Protein AF-0000000076754442 (afdb_homodimer)

Radius of gyration: 23.67 Å; Cα contacts (8 Å, |Δi|>4): 776; chains: 2; bounding box: 54×68×63 Å

Organism: NCBI:txid592010

Sequence (510 aa):
MFFVNLKAHYEELSVYEQEVIDYLMKQDNIEAQTLKSIGSALHLSASTIVRAGKKLGYATFNELKYDLRRSKESNQESHHLEASHFDLMKAQLTDEFQRTMALLDQVDFESVADRVLAARRVFCVGIGSSYMPMSDFNRKLKLIDVWANDFFEQYSIERIPDIATKEDVIVVFSLGGANKTVNETLLKARQKGTHIVAITSLTHHPLAKLSDQLIQIYDAPKARKKIRSRLMLNLAGTLLFETLLKRQAAQQEQAMFFVNLKAHYEELSVYEQEVIDYLMKQDNIEAQTLKSIGSALHLSASTIVRAGKKLGYATFNELKYDLRRSKESNQESHHLEASHFDLMKAQLTDEFQRTMALLDQVDFESVADRVLAARRVFCVGIGSSYMPMSDFNRKLKLIDVWANDFFEQYSIERIPDIATKEDVIVVFSLGGANKTVNETLLKARQKGTHIVAITSLTHHPLAKLSDQLIQIYDAPKARKKIRSRLMLNLAGTLLFETLLKRQAAQQEQA

Foldseek 3Di:
DQVVLCVVQVVVADPLLNVLVVVLLPDPCLVVDDLVNSCVVSVHHSVSPQVSQVSSPDPGPVRSSVVSVVVVVCLVVVVPPPQPPVSVVVVVVVVQVVQQVVQFDPVLLLVVLVLQVQAPEEEQEEEDPQQVLRVVLQVLCVVVVHHYDYDHDLVVLLCCLVPDALRYEYEYEDAQQADPSNLVSLQSNVVRNHAYEYEYEPDDYSNVVSHPGYSYGHFPPDPDPPPGDCVSSNVSSVVSSVSNVVVVVVVVVVD/DQVVLCVVQVVVADPLLNVLVVVLLPDPCNVPDDLVNSCVVSVHHSVSPQVSQVSSPDPGPNRNSVVSVCVVVCLVVCVVPPQPPVSVVVVVVVVQVVQQVVQFDPVLLLVVLVLQVQAPEEEQEEEDPQQVLSVVLQVLCVVVVHHYDYDHDLVVLLCCLVPDALRYEYEYEDAQQADPSNLVSLQSNVVRNHAYEYEYEPDDYSNVVSHPGYSYGHFPPDPDPPPGDCVSSNVSSVVSSVSNVVVVVVVVVVD

InterPro domains:
  IPR000281 Helix-turn-helix protein RpiR [PF01418] (6-71)
  IPR000281 Helix-turn-helix protein RpiR [PS51071] (1-75)
  IPR001347 SIS domain [PF01380] (119-223)
  IPR001347 SIS domain [PS51464] (112-250)
  IPR009057 Homedomain-like superfamily [SSF46689] (5-75)
  IPR035472 RpiR-like, SIS domain [cd05013] (108-245)
  IPR036388 Winged helix-like DNA-binding domain superfamily [G3DSA:1.10.10.10] (2-72)
  IPR046348 SIS domain superfamily [SSF53697] (93-247)
  IPR047640 HTH-type transcriptional regulator RpiR-like [PTHR30514] (6-253)

pLDDT: mean 86.72, std 13.91, range [37.72, 98.88]

Solvent-accessible surface area (backbone atoms only — not comparable to full-atom values): 27097 Å² total; per-residue (Å²): 97,38,57,60,29,44,72,75,24,49,56,76,41,50,73,69,26,44,49,48,53,52,54,54,70,67,44,87,61,44,84,75,61,42,63,63,57,50,19,65,73,67,71,43,54,56,64,52,51,46,46,35,31,41,62,44,71,28,92,40,60,65,56,39,43,51,36,43,47,48,41,55,45,43,67,57,48,52,58,74,52,85,54,48,72,60,55,49,51,51,49,50,52,49,48,34,48,54,51,20,60,62,52,57,50,64,67,54,44,50,54,50,31,52,52,59,73,69,27,72,34,39,43,27,32,12,50,77,80,28,26,49,44,31,43,47,42,33,55,54,37,48,74,71,77,38,58,52,46,68,34,58,46,71,73,63,45,62,45,41,46,78,72,59,38,57,55,22,33,37,41,35,32,31,69,69,37,66,58,61,69,60,48,53,37,49,50,54,22,40,74,60,48,27,43,32,34,33,42,28,32,58,60,81,25,66,41,67,75,70,30,76,40,70,47,53,28,52,66,75,87,64,87,64,90,60,86,71,79,53,61,58,55,38,50,51,40,50,53,40,51,53,45,33,54,51,50,51,52,54,52,62,70,74,104,98,38,54,59,29,43,71,74,24,48,51,77,41,50,74,70,27,44,49,48,53,52,52,54,71,68,44,87,62,44,84,75,60,41,65,62,58,51,18,65,74,69,71,44,54,56,65,52,51,46,47,35,30,41,62,44,71,27,93,40,60,65,56,40,42,51,36,44,46,48,41,55,45,44,68,55,46,51,56,75,51,85,53,48,72,60,54,49,51,51,50,50,52,50,50,36,48,54,50,20,59,63,56,56,49,65,66,54,43,49,52,52,32,52,51,60,74,67,29,72,35,37,44,29,32,12,50,78,80,28,28,49,46,32,43,47,42,32,56,53,38,49,74,68,77,39,58,54,46,70,35,61,47,72,72,64,46,64,45,41,47,79,72,59,38,58,55,23,33,36,41,35,32,31,69,70,37,66,57,61,70,61,48,53,36,50,48,54,23,41,75,61,47,27,42,32,36,32,41,27,34,60,62,82,28,67,41,68,74,70,30,78,40,69,47,53,31,51,65,74,88,62,88,64,90,60,88,72,78,53,61,60,56,38,48,52,42,51,54,42,50,54,46,33,55,52,50,52,52,53,52,62,70,74,105

Secondary structure (DSSP, 8-state):
-HHHHHHHHGGGS-HHHHHHHHHHHH-S-GGG--HHHHHHHHT--HHHHHHHHHHTT-SSHHHHHHHHHHHHHHHHHTTTS---HHHHHHHHHHHHHHHHHHH--HHHHHHHHHHHHH-S-EEEE--GGGHHHHHHHHHHHHHTT--EEEE-SHHHHHTHHHH--TT-EEEEEESS---HHHHHHHHHHHHTT-EEEEEEESS--HHHHH-SEEEEE-----SS------HHHHHHHHHHHHHHHHHHHHHHHH-/-HHHHHHHHGGGS-HHHHHHHHHHHH-S-GGG--HHHHHHHHT--HHHHHHHHHHTT-SSHHHHHHHHHHHHHHHHHTTTS---HHHHHHHHHHHHHHHHHHH--HHHHHHHHHHHHH-S-EEEE--GGGHHHHHHHHHHHHHTT--EEEE-SHHHHHTHHHH--TT-EEEEEESS---HHHHHHHHHHHHTT-EEEEEEESS--HHHHH-SEEEEE-----SS------HHHHHHHHHHHHHHHHHHHHHHHH-

Nearest PDB structures (foldseek):
  8v4v-assembly1_B  TM=5.897E-01  e=1.651E-17  Streptococcus pneumoniae
  4ivn-assembly1_A  TM=6.189E-01  e=6.208E-15  Vibrio vulnificus YJ016
  7en6-assembly1_A  TM=8.641E-01  e=1.892E-11  Escherichia coli
  7en7-assembly1_A  TM=8.858E-01  e=5.389E-11  Escherichia coli K-12
  7en6-assembly1_C  TM=8.585E-01  e=5.084E-11  Escherichia coli

Structure (mmCIF, N/CA/C/O backbone):
data_AF-0000000076754442-model_v1
#
loop_
_entity.id
_entity.type
_entity.pdbx_description
1 polymer 'SIS domain protein'
#
loop_
_atom_site.group_PDB
_atom_site.id
_atom_site.type_symbol
_atom_site.label_atom_id
_atom_site.label_alt_id
_atom_site.label_comp_id
_atom_site.label_asym_id
_atom_site.label_entity_id
_atom_site.label_seq_id
_atom_site.pdbx_PDB_ins_code
_atom_site.Cartn_x
_atom_site.Cartn_y
_atom_site.Cartn_z
_atom_site.occupancy
_atom_site.B_iso_or_equiv
_atom_site.auth_seq_id
_atom_site.auth_comp_id
_atom_site.auth_asym_id
_atom_site.auth_atom_id
_atom_site.pdbx_PDB_model_num
ATOM 1 N N . MET A 1 1 ? -0.238 24.922 -2.654 1 72.25 1 MET A N 1
ATOM 2 C CA . MET A 1 1 ? -1.261 25.156 -1.637 1 72.25 1 MET A CA 1
ATOM 3 C C . MET A 1 1 ? -2.535 24.391 -1.966 1 72.25 1 MET A C 1
ATOM 5 O O . MET A 1 1 ? -3.451 24.312 -1.144 1 72.25 1 MET A O 1
ATOM 9 N N . PHE A 1 2 ? -2.592 23.812 -3.133 1 79.06 2 PHE A N 1
ATOM 10 C CA . PHE A 1 2 ? -3.811 23.141 -3.576 1 79.06 2 PHE A CA 1
ATOM 11 C C . PHE A 1 2 ? -4.176 22 -2.633 1 79.06 2 PHE A C 1
ATOM 13 O O . PHE A 1 2 ? -5.305 21.938 -2.146 1 79.06 2 PHE A O 1
ATOM 20 N N . PHE A 1 3 ? -3.225 21.281 -2.303 1 66.81 3 PHE A N 1
ATOM 21 C CA . PHE A 1 3 ? -3.521 20.094 -1.529 1 66.81 3 PHE A CA 1
ATOM 22 C C . PHE A 1 3 ? -3.857 20.438 -0.086 1 66.81 3 PHE A C 1
ATOM 24 O O . PHE A 1 3 ? -4.633 19.734 0.567 1 66.81 3 PHE A O 1
ATOM 31 N N . VAL A 1 4 ? -3.34 21.5 0.373 1 70.38 4 VAL A N 1
ATOM 32 C CA . VAL A 1 4 ? -3.729 22.031 1.678 1 70.38 4 VAL A CA 1
ATOM 33 C C . VAL A 1 4 ? -5.195 22.453 1.65 1 70.38 4 VAL A C 1
ATOM 35 O O . VAL A 1 4 ? -5.965 22.094 2.547 1 70.38 4 VAL A O 1
ATOM 38 N N . ASN A 1 5 ? -5.531 23.156 0.602 1 76.56 5 ASN A N 1
ATOM 39 C CA . ASN A 1 5 ? -6.918 23.562 0.434 1 76.56 5 ASN A CA 1
ATOM 40 C C . ASN A 1 5 ? -7.848 22.375 0.255 1 76.56 5 ASN A C 1
ATOM 42 O O . ASN A 1 5 ? -8.953 22.359 0.791 1 76.56 5 ASN A O 1
ATOM 46 N N . LEU A 1 6 ? -7.367 21.438 -0.464 1 75.62 6 LEU A N 1
ATOM 47 C CA . LEU A 1 6 ? -8.148 20.234 -0.708 1 75.62 6 LEU A CA 1
ATOM 48 C C . LEU A 1 6 ? -8.43 19.5 0.598 1 75.62 6 LEU A C 1
ATOM 50 O O . LEU A 1 6 ? -9.586 19.172 0.891 1 75.62 6 LEU A O 1
ATOM 54 N N . LYS A 1 7 ? -7.449 19.344 1.414 1 67.06 7 LYS A N 1
ATOM 55 C CA . LYS A 1 7 ? -7.59 18.672 2.707 1 67.06 7 LYS A CA 1
ATOM 56 C C . LYS A 1 7 ? -8.562 19.438 3.611 1 67.06 7 LYS A C 1
ATOM 58 O O . LYS A 1 7 ? -9.367 18.828 4.316 1 67.06 7 LYS A O 1
ATOM 63 N N . ALA A 1 8 ? -8.508 20.719 3.531 1 70.31 8 ALA A N 1
ATOM 64 C CA . ALA A 1 8 ? -9.258 21.594 4.438 1 70.31 8 ALA A CA 1
ATOM 65 C C . ALA A 1 8 ? -10.727 21.672 4.035 1 70.31 8 ALA A C 1
ATOM 67 O O . ALA A 1 8 ? -11.602 21.844 4.883 1 70.31 8 ALA A O 1
ATOM 68 N N . HIS A 1 9 ? -10.969 21.453 2.711 1 77.12 9 HIS A N 1
ATOM 69 C CA . HIS A 1 9 ? -12.289 21.859 2.258 1 77.12 9 HIS A CA 1
ATOM 70 C C . HIS A 1 9 ? -12.984 20.734 1.493 1 77.12 9 HIS A C 1
ATOM 72 O O . HIS A 1 9 ? -14.117 20.891 1.045 1 77.12 9 HIS A O 1
ATOM 78 N N . TYR A 1 10 ? -12.336 19.609 1.353 1 68.31 10 TYR A N 1
ATOM 79 C CA . TYR A 1 10 ? -12.867 18.562 0.485 1 68.31 10 TYR A CA 1
ATOM 80 C C . TYR A 1 10 ? -14.25 18.109 0.951 1 68.31 10 TYR A C 1
ATOM 82 O O . TYR A 1 10 ? -15.148 17.891 0.135 1 68.31 10 TYR A O 1
ATOM 90 N N . GLU A 1 11 ? -14.438 18.109 2.258 1 63.38 11 GLU A N 1
ATOM 91 C CA . GLU A 1 11 ? -15.695 17.625 2.828 1 63.38 11 GLU A CA 1
ATOM 92 C C . GLU A 1 11 ? -16.828 18.609 2.541 1 63.38 11 GLU A C 1
ATOM 94 O O . GLU A 1 11 ? -18.016 18.234 2.607 1 63.38 11 GLU A O 1
ATOM 99 N N . GLU A 1 12 ? -16.484 19.781 2.289 1 77.19 12 GLU A N 1
ATOM 100 C CA . GLU A 1 12 ? -17.484 20.797 2.01 1 77.19 12 GLU A CA 1
ATOM 101 C C . GLU A 1 12 ? -18.016 20.672 0.581 1 77.19 12 GLU A C 1
ATOM 103 O O . GLU A 1 12 ? -19.047 21.266 0.242 1 77.19 12 GLU A O 1
ATOM 108 N N . LEU A 1 13 ? -17.359 19.797 -0.176 1 79.88 13 LEU A N 1
ATOM 109 C CA . LEU A 1 13 ? -17.75 19.672 -1.578 1 79.88 13 LEU A CA 1
ATOM 110 C C . LEU A 1 13 ? -18.875 18.656 -1.741 1 79.88 13 LEU A C 1
ATOM 112 O O . LEU A 1 13 ? -18.891 17.625 -1.061 1 79.88 13 LEU A O 1
ATOM 116 N N . SER A 1 14 ? -19.875 19 -2.566 1 79.94 14 SER A N 1
ATOM 117 C CA . SER A 1 14 ? -20.844 18 -2.986 1 79.94 14 SER A CA 1
ATOM 118 C C . SER A 1 14 ? -20.188 16.891 -3.801 1 79.94 14 SER A C 1
ATOM 120 O O . SER A 1 14 ? -19.047 17.016 -4.215 1 79.94 14 SER A O 1
ATOM 122 N N . VAL A 1 15 ? -20.906 15.844 -3.951 1 74.56 15 VAL A N 1
ATOM 123 C CA . VAL A 1 15 ? -20.375 14.711 -4.703 1 74.56 15 VAL A CA 1
ATOM 124 C C . VAL A 1 15 ? -19.953 15.164 -6.102 1 74.56 15 VAL A C 1
ATOM 126 O O . VAL A 1 15 ? -18.891 14.781 -6.594 1 74.56 15 VAL A O 1
ATOM 129 N N . TYR A 1 16 ? -20.766 15.969 -6.688 1 77.75 16 TYR A N 1
ATOM 130 C CA . TYR A 1 16 ? -20.484 16.438 -8.039 1 77.75 16 TYR A CA 1
ATOM 131 C C . TYR A 1 16 ? -19.281 17.375 -8.039 1 77.75 16 TYR A C 1
ATOM 133 O O . TYR A 1 16 ? -18.453 17.344 -8.969 1 77.75 16 TYR A O 1
ATOM 141 N N . GLU A 1 17 ? -19.203 18.172 -6.977 1 83.44 17 GLU A N 1
ATOM 142 C CA . GLU A 1 17 ? -18.047 19.078 -6.859 1 83.44 17 GLU A CA 1
ATOM 143 C C . GLU A 1 17 ? -16.766 18.297 -6.629 1 83.44 17 GLU A C 1
ATOM 145 O O . GLU A 1 17 ? -15.711 18.656 -7.172 1 83.44 17 GLU A O 1
ATOM 150 N N . GLN A 1 18 ? -16.812 17.219 -5.867 1 77.19 18 GLN A N 1
ATOM 151 C CA . GLN A 1 18 ? -15.664 16.344 -5.68 1 77.19 18 GLN A CA 1
ATOM 152 C C . GLN A 1 18 ? -15.211 15.742 -7.008 1 77.19 18 GLN A C 1
ATOM 154 O O . GLN A 1 18 ? -14.008 15.648 -7.277 1 77.19 18 GLN A O 1
ATOM 159 N N . GLU A 1 19 ? -16.141 15.32 -7.812 1 76.94 19 GLU A N 1
ATOM 160 C CA . GLU A 1 19 ? -15.844 14.742 -9.117 1 76.94 19 GLU A CA 1
ATOM 161 C C . GLU A 1 19 ? -15.07 15.734 -9.992 1 76.94 19 GLU A C 1
ATOM 163 O O . GLU A 1 19 ? -14.18 15.344 -10.75 1 76.94 19 GLU A O 1
ATOM 168 N N . VAL A 1 20 ? -15.516 17 -9.891 1 84.5 20 VAL A N 1
ATOM 169 C CA . VAL A 1 20 ? -14.836 18.047 -10.648 1 84.5 20 VAL A CA 1
ATOM 170 C C . VAL A 1 20 ? -13.367 18.109 -10.25 1 84.5 20 VAL A C 1
ATOM 172 O O . VAL A 1 20 ? -12.484 18.094 -11.109 1 84.5 20 VAL A O 1
ATOM 175 N N . ILE A 1 21 ? -13.172 18.141 -8.93 1 81.81 21 ILE A N 1
ATOM 176 C CA . ILE A 1 21 ? -11.812 18.266 -8.406 1 81.81 21 ILE A CA 1
ATOM 177 C C . ILE A 1 21 ? -11 17.031 -8.766 1 81.81 21 ILE A C 1
ATOM 179 O O . ILE A 1 21 ? -9.852 17.141 -9.188 1 81.81 21 ILE A O 1
ATOM 183 N N . ASP A 1 22 ? -11.609 15.914 -8.672 1 72.44 22 ASP A N 1
ATOM 184 C CA . ASP A 1 22 ? -10.953 14.656 -9.023 1 72.44 22 ASP A CA 1
ATOM 185 C C . ASP A 1 22 ? -10.555 14.641 -10.5 1 72.44 22 ASP A C 1
ATOM 187 O O . ASP A 1 22 ? -9.453 14.211 -10.844 1 72.44 22 ASP A O 1
ATOM 191 N N . TYR A 1 23 ? -11.484 15.016 -11.32 1 79.75 23 TYR A N 1
ATOM 192 C CA . TYR A 1 23 ? -11.227 15.086 -12.758 1 79.75 23 TYR A CA 1
ATOM 193 C C . TYR A 1 23 ? -10.031 15.984 -13.047 1 79.75 23 TYR A C 1
ATOM 195 O O . TYR A 1 23 ? -9.133 15.602 -13.805 1 79.75 23 TYR A O 1
ATOM 203 N N . LEU A 1 24 ? -10.016 17.172 -12.453 1 84.62 24 LEU A N 1
ATOM 204 C CA . LEU A 1 24 ? -8.945 18.141 -12.688 1 84.62 24 LEU A CA 1
ATOM 205 C C . LEU A 1 24 ? -7.598 17.562 -12.273 1 84.62 24 LEU A C 1
ATOM 207 O O . LEU A 1 24 ? -6.598 17.734 -12.977 1 84.62 24 LEU A O 1
ATOM 211 N N . MET A 1 25 ? -7.641 16.922 -11.18 1 74.81 25 MET A N 1
ATOM 212 C CA . MET A 1 25 ? -6.395 16.391 -10.625 1 74.81 25 MET A CA 1
ATOM 213 C C . MET A 1 25 ? -5.82 15.305 -11.531 1 74.81 25 MET A C 1
ATOM 215 O O . MET A 1 25 ? -4.613 15.055 -11.523 1 74.81 25 MET A O 1
ATOM 219 N N . LYS A 1 26 ? -6.637 14.727 -12.375 1 69.44 26 LYS A N 1
ATOM 220 C CA . LYS A 1 26 ? -6.227 13.625 -13.242 1 69.44 26 LYS A CA 1
ATOM 221 C C . LYS A 1 26 ? -5.641 14.141 -14.555 1 69.44 26 LYS A C 1
ATOM 223 O O . LYS A 1 26 ? -5.008 13.391 -15.297 1 69.44 26 LYS A O 1
ATOM 228 N N . GLN A 1 27 ? -5.852 15.438 -14.75 1 76.25 27 GLN A N 1
ATOM 229 C CA . GLN A 1 27 ? -5.453 15.961 -16.047 1 76.25 27 GLN A CA 1
ATOM 230 C C . GLN A 1 27 ? -3.955 16.266 -16.094 1 76.25 27 GLN A C 1
ATOM 232 O O . GLN A 1 27 ? -3.406 16.828 -15.141 1 76.25 27 GLN A O 1
ATOM 237 N N . ASP A 1 28 ? -3.275 15.828 -17.156 1 73.88 28 ASP A N 1
ATOM 238 C CA . ASP A 1 28 ? -1.872 16.172 -17.375 1 73.88 28 ASP A CA 1
ATOM 239 C C . ASP A 1 28 ? -1.715 17.625 -17.781 1 73.88 28 ASP A C 1
ATOM 241 O O . ASP A 1 28 ? -0.803 18.312 -17.328 1 73.88 28 ASP A O 1
ATOM 245 N N . ASN A 1 29 ? -2.555 17.984 -18.688 1 81.56 29 ASN A N 1
ATOM 246 C CA . ASN A 1 29 ? -2.521 19.359 -19.188 1 81.56 29 ASN A CA 1
ATOM 247 C C . ASN A 1 29 ? -3.6 20.219 -18.531 1 81.56 29 ASN A C 1
ATOM 249 O O . ASN A 1 29 ? -4.594 20.562 -19.172 1 81.56 29 ASN A O 1
ATOM 253 N N . ILE A 1 30 ? -3.344 20.625 -17.297 1 85 30 ILE A N 1
ATOM 254 C CA . ILE A 1 30 ? -4.309 21.344 -16.469 1 85 30 ILE A CA 1
ATOM 255 C C . ILE A 1 30 ? -4.605 22.703 -17.094 1 85 30 ILE A C 1
ATOM 257 O O . ILE A 1 30 ? -5.75 23.156 -17.078 1 85 30 ILE A O 1
ATOM 261 N N . GLU A 1 31 ? -3.643 23.297 -17.75 1 85.38 31 GLU A N 1
ATOM 262 C CA . GLU A 1 31 ? -3.779 24.625 -18.328 1 85.38 31 GLU A CA 1
ATOM 263 C C . GLU A 1 31 ? -4.789 24.625 -19.469 1 85.38 31 GLU A C 1
ATOM 265 O O . GLU A 1 31 ? -5.477 25.625 -19.703 1 85.38 31 GLU A O 1
ATOM 270 N N . ALA A 1 32 ? -4.848 23.562 -20.078 1 89.56 32 ALA A N 1
ATOM 271 C CA . ALA A 1 32 ? -5.703 23.484 -21.266 1 89.56 32 ALA A CA 1
ATOM 272 C C . ALA A 1 32 ? -7.16 23.266 -20.875 1 89.56 32 ALA A C 1
ATOM 274 O O . ALA A 1 32 ? -8.062 23.422 -21.703 1 89.56 32 ALA A O 1
ATOM 275 N N . GLN A 1 33 ? -7.395 22.953 -19.625 1 90.94 33 GLN A N 1
ATOM 276 C CA . GLN A 1 33 ? -8.758 22.656 -19.188 1 90.94 33 GLN A CA 1
ATOM 277 C C . GLN A 1 33 ? -9.586 23.938 -19.062 1 90.94 33 GLN A C 1
ATOM 279 O O . GLN A 1 33 ? -9.102 24.938 -18.547 1 90.94 33 GLN A O 1
ATOM 284 N N . THR A 1 34 ? -10.727 23.922 -19.703 1 92.19 34 THR A N 1
ATOM 285 C CA . THR A 1 34 ? -11.68 25.031 -19.625 1 92.19 34 THR A CA 1
ATOM 286 C C . THR A 1 34 ? -12.977 24.594 -18.953 1 92.19 34 THR A C 1
ATOM 288 O O . THR A 1 34 ? -13.211 23.391 -18.781 1 92.19 34 THR A O 1
ATOM 291 N N . LEU A 1 35 ? -13.766 25.609 -18.469 1 93.25 35 LEU A N 1
ATOM 292 C CA . LEU A 1 35 ? -15.078 25.281 -17.922 1 93.25 35 LEU A CA 1
ATOM 293 C C . LEU A 1 35 ? -15.891 24.453 -18.906 1 93.25 35 LEU A C 1
ATOM 295 O O . LEU A 1 35 ? -16.578 23.5 -18.516 1 93.25 35 LEU A O 1
ATOM 299 N N . LYS A 1 36 ? -15.734 24.672 -20.125 1 92.06 36 LYS A N 1
ATOM 300 C CA . LYS A 1 36 ? -16.469 23.969 -21.172 1 92.06 36 LYS A CA 1
ATOM 301 C C . LYS A 1 36 ? -15.984 22.531 -21.312 1 92.06 36 LYS A C 1
ATOM 303 O O . LYS A 1 36 ? -16.781 21.594 -21.344 1 92.06 36 LYS A O 1
ATOM 308 N N . SER A 1 37 ? -14.703 22.406 -21.375 1 92.56 37 SER A N 1
ATOM 309 C CA . SER A 1 37 ? -14.164 21.062 -21.547 1 92.56 37 SER A CA 1
ATOM 310 C C . SER A 1 37 ? -14.492 20.172 -20.359 1 92.56 37 SER A C 1
ATOM 312 O O . SER A 1 37 ? -14.836 19 -20.531 1 92.56 37 SER A O 1
ATOM 314 N N . ILE A 1 38 ? -14.391 20.688 -19.172 1 90.56 38 ILE A N 1
ATOM 315 C CA . ILE A 1 38 ? -14.68 19.938 -17.969 1 90.56 38 ILE A CA 1
ATOM 316 C C . ILE A 1 38 ? -16.172 19.625 -17.891 1 90.56 38 ILE A C 1
ATOM 318 O O . ILE A 1 38 ? -16.562 18.5 -17.578 1 90.56 38 ILE A O 1
ATOM 322 N N . GLY A 1 39 ? -16.953 20.625 -18.172 1 91.69 39 GLY A N 1
ATOM 323 C CA . GLY A 1 39 ? -18.391 20.422 -18.203 1 91.69 39 GLY A CA 1
ATOM 324 C C . GLY A 1 39 ? -18.828 19.344 -19.156 1 91.69 39 GLY A C 1
ATOM 325 O O . GLY A 1 39 ? -19.688 18.531 -18.844 1 91.69 39 GLY A O 1
ATOM 326 N N . SER A 1 40 ? -18.188 19.281 -20.281 1 89.5 40 SER A N 1
ATOM 327 C CA . SER A 1 40 ? -18.5 18.266 -21.281 1 89.5 40 SER A CA 1
ATOM 328 C C . SER A 1 40 ? -18.062 16.891 -20.828 1 89.5 40 SER A C 1
ATOM 330 O O . SER A 1 40 ? -18.781 15.906 -21.016 1 89.5 40 SER A O 1
ATOM 332 N N . ALA A 1 41 ? -16.969 16.891 -20.219 1 84.44 41 ALA A N 1
ATOM 333 C CA . ALA A 1 41 ? -16.391 15.617 -19.797 1 84.44 41 ALA A CA 1
ATOM 334 C C . ALA A 1 41 ? -17.203 15.008 -18.656 1 84.44 41 ALA A C 1
ATOM 336 O O . ALA A 1 41 ? -17.391 13.789 -18.609 1 84.44 41 ALA A O 1
ATOM 337 N N . LEU A 1 42 ? -17.688 15.844 -17.75 1 83.75 42 LEU A N 1
ATOM 338 C CA . LEU A 1 42 ? -18.328 15.352 -16.531 1 83.75 42 LEU A CA 1
ATOM 339 C C . LEU A 1 42 ? -19.844 15.555 -16.609 1 83.75 42 LEU A C 1
ATOM 341 O O . LEU A 1 42 ? -20.562 15.133 -15.711 1 83.75 42 LEU A O 1
ATOM 345 N N . HIS A 1 43 ? -20.25 16.156 -17.672 1 88.94 43 HIS A N 1
ATOM 346 C CA . HIS A 1 43 ? -21.656 16.5 -17.828 1 88.94 43 HIS A CA 1
ATOM 347 C C . HIS A 1 43 ? -22.172 17.344 -16.672 1 88.94 43 HIS A C 1
ATOM 349 O O . HIS A 1 43 ? -23.203 17.031 -16.078 1 88.94 43 HIS A O 1
ATOM 355 N N . LEU A 1 44 ? -21.406 18.281 -16.344 1 88.81 44 LEU A N 1
ATOM 356 C CA . LEU A 1 44 ? -21.75 19.203 -15.258 1 88.81 44 LEU A CA 1
ATOM 357 C C . LEU A 1 44 ? -21.812 20.641 -15.758 1 88.81 44 LEU A C 1
ATOM 359 O O . LEU A 1 44 ? -21.219 20.969 -16.797 1 88.81 44 LEU A O 1
ATOM 363 N N . SER A 1 45 ? -22.562 21.484 -15.102 1 89.25 45 SER A N 1
ATOM 364 C CA . SER A 1 45 ? -22.672 22.891 -15.445 1 89.25 45 SER A CA 1
ATOM 365 C C . SER A 1 45 ? -21.406 23.656 -15.039 1 89.25 45 SER A C 1
ATOM 367 O O . SER A 1 45 ? -20.703 23.25 -14.117 1 89.25 45 SER A O 1
ATOM 369 N N . ALA A 1 46 ? -21.234 24.719 -15.781 1 90.81 46 ALA A N 1
ATOM 370 C CA . ALA A 1 46 ? -20.125 25.609 -15.438 1 90.81 46 ALA A CA 1
ATOM 371 C C . ALA A 1 46 ? -20.266 26.125 -14.008 1 90.81 46 ALA A C 1
ATOM 373 O O . ALA A 1 46 ? -19.266 26.328 -13.312 1 90.81 46 ALA A O 1
ATOM 374 N N . SER A 1 47 ? -21.484 26.281 -13.539 1 92.12 47 SER A N 1
ATOM 375 C CA . SER A 1 47 ? -21.719 26.781 -12.195 1 92.12 47 SER A CA 1
ATOM 376 C C . SER A 1 47 ? -21.25 25.797 -11.141 1 92.12 47 SER A C 1
ATOM 378 O O . SER A 1 47 ? -20.672 26.188 -10.117 1 92.12 47 SER A O 1
ATOM 380 N N . THR A 1 48 ? -21.438 24.531 -11.359 1 92.12 48 THR A N 1
ATOM 381 C CA . THR A 1 48 ? -20.969 23.484 -10.453 1 92.12 48 THR A CA 1
ATOM 382 C C . THR A 1 48 ? -19.438 23.484 -10.367 1 92.12 48 THR A C 1
ATOM 384 O O . THR A 1 48 ? -18.875 23.344 -9.281 1 92.12 48 THR A O 1
ATOM 387 N N . ILE A 1 49 ? -18.812 23.734 -11.5 1 93.25 49 ILE A N 1
ATOM 388 C CA . ILE A 1 49 ? -17.359 23.734 -11.562 1 93.25 49 ILE A CA 1
ATOM 389 C C . ILE A 1 49 ? -16.812 24.938 -10.805 1 93.25 49 ILE A C 1
ATOM 391 O O . ILE A 1 49 ? -15.883 24.812 -10.008 1 93.25 49 ILE A O 1
ATOM 395 N N . VAL A 1 50 ? -17.438 26.062 -11.094 1 92.56 50 VAL A N 1
ATOM 396 C CA . VAL A 1 50 ? -17.016 27.297 -10.445 1 92.56 50 VAL A CA 1
ATOM 397 C C . VAL A 1 50 ? -17.234 27.203 -8.938 1 92.56 50 VAL A C 1
ATOM 399 O O . VAL A 1 50 ? -16.391 27.625 -8.148 1 92.56 50 VAL A O 1
ATOM 402 N N . ARG A 1 51 ? -18.297 26.609 -8.531 1 92.38 51 ARG A N 1
ATOM 403 C CA . ARG A 1 51 ? -18.609 26.438 -7.113 1 92.38 51 ARG A CA 1
ATOM 404 C C . ARG A 1 51 ? -17.609 25.531 -6.43 1 92.38 51 ARG A C 1
ATOM 406 O O . ARG A 1 51 ? -17.234 25.75 -5.273 1 92.38 51 ARG A O 1
ATOM 413 N N . ALA A 1 52 ? -17.281 24.484 -7.133 1 91.12 52 ALA A N 1
ATOM 414 C CA . ALA A 1 52 ? -16.25 23.578 -6.594 1 91.12 52 ALA A CA 1
ATOM 415 C C . ALA A 1 52 ? -14.984 24.344 -6.242 1 91.12 52 ALA A C 1
ATOM 417 O O . ALA A 1 52 ? -14.414 24.156 -5.16 1 91.12 52 ALA A O 1
ATOM 418 N N . GLY A 1 53 ? -14.57 25.203 -7.133 1 92.06 53 GLY A N 1
ATOM 419 C CA . GLY A 1 53 ? -13.383 26 -6.895 1 92.06 53 GLY A CA 1
ATOM 420 C C . GLY A 1 53 ? -13.547 26.984 -5.754 1 92.06 53 GLY A C 1
ATOM 421 O O . GLY A 1 53 ? -12.648 27.141 -4.922 1 92.06 53 GLY A O 1
ATOM 422 N N . LYS A 1 54 ? -14.672 27.609 -5.738 1 92.75 54 LYS A N 1
ATOM 423 C CA . LYS A 1 54 ? -14.938 28.609 -4.699 1 92.75 54 LYS A CA 1
ATOM 424 C C . LYS A 1 54 ? -14.945 27.953 -3.316 1 92.75 54 LYS A C 1
ATOM 426 O O . LYS A 1 54 ? -14.383 28.5 -2.367 1 92.75 54 LYS A O 1
ATOM 431 N N . LYS A 1 55 ? -15.484 26.781 -3.205 1 90.75 55 LYS A N 1
ATOM 432 C CA . LYS A 1 55 ? -15.555 26.078 -1.929 1 90.75 55 LYS A CA 1
ATOM 433 C C . LYS A 1 55 ? -14.164 25.625 -1.473 1 90.75 55 LYS A C 1
ATOM 435 O O . LYS A 1 55 ? -13.922 25.469 -0.274 1 90.75 55 LYS A O 1
ATOM 440 N N . LEU A 1 56 ? -13.359 25.453 -2.445 1 87.69 56 LEU A N 1
ATOM 441 C CA . LEU A 1 56 ? -11.992 25.078 -2.104 1 87.69 56 LEU A CA 1
ATOM 442 C C . LEU A 1 56 ? -11.172 26.312 -1.731 1 87.69 56 LEU A C 1
ATOM 444 O O . LEU A 1 56 ? -10.008 26.188 -1.34 1 87.69 56 LEU A O 1
ATOM 448 N N . GLY A 1 57 ? -11.719 27.516 -1.944 1 88.56 57 GLY A N 1
ATOM 449 C CA . GLY A 1 57 ? -11.047 28.734 -1.501 1 88.56 57 GLY A CA 1
ATOM 450 C C . GLY A 1 57 ? -10.508 29.562 -2.646 1 88.56 57 GLY A C 1
ATOM 451 O O . GLY A 1 57 ? -9.703 30.484 -2.432 1 88.56 57 GLY A O 1
ATOM 452 N N . TYR A 1 58 ? -10.945 29.25 -3.826 1 92 58 TYR A N 1
ATOM 453 C CA . TYR A 1 58 ? -10.414 30 -4.957 1 92 58 TYR A CA 1
ATOM 454 C C . TYR A 1 58 ? -11.43 31.016 -5.469 1 92 58 TYR A C 1
ATOM 456 O O . TYR A 1 58 ? -12.625 30.719 -5.531 1 92 58 TYR A O 1
ATOM 464 N N . ALA A 1 59 ? -10.977 32.188 -5.828 1 91.06 59 ALA A N 1
ATOM 465 C CA . ALA A 1 59 ? -11.836 33.25 -6.34 1 91.06 59 ALA A CA 1
ATOM 466 C C . ALA A 1 59 ? -12.25 32.969 -7.781 1 91.06 59 ALA A C 1
ATOM 468 O O . ALA A 1 59 ? -13.344 33.344 -8.203 1 91.06 59 ALA A O 1
ATOM 469 N N . THR A 1 60 ? -11.367 32.438 -8.57 1 91.56 60 THR A N 1
ATOM 470 C CA . THR A 1 60 ? -11.641 32.125 -9.977 1 91.56 60 THR A CA 1
ATOM 471 C C . THR A 1 60 ? -11.18 30.719 -10.32 1 91.56 60 THR A C 1
ATOM 473 O O . THR A 1 60 ? -10.328 30.156 -9.641 1 91.56 60 THR A O 1
ATOM 476 N N . PHE A 1 61 ? -11.812 30.188 -11.328 1 93.06 61 PHE A N 1
ATOM 477 C CA . PHE A 1 61 ? -11.414 28.891 -11.852 1 93.06 61 PHE A CA 1
ATOM 478 C C . PHE A 1 61 ? -9.961 28.906 -12.297 1 93.06 61 PHE A C 1
ATOM 480 O O . PHE A 1 61 ? -9.227 27.922 -12.094 1 93.06 61 PHE A O 1
ATOM 487 N N . ASN A 1 62 ? -9.531 30 -12.859 1 90.88 62 ASN A N 1
ATOM 488 C CA . ASN A 1 62 ? -8.148 30.109 -13.297 1 90.88 62 ASN A CA 1
ATOM 489 C C . ASN A 1 62 ? -7.176 30.031 -12.125 1 90.88 62 ASN A C 1
ATOM 491 O O . ASN A 1 62 ? -6.098 29.453 -12.242 1 90.88 62 ASN A O 1
ATOM 495 N N . GLU A 1 63 ? -7.5 30.625 -11.055 1 91.19 63 GLU A N 1
ATOM 496 C CA . GLU A 1 63 ? -6.676 30.531 -9.859 1 91.19 63 GLU A CA 1
ATOM 497 C C . GLU A 1 63 ? -6.547 29.094 -9.383 1 91.19 63 GLU A C 1
ATOM 499 O O . GLU A 1 63 ? -5.465 28.656 -8.969 1 91.19 63 GLU A O 1
ATOM 504 N N . LEU A 1 64 ? -7.652 28.344 -9.375 1 92.38 64 LEU A N 1
ATOM 505 C CA . LEU A 1 64 ? -7.648 26.938 -9.023 1 92.38 64 LEU A CA 1
ATOM 506 C C . LEU A 1 64 ? -6.707 26.156 -9.922 1 92.38 64 LEU A C 1
ATOM 508 O O . LEU A 1 64 ? -5.855 25.406 -9.438 1 92.38 64 LEU A O 1
ATOM 512 N N . LYS A 1 65 ? -6.844 26.344 -11.219 1 90.88 65 LYS A N 1
ATOM 513 C CA . LYS A 1 65 ? -6.004 25.641 -12.18 1 90.88 65 LYS A CA 1
ATOM 514 C C . LYS A 1 65 ? -4.527 25.938 -11.945 1 90.88 65 LYS A C 1
ATOM 516 O O . LYS A 1 65 ? -3.691 25.031 -11.961 1 90.88 65 LYS A O 1
ATOM 521 N N . TYR A 1 66 ? -4.297 27.188 -11.766 1 88.62 66 TYR A N 1
ATOM 522 C CA . TYR A 1 66 ? -2.926 27.625 -11.547 1 88.62 66 TYR A CA 1
ATOM 523 C C . TYR A 1 66 ? -2.32 26.969 -10.32 1 88.62 66 TYR A C 1
ATOM 525 O O . TYR A 1 66 ? -1.208 26.438 -10.375 1 88.62 66 TYR A O 1
ATOM 533 N N . ASP A 1 67 ? -2.994 27 -9.266 1 86.44 67 ASP A N 1
ATOM 534 C CA . ASP A 1 67 ? -2.502 26.438 -8.008 1 86.44 67 ASP A CA 1
ATOM 535 C C . ASP A 1 67 ? -2.336 24.922 -8.117 1 86.44 67 ASP A C 1
ATOM 537 O O . ASP A 1 67 ? -1.365 24.359 -7.602 1 86.44 67 ASP A O 1
ATOM 541 N N . LEU A 1 68 ? -3.318 24.297 -8.664 1 86.25 68 LEU A N 1
ATOM 542 C CA . LEU A 1 68 ? -3.23 22.859 -8.867 1 86.25 68 LEU A CA 1
ATOM 543 C C . LEU A 1 68 ? -2.004 22.5 -9.703 1 86.25 68 LEU A C 1
ATOM 545 O O . LEU A 1 68 ? -1.254 21.578 -9.352 1 86.25 68 LEU A O 1
ATOM 549 N N . ARG A 1 69 ? -1.758 23.234 -10.812 1 81.19 69 ARG A N 1
ATOM 550 C CA . ARG A 1 69 ? -0.599 23 -11.672 1 81.19 69 ARG A CA 1
ATOM 551 C C . ARG A 1 69 ? 0.701 23.172 -10.898 1 81.19 69 ARG A C 1
ATOM 553 O O . ARG A 1 69 ? 1.599 22.328 -10.977 1 81.19 69 ARG A O 1
ATOM 560 N N . ARG A 1 70 ? 0.741 24.25 -10.219 1 76.75 70 ARG A N 1
ATOM 561 C CA . ARG A 1 70 ? 1.931 24.547 -9.43 1 76.75 70 ARG A CA 1
ATOM 562 C C . ARG A 1 70 ? 2.186 23.453 -8.398 1 76.75 70 ARG A C 1
ATOM 564 O O . ARG A 1 70 ? 3.33 23.047 -8.18 1 76.75 70 ARG A O 1
ATOM 571 N N . SER A 1 71 ? 1.159 23.031 -7.68 1 72.38 71 SER A N 1
ATOM 572 C CA . SER A 1 71 ? 1.284 22 -6.652 1 72.38 71 SER A CA 1
ATOM 573 C C . SER A 1 71 ? 1.741 20.672 -7.25 1 72.38 71 SER A C 1
ATOM 575 O O . SER A 1 71 ? 2.5 19.938 -6.621 1 72.38 71 SER A O 1
ATOM 577 N N . LYS A 1 72 ? 1.294 20.406 -8.469 1 67.69 72 LYS A N 1
ATOM 578 C CA . LYS A 1 72 ? 1.734 19.188 -9.172 1 67.69 72 LYS A CA 1
ATOM 579 C C . LYS A 1 72 ? 3.213 19.281 -9.531 1 67.69 72 LYS A C 1
ATOM 581 O O . LYS A 1 72 ? 3.941 18.297 -9.438 1 67.69 72 LYS A O 1
ATOM 586 N N . GLU A 1 73 ? 3.576 20.484 -10.102 1 64.12 73 GLU A N 1
ATOM 587 C CA . GLU A 1 73 ? 4.961 20.719 -10.492 1 64.12 73 GLU A CA 1
ATOM 588 C C . GLU A 1 73 ? 5.887 20.719 -9.273 1 64.12 73 GLU A C 1
ATOM 590 O O . GLU A 1 73 ? 7.004 20.203 -9.336 1 64.12 73 GLU A O 1
ATOM 595 N N . SER A 1 74 ? 5.453 21.5 -8.242 1 58.78 74 SER A N 1
ATOM 596 C CA . SER A 1 74 ? 6.246 21.562 -7.02 1 58.78 74 SER A CA 1
ATOM 597 C C . SER A 1 74 ? 6.461 20.156 -6.441 1 58.78 74 SER A C 1
ATOM 599 O O . SER A 1 74 ? 7.535 19.859 -5.922 1 58.78 74 SER A O 1
ATOM 601 N N . ASN A 1 75 ? 5.406 19.438 -6.441 1 54.22 75 ASN A N 1
ATOM 602 C CA . ASN A 1 75 ? 5.555 18.062 -5.965 1 54.22 75 ASN A CA 1
ATOM 603 C C . ASN A 1 75 ? 6.586 17.297 -6.789 1 54.22 75 ASN A C 1
ATOM 605 O O . ASN A 1 75 ? 7.285 16.438 -6.262 1 54.22 75 ASN A O 1
ATOM 609 N N . GLN A 1 76 ? 6.633 17.656 -8.102 1 49.47 76 GLN A N 1
ATOM 610 C CA . GLN A 1 76 ? 7.637 17.078 -8.992 1 49.47 76 GLN A CA 1
ATOM 611 C C . GLN A 1 76 ? 9.008 17.719 -8.758 1 49.47 76 GLN A C 1
ATOM 613 O O . GLN A 1 76 ? 10.031 17.031 -8.812 1 49.47 76 GLN A O 1
ATOM 618 N N . GLU A 1 77 ? 9.031 19.078 -8.742 1 45.31 77 GLU A N 1
ATOM 619 C CA . GLU A 1 77 ? 10.258 19.859 -8.562 1 45.31 77 GLU A CA 1
ATOM 620 C C . GLU A 1 77 ? 10.812 19.703 -7.152 1 45.31 77 GLU A C 1
ATOM 622 O O . GLU A 1 77 ? 12.008 19.875 -6.93 1 45.31 77 GLU A O 1
ATOM 627 N N . SER A 1 78 ? 9.961 19.812 -6.23 1 43.53 78 SER A N 1
ATOM 628 C CA . SER A 1 78 ? 10.57 19.625 -4.918 1 43.53 78 SER A CA 1
ATOM 629 C C . SER A 1 78 ? 11.57 18.469 -4.93 1 43.53 78 SER A C 1
ATOM 631 O O . SER A 1 78 ? 12.25 18.234 -3.932 1 43.53 78 SER A O 1
ATOM 633 N N . HIS A 1 79 ? 11.586 17.656 -6 1 40.06 79 HIS A N 1
ATOM 634 C CA . HIS A 1 79 ? 12.656 16.688 -6.207 1 40.06 79 HIS A CA 1
ATOM 635 C C . HIS A 1 79 ? 14.023 17.375 -6.223 1 40.06 79 HIS A C 1
ATOM 637 O O . HIS A 1 79 ? 15.055 16.719 -6.102 1 40.06 79 HIS A O 1
ATOM 643 N N . HIS A 1 80 ? 14.172 18.5 -6.746 1 37.72 80 HIS A N 1
ATOM 644 C CA . HIS A 1 80 ? 15.492 19.125 -6.836 1 37.72 80 HIS A CA 1
ATOM 645 C C . HIS A 1 80 ? 16.016 19.484 -5.457 1 37.72 80 HIS A C 1
ATOM 647 O O . HIS A 1 80 ? 17.219 19.75 -5.297 1 37.72 80 HIS A O 1
ATOM 653 N N . LEU A 1 81 ? 15.375 20.156 -4.547 1 40.59 81 LEU A N 1
ATOM 654 C CA . LEU A 1 81 ? 15.992 20.297 -3.236 1 40.59 81 LEU A CA 1
ATOM 655 C C . LEU A 1 81 ? 16.047 18.969 -2.512 1 40.59 81 LEU A C 1
ATOM 657 O O . LEU A 1 81 ? 15.328 18.031 -2.871 1 40.59 81 LEU A O 1
ATOM 661 N N . GLU A 1 82 ? 17.094 18.719 -1.592 1 48.34 82 GLU A N 1
ATOM 662 C CA . GLU A 1 82 ? 17.359 17.469 -0.877 1 48.34 82 GLU A CA 1
ATOM 663 C C . GLU A 1 82 ? 16.062 16.75 -0.521 1 48.34 82 GLU A C 1
ATOM 665 O O . GLU A 1 82 ? 15.328 17.188 0.362 1 48.34 82 GLU A O 1
ATOM 670 N N . ALA A 1 83 ? 15.641 16.094 -1.475 1 60.47 83 ALA A N 1
ATOM 671 C CA . ALA A 1 83 ? 14.453 15.266 -1.231 1 60.47 83 ALA A CA 1
ATOM 672 C C . ALA A 1 83 ? 14.461 14.703 0.186 1 60.47 83 ALA A C 1
ATOM 674 O O . ALA A 1 83 ? 15.469 14.164 0.641 1 60.47 83 ALA A O 1
ATOM 675 N N . SER A 1 84 ? 13.523 15.219 1.012 1 80.31 84 SER A N 1
ATOM 676 C CA . SER A 1 84 ? 13.406 14.641 2.348 1 80.31 84 SER A CA 1
ATOM 677 C C . SER A 1 84 ? 13.281 13.117 2.285 1 80.31 84 SER A C 1
ATOM 679 O O . SER A 1 84 ? 13.039 12.555 1.219 1 80.31 84 SER A O 1
ATOM 681 N N . HIS A 1 85 ? 13.734 12.5 3.221 1 82.56 85 HIS A N 1
ATOM 682 C CA . HIS A 1 85 ? 13.578 11.055 3.338 1 82.56 85 HIS A CA 1
ATOM 683 C C . HIS A 1 85 ? 12.141 10.625 3.047 1 82.56 85 HIS A C 1
ATOM 685 O O . HIS A 1 85 ? 11.914 9.594 2.408 1 82.56 85 HIS A O 1
ATOM 691 N N . PHE A 1 86 ? 11.172 11.477 3.422 1 89.88 86 PHE A N 1
ATOM 692 C CA . PHE A 1 86 ? 9.758 11.203 3.205 1 89.88 86 PHE A CA 1
ATOM 693 C C . PHE A 1 86 ? 9.422 11.219 1.718 1 89.88 86 PHE A C 1
ATOM 695 O O . PHE A 1 86 ? 8.75 10.32 1.218 1 89.88 86 PHE A O 1
ATOM 702 N N . ASP A 1 87 ? 9.938 12.148 0.988 1 85.25 87 ASP A N 1
ATOM 703 C CA . ASP A 1 87 ? 9.695 12.258 -0.448 1 85.25 87 ASP A CA 1
ATOM 704 C C . ASP A 1 87 ? 10.32 11.086 -1.201 1 85.25 87 ASP A C 1
ATOM 706 O O . ASP A 1 87 ? 9.75 10.586 -2.176 1 85.25 87 ASP A O 1
ATOM 710 N N . LEU A 1 88 ? 11.484 10.719 -0.704 1 81.81 88 LEU A N 1
ATOM 711 C CA . LEU A 1 88 ? 12.156 9.586 -1.329 1 81.81 88 LEU A CA 1
ATOM 712 C C . LEU A 1 88 ? 11.352 8.305 -1.141 1 81.81 88 LEU A C 1
ATOM 714 O O . LEU A 1 88 ? 11.25 7.492 -2.061 1 81.81 88 LEU A O 1
ATOM 718 N N . MET A 1 89 ? 10.781 8.133 0.041 1 88.44 89 MET A N 1
ATOM 719 C CA . MET A 1 89 ? 9.953 6.965 0.318 1 88.44 89 MET A CA 1
ATOM 720 C C . MET A 1 89 ? 8.695 6.973 -0.551 1 88.44 89 MET A C 1
ATOM 722 O O . MET A 1 89 ? 8.312 5.941 -1.1 1 88.44 89 MET A O 1
ATOM 726 N N . LYS A 1 90 ? 8.07 8.18 -0.685 1 89.56 90 LYS A N 1
ATOM 727 C CA . LYS A 1 90 ? 6.898 8.312 -1.547 1 89.56 90 LYS A CA 1
ATOM 728 C C . LYS A 1 90 ? 7.234 7.941 -2.988 1 89.56 90 LYS A C 1
ATOM 730 O O . LYS A 1 90 ? 6.473 7.23 -3.646 1 89.56 90 LYS A O 1
ATOM 735 N N . ALA A 1 91 ? 8.367 8.422 -3.438 1 83.19 91 ALA A N 1
ATOM 736 C CA . ALA A 1 91 ? 8.797 8.164 -4.809 1 83.19 91 ALA A CA 1
ATOM 737 C C . ALA A 1 91 ? 9.031 6.672 -5.035 1 83.19 91 ALA A C 1
ATOM 739 O O . ALA A 1 91 ? 8.641 6.125 -6.066 1 83.19 91 ALA A O 1
ATOM 740 N N . GLN A 1 92 ? 9.656 6.062 -4.043 1 83.31 92 GLN A N 1
ATOM 741 C CA . GLN A 1 92 ? 9.945 4.633 -4.137 1 83.31 92 GLN A CA 1
ATOM 742 C C . GLN A 1 92 ? 8.656 3.818 -4.199 1 83.31 92 GLN A C 1
ATOM 744 O O . GLN A 1 92 ? 8.523 2.924 -5.035 1 83.31 92 GLN A O 1
ATOM 749 N N . LEU A 1 93 ? 7.734 4.129 -3.299 1 91.19 93 LEU A N 1
ATOM 750 C CA . LEU A 1 93 ? 6.465 3.414 -3.271 1 91.19 93 LEU A CA 1
ATOM 751 C C . LEU A 1 93 ? 5.684 3.646 -4.562 1 91.19 93 LEU A C 1
ATOM 753 O O . LEU A 1 93 ? 5.02 2.736 -5.066 1 91.19 93 LEU A O 1
ATOM 757 N N . THR A 1 94 ? 5.797 4.922 -5.066 1 88.5 94 THR A N 1
ATOM 758 C CA . THR A 1 94 ? 5.125 5.25 -6.316 1 88.5 94 THR A CA 1
ATOM 759 C C . THR A 1 94 ? 5.707 4.441 -7.473 1 88.5 94 THR A C 1
ATOM 761 O O . THR A 1 94 ? 4.961 3.887 -8.289 1 88.5 94 THR A O 1
ATOM 764 N N . ASP A 1 95 ? 6.996 4.316 -7.461 1 79.38 95 ASP A N 1
ATOM 765 C CA . ASP A 1 95 ? 7.672 3.531 -8.492 1 79.38 95 ASP A CA 1
ATOM 766 C C . ASP A 1 95 ? 7.266 2.061 -8.414 1 79.38 95 ASP A C 1
ATOM 768 O O . ASP A 1 95 ? 6.918 1.453 -9.43 1 79.38 95 ASP A O 1
ATOM 772 N N . GLU A 1 96 ? 7.316 1.529 -7.195 1 84.75 96 GLU A N 1
ATOM 773 C CA . GLU A 1 96 ? 6.949 0.132 -6.988 1 84.75 96 GLU A CA 1
ATOM 774 C C . GLU A 1 96 ? 5.504 -0.126 -7.406 1 84.75 96 GLU A C 1
ATOM 776 O O . GLU A 1 96 ? 5.207 -1.147 -8.023 1 84.75 96 GLU A O 1
ATOM 781 N N . PHE A 1 97 ? 4.66 0.848 -7.082 1 92.5 97 PHE A N 1
ATOM 782 C CA . PHE A 1 97 ? 3.246 0.726 -7.418 1 92.5 97 PHE A CA 1
ATOM 783 C C . PHE A 1 97 ? 3.047 0.724 -8.93 1 92.5 97 PHE A C 1
ATOM 785 O O . PHE A 1 97 ? 2.385 -0.163 -9.477 1 92.5 97 PHE A O 1
ATOM 792 N N . GLN A 1 98 ? 3.67 1.67 -9.594 1 83.25 98 GLN A N 1
ATOM 793 C CA . GLN A 1 98 ? 3.5 1.826 -11.039 1 83.25 98 GLN A CA 1
ATOM 794 C C . GLN A 1 98 ? 4.066 0.626 -11.789 1 83.25 98 GLN A C 1
ATOM 796 O O . GLN A 1 98 ? 3.439 0.121 -12.719 1 83.25 98 GLN A O 1
ATOM 801 N N . ARG A 1 99 ? 5.16 0.143 -11.359 1 77.31 99 ARG A N 1
ATOM 802 C CA . AR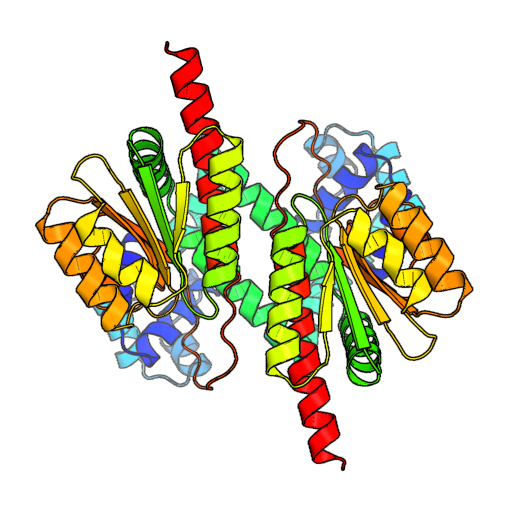G A 1 99 ? 5.781 -1.01 -12 1 77.31 99 ARG A CA 1
ATOM 803 C C . ARG A 1 99 ? 4.965 -2.275 -11.766 1 77.31 99 ARG A C 1
ATOM 805 O O . ARG A 1 99 ? 4.785 -3.082 -12.68 1 77.31 99 ARG A O 1
ATOM 812 N N . THR A 1 100 ? 4.496 -2.445 -10.5 1 89.44 100 THR A N 1
ATOM 813 C CA . THR A 1 100 ? 3.641 -3.592 -10.203 1 89.44 100 THR A CA 1
ATOM 814 C C . THR A 1 100 ? 2.379 -3.561 -11.062 1 89.44 100 THR A C 1
ATOM 816 O O . THR A 1 100 ? 2.02 -4.562 -11.688 1 89.44 100 THR A O 1
ATOM 819 N N . MET A 1 101 ? 1.776 -2.312 -11.172 1 88.69 101 MET A N 1
ATOM 820 C CA . MET A 1 101 ? 0.558 -2.162 -11.969 1 88.69 101 MET A CA 1
ATOM 821 C C . MET A 1 101 ? 0.801 -2.549 -13.422 1 88.69 101 MET A C 1
ATOM 823 O O . MET A 1 101 ? -0.063 -3.152 -14.062 1 88.69 101 MET A O 1
ATOM 827 N N . ALA A 1 102 ? 1.931 -2.24 -13.859 1 79.06 102 ALA A N 1
ATOM 828 C CA . ALA A 1 102 ? 2.283 -2.535 -15.25 1 79.06 102 ALA A CA 1
ATOM 829 C C . ALA A 1 102 ? 2.471 -4.035 -15.461 1 79.06 102 ALA A C 1
ATOM 831 O O . ALA A 1 102 ? 2.219 -4.547 -16.547 1 79.06 102 ALA A O 1
ATOM 832 N N . LEU A 1 103 ? 2.883 -4.773 -14.391 1 78.5 103 LEU A N 1
ATOM 833 C CA . LEU A 1 103 ? 3.184 -6.199 -14.469 1 78.5 103 LEU A CA 1
ATOM 834 C C . LEU A 1 103 ? 1.904 -7.027 -14.422 1 78.5 103 LEU A C 1
ATOM 836 O O . LEU A 1 103 ? 1.851 -8.125 -14.984 1 78.5 103 LEU A O 1
ATOM 840 N N . LEU A 1 104 ? 0.872 -6.527 -13.75 1 88.94 104 LEU A N 1
ATOM 841 C CA . LEU A 1 104 ? -0.317 -7.32 -13.461 1 88.94 104 LEU A CA 1
ATOM 842 C C . LEU A 1 104 ? -1.188 -7.477 -14.703 1 88.94 104 LEU A C 1
ATOM 844 O O . LEU A 1 104 ? -1.487 -6.492 -15.383 1 88.94 104 LEU A O 1
ATOM 848 N N . ASP A 1 105 ? -1.487 -8.711 -14.945 1 84.62 105 ASP A N 1
ATOM 849 C CA . ASP A 1 105 ? -2.232 -9.047 -16.156 1 84.62 105 ASP A CA 1
ATOM 850 C C . ASP A 1 105 ? -3.574 -9.695 -15.805 1 84.62 105 ASP A C 1
ATOM 852 O O . ASP A 1 105 ? -3.65 -10.539 -14.914 1 84.62 105 ASP A O 1
ATOM 856 N N . GLN A 1 106 ? -4.605 -9.289 -16.562 1 90 106 GLN A N 1
ATOM 857 C CA . GLN A 1 106 ? -5.965 -9.766 -16.344 1 90 106 GLN A CA 1
ATOM 858 C C . GLN A 1 106 ? -6.039 -11.289 -16.453 1 90 106 GLN A C 1
ATOM 860 O O . GLN A 1 106 ? -6.711 -11.945 -15.648 1 90 106 GLN A O 1
ATOM 865 N N . VAL A 1 107 ? -5.434 -11.867 -17.391 1 92.62 107 VAL A N 1
ATOM 866 C CA . VAL A 1 107 ? -5.527 -13.297 -17.688 1 92.62 107 VAL A CA 1
ATOM 867 C C . VAL A 1 107 ? -5 -14.102 -16.5 1 92.62 107 VAL A C 1
ATOM 869 O O . VAL A 1 107 ? -5.617 -15.086 -16.094 1 92.62 107 VAL A O 1
ATOM 872 N N . ASP A 1 108 ? -3.85 -13.641 -15.898 1 93.62 108 ASP A N 1
ATOM 873 C CA . ASP A 1 108 ? -3.297 -14.32 -14.734 1 93.62 108 ASP A CA 1
ATOM 874 C C . ASP A 1 108 ? -4.277 -14.281 -13.562 1 93.62 108 ASP A C 1
ATOM 876 O O . ASP A 1 108 ? -4.516 -15.305 -12.914 1 93.62 108 ASP A O 1
ATOM 880 N N . PHE A 1 109 ? -4.875 -13.148 -13.367 1 96.81 109 PHE A N 1
ATOM 881 C CA . PHE A 1 109 ? -5.789 -12.984 -12.242 1 96.81 109 PHE A CA 1
ATOM 882 C C . PHE A 1 109 ? -7.055 -13.812 -12.453 1 96.81 109 PHE A C 1
ATOM 884 O O . PHE A 1 109 ? -7.543 -14.445 -11.516 1 96.81 109 PHE A O 1
ATOM 891 N N . GLU A 1 110 ? -7.602 -13.797 -13.625 1 95.75 110 GLU A N 1
ATOM 892 C CA . GLU A 1 110 ? -8.805 -14.57 -13.898 1 95.75 110 GLU A CA 1
ATOM 893 C C . GLU A 1 110 ? -8.539 -16.062 -13.781 1 95.75 110 GLU A C 1
ATOM 895 O O . GLU A 1 110 ? -9.375 -16.812 -13.25 1 95.75 110 GLU A O 1
ATOM 900 N N . SER A 1 111 ? -7.445 -16.484 -14.281 1 97.38 111 SER A N 1
ATOM 901 C CA . SER A 1 111 ? -7.074 -17.891 -14.18 1 97.38 111 SER A CA 1
ATOM 902 C C . SER A 1 111 ? -6.957 -18.328 -12.719 1 97.38 111 SER A C 1
ATOM 904 O O . SER A 1 111 ? -7.484 -19.375 -12.336 1 97.38 111 SER A O 1
ATOM 906 N N . VAL A 1 112 ? -6.281 -17.531 -11.906 1 98.31 112 VAL A N 1
ATOM 907 C CA . VAL A 1 112 ? -6.141 -17.844 -10.484 1 98.31 112 VAL A CA 1
ATOM 908 C C . VAL A 1 112 ? -7.512 -17.812 -9.812 1 98.31 112 VAL A C 1
ATOM 910 O O . VAL A 1 112 ? -7.836 -18.688 -9.016 1 98.31 112 VAL A O 1
ATOM 913 N N . ALA A 1 113 ? -8.289 -16.812 -10.164 1 98.12 113 ALA A N 1
ATOM 914 C CA . ALA A 1 113 ? -9.625 -16.688 -9.578 1 98.12 113 ALA A CA 1
ATOM 915 C C . ALA A 1 113 ? -10.461 -17.938 -9.875 1 98.12 113 ALA A C 1
ATOM 917 O O . ALA A 1 113 ? -11.125 -18.469 -8.977 1 98.12 113 ALA A O 1
ATOM 918 N N . ASP A 1 114 ? -10.43 -18.406 -11.086 1 97.62 114 ASP A N 1
ATOM 919 C CA . ASP A 1 114 ? -11.188 -19.594 -11.461 1 97.62 114 ASP A CA 1
ATOM 920 C C . ASP A 1 114 ? -10.734 -20.812 -10.648 1 97.62 114 ASP A C 1
ATOM 922 O O . ASP A 1 114 ? -11.57 -21.594 -10.188 1 97.62 114 ASP A O 1
ATOM 926 N N . ARG A 1 115 ? -9.477 -20.938 -10.484 1 98.12 115 ARG A N 1
ATOM 927 C CA . ARG A 1 115 ? -8.938 -22.062 -9.719 1 98.12 115 ARG A CA 1
ATOM 928 C C . ARG A 1 115 ? -9.367 -21.984 -8.258 1 98.12 115 ARG A C 1
ATOM 930 O O . ARG A 1 115 ? -9.766 -22.984 -7.672 1 98.12 115 ARG A O 1
ATOM 937 N N . VAL A 1 116 ? -9.273 -20.844 -7.688 1 98.62 116 VAL A N 1
ATOM 938 C CA . VAL A 1 116 ? -9.648 -20.641 -6.293 1 98.62 116 VAL A CA 1
ATOM 939 C C . VAL A 1 116 ? -11.133 -20.938 -6.102 1 98.62 116 VAL A C 1
ATOM 941 O O . VAL A 1 116 ? -11.516 -21.625 -5.152 1 98.62 116 VAL A O 1
ATOM 944 N N . LEU A 1 117 ? -11.969 -20.453 -7.012 1 98 117 LEU A N 1
ATOM 945 C CA . LEU A 1 117 ? -13.414 -20.625 -6.895 1 98 117 LEU A CA 1
ATOM 946 C C . LEU A 1 117 ? -13.797 -22.094 -7.086 1 98 117 LEU A C 1
ATOM 948 O O . LEU A 1 117 ? -14.805 -22.547 -6.531 1 98 117 LEU A O 1
ATOM 952 N N . ALA A 1 118 ? -13.047 -22.844 -7.824 1 97.19 118 ALA A N 1
ATOM 953 C CA . ALA A 1 118 ? -13.352 -24.234 -8.102 1 97.19 118 ALA A CA 1
ATOM 954 C C . ALA A 1 118 ? -12.781 -25.141 -7.02 1 97.19 118 ALA A C 1
ATOM 956 O O . ALA A 1 118 ? -13.109 -26.328 -6.957 1 97.19 118 ALA A O 1
ATOM 957 N N . ALA A 1 119 ? -11.938 -24.609 -6.16 1 98.44 119 ALA A N 1
ATOM 958 C CA . ALA A 1 119 ? -11.234 -25.438 -5.18 1 98.44 119 ALA A CA 1
ATOM 959 C C . ALA A 1 119 ? -12.172 -25.891 -4.07 1 98.44 119 ALA A C 1
ATOM 961 O O . ALA A 1 119 ? -13.062 -25.141 -3.658 1 98.44 119 ALA A O 1
ATOM 962 N N . ARG A 1 120 ? -11.922 -27.188 -3.576 1 98.12 120 ARG A N 1
ATOM 963 C CA . ARG A 1 120 ? -12.617 -27.672 -2.389 1 98.12 120 ARG A CA 1
ATOM 964 C C . ARG A 1 120 ? -12.258 -26.844 -1.163 1 98.12 120 ARG A C 1
ATOM 966 O O . ARG A 1 120 ? -13.141 -26.469 -0.389 1 98.12 120 ARG A O 1
ATOM 973 N N . ARG A 1 121 ? -10.992 -26.547 -1.039 1 98.06 121 ARG A N 1
ATOM 974 C CA . ARG A 1 121 ? -10.445 -25.734 0.036 1 98.06 121 ARG A CA 1
ATOM 975 C C . ARG A 1 121 ? -9.266 -24.891 -0.454 1 98.06 121 ARG A C 1
ATOM 977 O O . ARG A 1 121 ? -8.555 -25.297 -1.379 1 98.06 121 ARG A O 1
ATOM 984 N N . VAL A 1 122 ? -9.133 -23.703 0.188 1 98.88 122 VAL A N 1
ATOM 985 C CA . VAL A 1 122 ? -8 -22.844 -0.127 1 98.88 122 VAL A CA 1
ATOM 986 C C . VAL A 1 122 ? -7.102 -22.688 1.099 1 98.88 122 VAL A C 1
ATOM 988 O O . VAL A 1 122 ? -7.562 -22.297 2.17 1 98.88 122 VAL A O 1
ATOM 991 N N . PHE A 1 123 ? -5.844 -23.141 0.978 1 98.88 123 PHE A N 1
ATOM 992 C CA . PHE A 1 123 ? -4.816 -22.969 1.997 1 98.88 123 PHE A CA 1
ATOM 993 C C . PHE A 1 123 ? -4.008 -21.703 1.732 1 98.88 123 PHE A C 1
ATOM 995 O O . PHE A 1 123 ? -3.203 -21.656 0.798 1 98.88 123 PHE A O 1
ATOM 1002 N N . CYS A 1 124 ? -4.227 -20.656 2.568 1 98.88 124 CYS A N 1
ATOM 1003 C CA . CYS A 1 124 ? -3.463 -19.422 2.426 1 98.88 124 CYS A CA 1
ATOM 1004 C C . CYS A 1 124 ? -2.213 -19.453 3.297 1 98.88 124 CYS A C 1
ATOM 1006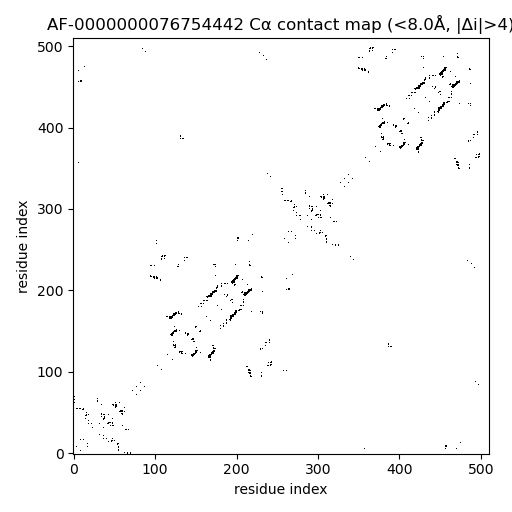 O O . CYS A 1 124 ? -2.305 -19.609 4.516 1 98.88 124 CYS A O 1
ATOM 1008 N N . VAL A 1 125 ? -1.021 -19.297 2.633 1 98.75 125 VAL A N 1
ATOM 1009 C CA . VAL A 1 125 ? 0.247 -19.406 3.344 1 98.75 125 VAL A CA 1
ATOM 1010 C C . VAL A 1 125 ? 1.009 -18.094 3.258 1 98.75 125 VAL A C 1
ATOM 1012 O O . VAL A 1 125 ? 1.156 -17.516 2.174 1 98.75 125 VAL A O 1
ATOM 1015 N N . GLY A 1 126 ? 1.419 -17.5 4.266 1 97.88 126 GLY A N 1
ATOM 1016 C CA . GLY A 1 126 ? 2.254 -16.312 4.375 1 97.88 126 GLY A CA 1
ATOM 1017 C C . GLY A 1 126 ? 2.953 -16.203 5.715 1 97.88 126 GLY A C 1
ATOM 1018 O O . GLY A 1 126 ? 2.303 -16.203 6.766 1 97.88 126 GLY A O 1
ATOM 1019 N N . ILE A 1 127 ? 4.301 -16.125 5.734 1 95.69 127 ILE A N 1
ATOM 1020 C CA . ILE A 1 127 ? 5.051 -16.078 6.984 1 95.69 127 ILE A CA 1
ATOM 1021 C C . ILE A 1 127 ? 5.727 -14.719 7.129 1 95.69 127 ILE A C 1
ATOM 1023 O O . ILE A 1 127 ? 5.922 -14.008 6.145 1 95.69 127 ILE A O 1
ATOM 1027 N N . GLY A 1 128 ? 6.098 -14.383 8.422 1 91.88 128 GLY A N 1
ATOM 1028 C CA . GLY A 1 128 ? 6.766 -13.117 8.664 1 91.88 128 GLY A CA 1
ATOM 1029 C C . GLY A 1 128 ? 5.941 -11.914 8.242 1 91.88 128 GLY A C 1
ATOM 1030 O O . GLY A 1 128 ? 4.777 -11.789 8.633 1 91.88 128 GLY A O 1
ATOM 1031 N N . SER A 1 129 ? 6.59 -11.039 7.402 1 90.5 129 SER A N 1
ATOM 1032 C CA . SER A 1 129 ? 5.93 -9.797 7.012 1 90.5 129 SER A CA 1
ATOM 1033 C C . SER A 1 129 ? 4.848 -10.055 5.969 1 90.5 129 SER A C 1
ATOM 1035 O O . SER A 1 129 ? 4.012 -9.188 5.707 1 90.5 129 SER A O 1
ATOM 1037 N N . SER A 1 130 ? 4.805 -11.219 5.453 1 94.88 130 SER A N 1
ATOM 1038 C CA . SER A 1 130 ? 3.811 -11.547 4.438 1 94.88 130 SER A CA 1
ATOM 1039 C C . SER A 1 130 ? 2.531 -12.086 5.07 1 94.88 130 SER A C 1
ATOM 1041 O O . SER A 1 130 ? 1.522 -12.266 4.383 1 94.88 130 SER A O 1
ATOM 1043 N N . TYR A 1 131 ? 2.592 -12.344 6.395 1 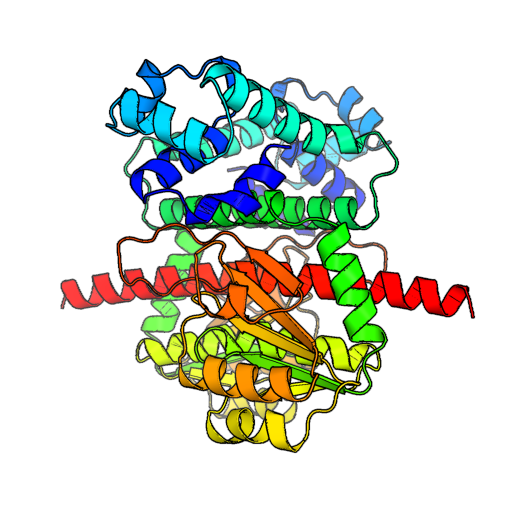95.88 131 TYR A N 1
ATOM 1044 C CA . TYR A 1 131 ? 1.449 -12.898 7.117 1 95.88 131 TYR A CA 1
ATOM 1045 C C . TYR A 1 131 ? 0.229 -11.992 6.977 1 95.88 131 TYR A C 1
ATOM 1047 O O . TYR A 1 131 ? -0.866 -12.461 6.664 1 95.88 131 TYR A O 1
ATOM 1055 N N . MET A 1 132 ? 0.388 -10.734 7.102 1 94.94 132 MET A N 1
ATOM 1056 C CA . MET A 1 132 ? -0.75 -9.828 7.203 1 94.94 132 MET A CA 1
ATOM 1057 C C . MET A 1 132 ? -1.459 -9.695 5.859 1 94.94 132 MET A C 1
ATOM 1059 O O . MET A 1 132 ? -2.678 -9.852 5.777 1 94.94 132 MET A O 1
ATOM 1063 N N . PRO A 1 133 ? -0.728 -9.414 4.707 1 96.56 133 PRO A N 1
ATOM 1064 C CA . PRO A 1 133 ? -1.447 -9.414 3.43 1 96.56 133 PRO A CA 1
ATOM 1065 C C . PRO A 1 133 ? -2.135 -10.742 3.135 1 96.56 133 PRO A C 1
ATOM 1067 O O . PRO A 1 133 ? -3.242 -10.766 2.592 1 96.56 133 PRO A O 1
ATOM 1070 N N . MET A 1 134 ? -1.491 -11.844 3.533 1 98 134 MET A N 1
ATOM 1071 C CA . MET A 1 134 ? -2.07 -13.164 3.316 1 98 134 MET A CA 1
ATOM 1072 C C . MET A 1 134 ? -3.346 -13.344 4.133 1 98 134 MET A C 1
ATOM 1074 O O . MET A 1 134 ? -4.367 -13.789 3.611 1 98 134 MET A O 1
ATOM 1078 N N . SER A 1 135 ? -3.34 -12.977 5.387 1 97.12 135 SER A N 1
ATOM 1079 C CA . SER A 1 135 ? -4.484 -13.164 6.273 1 97.12 135 SER A CA 1
ATOM 1080 C C . SER A 1 135 ? -5.652 -12.273 5.863 1 97.12 135 SER A C 1
ATOM 1082 O O . SER A 1 135 ? -6.812 -12.656 5.996 1 97.12 135 SER A O 1
ATOM 1084 N N . ASP A 1 136 ? -5.316 -11.078 5.363 1 96.31 136 ASP A N 1
ATOM 1085 C CA . ASP A 1 136 ? -6.371 -10.211 4.844 1 96.31 136 ASP A CA 1
ATOM 1086 C C . ASP A 1 136 ? -7.09 -10.867 3.666 1 96.31 136 ASP A C 1
ATOM 1088 O O . ASP A 1 136 ? -8.32 -10.812 3.574 1 96.31 136 ASP A O 1
ATOM 1092 N N . PHE A 1 137 ? -6.371 -11.453 2.787 1 97.69 137 PHE A N 1
ATOM 1093 C CA . PHE A 1 137 ? -6.941 -12.172 1.651 1 97.69 137 PHE A CA 1
ATOM 1094 C C . PHE A 1 137 ? -7.793 -13.344 2.121 1 97.69 137 PHE A C 1
ATOM 1096 O O . PHE A 1 137 ? -8.914 -13.531 1.64 1 97.69 137 PHE A O 1
ATOM 1103 N N . ASN A 1 138 ? -7.234 -14.125 3.105 1 98.06 138 ASN A N 1
ATOM 1104 C CA . ASN A 1 138 ? -7.965 -15.242 3.688 1 98.06 138 ASN A CA 1
ATOM 1105 C C . ASN A 1 138 ? -9.312 -14.805 4.258 1 98.06 138 ASN A C 1
ATOM 1107 O O . ASN A 1 138 ? -10.336 -15.438 4.012 1 98.06 138 ASN A O 1
ATOM 1111 N N . ARG A 1 139 ? -9.312 -13.742 4.98 1 95.25 139 ARG A N 1
ATOM 1112 C CA . ARG A 1 139 ? -10.539 -13.195 5.555 1 95.25 139 ARG A CA 1
ATOM 1113 C C . ARG A 1 139 ? -11.539 -12.836 4.465 1 95.25 139 ARG A C 1
ATOM 1115 O O . ARG A 1 139 ? -12.734 -13.117 4.594 1 95.25 139 ARG A O 1
ATOM 1122 N N . LYS A 1 140 ? -11.07 -12.219 3.396 1 94.88 140 LYS A N 1
ATOM 1123 C CA . LYS A 1 140 ? -11.93 -11.789 2.299 1 94.88 140 LYS A CA 1
ATOM 1124 C C . LYS A 1 140 ? -12.539 -12.984 1.574 1 94.88 140 LYS A C 1
ATOM 1126 O O . LYS A 1 140 ? -13.695 -12.938 1.15 1 94.88 140 LYS A O 1
ATOM 1131 N N . LEU A 1 141 ? -11.781 -14.023 1.439 1 97 141 LEU A N 1
ATOM 1132 C CA . LEU A 1 141 ? -12.312 -15.234 0.816 1 97 141 LEU A CA 1
ATOM 1133 C C . LEU A 1 141 ? -13.523 -15.75 1.578 1 97 141 LEU A C 1
ATOM 1135 O O . LEU A 1 141 ? -14.516 -16.172 0.97 1 97 141 LEU A O 1
ATOM 1139 N N . LYS A 1 142 ? -13.414 -15.68 2.875 1 95.44 142 LYS A N 1
ATOM 1140 C CA . LYS A 1 142 ? -14.5 -16.188 3.707 1 95.44 142 LYS A CA 1
ATOM 1141 C C . LYS A 1 142 ? -15.758 -15.352 3.537 1 95.44 142 LYS A C 1
ATOM 1143 O O . LYS A 1 142 ? -16.875 -15.859 3.682 1 95.44 142 LYS A O 1
ATOM 1148 N N . LEU A 1 143 ? -15.648 -14.141 3.152 1 91.12 143 LEU A N 1
ATOM 1149 C CA . LEU A 1 143 ? -16.781 -13.25 2.941 1 91.12 143 LEU A CA 1
ATOM 1150 C C . LEU A 1 143 ? -17.562 -13.641 1.687 1 91.12 143 LEU A C 1
ATOM 1152 O O . LEU A 1 143 ? -18.703 -13.219 1.502 1 91.12 143 LEU A O 1
ATOM 1156 N N . ILE A 1 144 ? -16.938 -14.383 0.824 1 92.62 144 ILE A N 1
ATOM 1157 C CA . ILE A 1 144 ? -17.609 -14.742 -0.419 1 92.62 144 ILE A CA 1
ATOM 1158 C C . ILE A 1 144 ? -17.781 -16.266 -0.491 1 92.62 144 ILE A C 1
ATOM 1160 O O . ILE A 1 144 ? -17.688 -16.844 -1.569 1 92.62 144 ILE A O 1
ATOM 1164 N N . ASP A 1 145 ? -17.875 -16.938 0.595 1 94.44 145 ASP A N 1
ATOM 1165 C CA . ASP A 1 145 ? -18.266 -18.328 0.785 1 94.44 145 ASP A CA 1
ATOM 1166 C C . ASP A 1 145 ? -17.188 -19.281 0.277 1 94.44 145 ASP A C 1
ATOM 1168 O O . ASP A 1 145 ? -17.484 -20.375 -0.206 1 94.44 145 ASP A O 1
ATOM 1172 N N . VAL A 1 146 ? -15.969 -18.844 0.23 1 96.94 146 VAL A N 1
ATOM 1173 C CA . VAL A 1 146 ? -14.844 -19.734 -0.068 1 96.94 146 VAL A CA 1
ATOM 1174 C C . VAL A 1 146 ? -14.266 -20.281 1.231 1 96.94 146 VAL A C 1
ATOM 1176 O O . VAL A 1 146 ? -13.992 -19.531 2.168 1 96.94 146 VAL A O 1
ATOM 1179 N N . TRP A 1 147 ? -14.203 -21.609 1.318 1 97.56 147 TRP A N 1
ATOM 1180 C CA . TRP A 1 147 ? -13.609 -22.25 2.49 1 97.56 147 TRP A CA 1
ATOM 1181 C C . TRP A 1 147 ? -12.094 -22.094 2.486 1 97.56 147 TRP A C 1
ATOM 1183 O O . TRP A 1 147 ? -11.391 -22.781 1.742 1 97.56 147 TRP A O 1
ATOM 1193 N N . ALA A 1 148 ? -11.586 -21.156 3.363 1 98.44 148 ALA A N 1
ATOM 1194 C CA . ALA A 1 148 ? -10.164 -20.828 3.369 1 98.44 148 ALA A CA 1
ATOM 1195 C C . ALA A 1 148 ? -9.617 -20.781 4.793 1 98.44 148 ALA A C 1
ATOM 1197 O O . ALA A 1 148 ? -10.336 -20.406 5.727 1 98.44 148 ALA A O 1
ATOM 1198 N N . ASN A 1 149 ? -8.414 -21.203 4.961 1 97.94 149 ASN A N 1
ATOM 1199 C CA . ASN A 1 149 ? -7.691 -21.078 6.223 1 97.94 149 ASN A CA 1
ATOM 1200 C C . ASN A 1 149 ? -6.309 -20.469 6.02 1 97.94 149 ASN A C 1
ATOM 1202 O O . ASN A 1 149 ? -5.66 -20.719 5 1 97.94 149 ASN A O 1
ATOM 1206 N N . ASP A 1 150 ? -5.891 -19.625 6.957 1 97.75 150 ASP A N 1
ATOM 1207 C CA . ASP A 1 150 ? -4.562 -19.031 6.852 1 97.75 150 ASP A CA 1
ATOM 1208 C C . ASP A 1 150 ? -3.539 -19.812 7.66 1 97.75 150 ASP A C 1
ATOM 1210 O O . ASP A 1 150 ? -3.859 -20.344 8.727 1 97.75 150 ASP A O 1
ATOM 1214 N N . PHE A 1 151 ? -2.389 -20.078 7.148 1 98.06 151 PHE A N 1
ATOM 1215 C CA . PHE A 1 151 ? -1.235 -20.75 7.734 1 98.06 151 PHE A CA 1
ATOM 1216 C C . PHE A 1 151 ? -0.03 -19.828 7.777 1 98.06 151 PHE A C 1
ATOM 1218 O O . PHE A 1 151 ? 0.488 -19.422 6.734 1 98.06 151 PHE A O 1
ATOM 1225 N N . PHE A 1 152 ? 0.413 -19.453 9.008 1 96.56 152 PHE A N 1
ATOM 1226 C CA . PHE A 1 152 ? 1.512 -18.516 9.148 1 96.56 152 PHE A CA 1
ATOM 1227 C C . PHE A 1 152 ? 2.549 -19.031 10.141 1 96.56 152 PHE A C 1
ATOM 1229 O O . PHE A 1 152 ? 3.611 -18.422 10.305 1 96.56 152 PHE A O 1
ATOM 1236 N N . GLU A 1 153 ? 2.301 -20.156 10.859 1 95.5 153 GLU A N 1
ATOM 1237 C CA . GLU A 1 153 ? 3.23 -20.812 11.773 1 95.5 153 GLU A CA 1
ATOM 1238 C C . GLU A 1 153 ? 3.811 -22.078 11.164 1 95.5 153 GLU A C 1
ATOM 1240 O O . GLU A 1 153 ? 3.1 -22.828 10.492 1 95.5 153 GLU A O 1
ATOM 1245 N N . GLN A 1 154 ? 5.082 -22.281 11.422 1 94.81 154 GLN A N 1
ATOM 1246 C CA . GLN A 1 154 ? 5.84 -23.344 10.773 1 94.81 154 GLN A CA 1
ATOM 1247 C C . GLN A 1 154 ? 5.16 -24.688 10.969 1 94.81 154 GLN A C 1
ATOM 1249 O O . GLN A 1 154 ? 5.023 -25.469 10.016 1 94.81 154 GLN A O 1
ATOM 1254 N N . TYR A 1 155 ? 4.73 -25 12.141 1 95.25 155 TYR A N 1
ATOM 1255 C CA . TYR A 1 155 ? 4.156 -26.312 12.43 1 95.25 155 TYR A CA 1
ATOM 1256 C C . TYR A 1 155 ? 2.889 -26.547 11.625 1 95.25 155 TYR A C 1
ATOM 1258 O O . TYR A 1 155 ? 2.703 -27.609 11.039 1 95.25 155 TYR A O 1
ATOM 1266 N N . SER A 1 156 ? 2.012 -25.562 11.57 1 97.06 156 SER A N 1
ATOM 1267 C CA . SER A 1 156 ? 0.769 -25.688 10.812 1 97.06 156 SER A CA 1
ATOM 1268 C C . SER A 1 156 ? 1.04 -25.812 9.32 1 97.06 156 SER A C 1
ATOM 1270 O O . SER A 1 156 ? 0.366 -26.562 8.617 1 97.06 156 SER A O 1
ATOM 1272 N N . ILE A 1 157 ? 2.039 -25.094 8.82 1 98.12 157 ILE A N 1
ATOM 1273 C CA . ILE A 1 157 ? 2.387 -25.125 7.406 1 98.12 157 ILE A CA 1
ATOM 1274 C C . ILE A 1 157 ? 2.887 -26.516 7.031 1 98.12 157 ILE A C 1
ATOM 1276 O O . ILE A 1 157 ? 2.496 -27.062 5.996 1 98.12 157 ILE A O 1
ATOM 1280 N N . GLU A 1 158 ? 3.641 -27.109 7.844 1 97.88 158 GLU A N 1
ATOM 1281 C CA . GLU A 1 158 ? 4.238 -28.406 7.574 1 97.88 158 GLU A CA 1
ATOM 1282 C C . GLU A 1 158 ? 3.172 -29.5 7.508 1 97.88 158 GLU A C 1
ATOM 1284 O O . GLU A 1 158 ? 3.422 -30.594 6.984 1 97.88 158 GLU A O 1
ATOM 1289 N N . ARG A 1 159 ? 1.98 -29.25 8.031 1 97.81 159 ARG A N 1
ATOM 1290 C CA . ARG A 1 159 ? 0.894 -30.234 8.023 1 97.81 159 ARG A CA 1
ATOM 1291 C C . ARG A 1 159 ? 0.11 -30.172 6.719 1 97.81 159 ARG A C 1
ATOM 1293 O O . ARG A 1 159 ? -0.681 -31.078 6.422 1 97.81 159 ARG A O 1
ATOM 1300 N N . ILE A 1 160 ? 0.305 -29.156 5.887 1 98.31 160 ILE A N 1
ATOM 1301 C CA . ILE A 1 160 ? -0.524 -28.906 4.711 1 98.31 160 ILE A CA 1
ATOM 1302 C C . ILE A 1 160 ? -0.468 -30.094 3.773 1 98.31 160 ILE A C 1
ATOM 1304 O O . ILE A 1 160 ? -1.504 -30.594 3.314 1 98.31 160 ILE A O 1
ATOM 1308 N N . PRO A 1 161 ? 0.684 -30.703 3.516 1 98.31 161 PRO A N 1
ATOM 1309 C CA . PRO A 1 161 ? 0.708 -31.844 2.609 1 98.31 161 PRO A CA 1
ATOM 1310 C C . PRO A 1 161 ? -0.132 -33.031 3.117 1 98.31 161 PRO A C 1
ATOM 1312 O O . PRO A 1 161 ? -0.622 -33.812 2.32 1 98.31 161 PRO A O 1
ATOM 1315 N N . ASP A 1 162 ? -0.312 -33.125 4.359 1 97.88 162 ASP A N 1
ATOM 1316 C CA . ASP A 1 162 ? -1.052 -34.219 4.945 1 97.88 162 ASP A CA 1
ATOM 1317 C C . ASP A 1 162 ? -2.559 -34.031 4.789 1 97.88 162 ASP A C 1
ATOM 1319 O O . ASP A 1 162 ? -3.328 -35 4.875 1 97.88 162 ASP A O 1
ATOM 1323 N N . ILE A 1 163 ? -3.002 -32.844 4.594 1 97.38 163 ILE A N 1
ATOM 1324 C CA . ILE A 1 163 ? -4.441 -32.625 4.629 1 97.38 163 ILE A CA 1
ATOM 1325 C C . ILE A 1 163 ? -4.91 -32.062 3.277 1 97.38 163 ILE A C 1
ATOM 1327 O O . ILE A 1 163 ? -6.09 -32.188 2.936 1 97.38 163 ILE A O 1
ATOM 1331 N N . ALA A 1 164 ? -4.059 -31.5 2.467 1 98.06 164 ALA A N 1
ATOM 1332 C CA . ALA A 1 164 ? -4.414 -30.984 1.148 1 98.06 164 ALA A CA 1
ATOM 1333 C C . ALA A 1 164 ? -4.551 -32.125 0.135 1 98.06 164 ALA A C 1
ATOM 1335 O O . ALA A 1 164 ? -3.896 -33.156 0.264 1 98.06 164 ALA A O 1
ATOM 1336 N N . THR A 1 165 ? -5.461 -31.984 -0.851 1 98 165 THR A N 1
ATOM 1337 C CA . THR A 1 165 ? -5.672 -32.906 -1.95 1 98 165 THR A CA 1
ATOM 1338 C C . THR A 1 165 ? -5.527 -32.219 -3.295 1 98 165 THR A C 1
ATOM 1340 O O . THR A 1 165 ? -5.289 -31.016 -3.346 1 98 165 THR A O 1
ATOM 1343 N N . LYS A 1 166 ? -5.754 -32.969 -4.297 1 98 166 LYS A N 1
ATOM 1344 C CA . LYS A 1 166 ? -5.66 -32.438 -5.652 1 98 166 LYS A CA 1
ATOM 1345 C C . LYS A 1 166 ? -6.816 -31.469 -5.945 1 98 166 LYS A C 1
ATOM 1347 O O . LYS A 1 166 ? -6.793 -30.734 -6.941 1 98 166 LYS A O 1
ATOM 1352 N N . GLU A 1 167 ? -7.801 -31.516 -5.082 1 98.44 167 GLU A N 1
ATOM 1353 C CA . GLU A 1 167 ? -8.969 -30.656 -5.281 1 98.44 167 GLU A CA 1
ATOM 1354 C C . GLU A 1 167 ? -8.789 -29.312 -4.594 1 98.44 167 GLU A C 1
ATOM 1356 O O . GLU A 1 167 ? -9.656 -28.438 -4.699 1 98.44 167 GLU A O 1
ATOM 1361 N N . ASP A 1 168 ? -7.684 -29.141 -3.877 1 98.75 168 ASP A N 1
ATOM 1362 C CA . ASP A 1 168 ? -7.426 -27.938 -3.092 1 98.75 168 ASP A CA 1
ATOM 1363 C C . ASP A 1 168 ? -6.418 -27.031 -3.795 1 98.75 168 ASP A C 1
ATOM 1365 O O . ASP A 1 168 ? -5.777 -27.438 -4.766 1 98.75 168 ASP A O 1
ATOM 1369 N N . VAL A 1 169 ? -6.324 -25.828 -3.361 1 98.81 169 VAL A N 1
ATOM 1370 C CA . VAL A 1 169 ? -5.359 -24.859 -3.871 1 98.81 169 VAL A CA 1
ATOM 1371 C C . VAL A 1 169 ? -4.605 -24.203 -2.709 1 98.81 169 VAL A C 1
ATOM 1373 O O . VAL A 1 169 ? -5.199 -23.906 -1.673 1 98.81 169 VAL A O 1
ATOM 1376 N N . ILE A 1 170 ? -3.305 -24.156 -2.85 1 98.88 170 ILE A N 1
ATOM 1377 C CA . ILE A 1 170 ? -2.473 -23.391 -1.931 1 98.88 170 ILE A CA 1
ATOM 1378 C C . ILE A 1 170 ? -2.143 -22.031 -2.545 1 98.88 170 ILE A C 1
ATOM 1380 O O . ILE A 1 170 ? -1.669 -21.953 -3.682 1 98.88 170 ILE A O 1
ATOM 1384 N N . VAL A 1 171 ? -2.455 -20.922 -1.861 1 98.88 171 VAL A N 1
ATOM 1385 C CA . VAL A 1 171 ? -2.086 -19.578 -2.271 1 98.88 171 VAL A CA 1
ATOM 1386 C C . VAL A 1 171 ? -1.019 -19.016 -1.328 1 98.88 171 VAL A C 1
ATOM 1388 O O . VAL A 1 171 ? -1.288 -18.781 -0.149 1 98.88 171 VAL A O 1
ATOM 1391 N N . VAL A 1 172 ? 0.175 -18.812 -1.861 1 98.56 172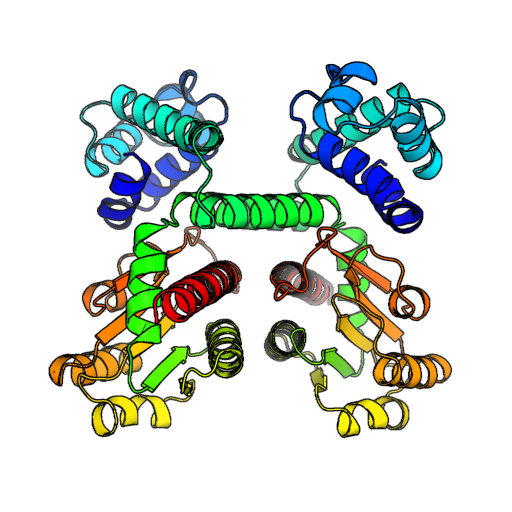 VAL A N 1
ATOM 1392 C CA . VAL A 1 172 ? 1.316 -18.406 -1.049 1 98.56 172 VAL A CA 1
ATOM 1393 C C . VAL A 1 172 ? 1.634 -16.938 -1.303 1 98.56 172 VAL A C 1
ATOM 1395 O O . VAL A 1 172 ? 1.792 -16.516 -2.453 1 98.56 172 VAL A O 1
ATOM 1398 N N . PHE A 1 173 ? 1.663 -16.109 -0.233 1 98.19 173 PHE A N 1
ATOM 1399 C CA . PHE A 1 173 ? 2.168 -14.734 -0.259 1 98.19 173 PHE A CA 1
ATOM 1400 C C . PHE A 1 173 ? 3.605 -14.68 0.241 1 98.19 173 PHE A C 1
ATOM 1402 O O . PHE A 1 173 ? 3.879 -15 1.4 1 98.19 173 PHE A O 1
ATOM 1409 N N . SER A 1 174 ? 4.508 -14.375 -0.624 1 94.88 174 SER A N 1
ATOM 1410 C CA . SER A 1 174 ? 5.914 -14.289 -0.247 1 94.88 174 SER A CA 1
ATOM 1411 C C . SER A 1 174 ? 6.668 -13.312 -1.145 1 94.88 174 SER A C 1
ATOM 1413 O O . SER A 1 174 ? 6.703 -13.484 -2.365 1 94.88 174 SER A O 1
ATOM 1415 N N . LEU A 1 175 ? 7.289 -12.266 -0.495 1 88.94 175 LEU A N 1
ATOM 1416 C CA . LEU A 1 175 ? 8.047 -11.305 -1.293 1 88.94 175 LEU A CA 1
ATOM 1417 C C . LEU A 1 175 ? 9.328 -11.938 -1.826 1 88.94 175 LEU A C 1
ATOM 1419 O O . LEU A 1 175 ? 9.594 -11.891 -3.029 1 88.94 175 LEU A O 1
ATOM 1423 N N . GLY A 1 176 ? 10.094 -12.625 -1.055 1 83.94 176 GLY A N 1
ATOM 1424 C CA . GLY A 1 176 ? 11.375 -13.195 -1.422 1 83.94 176 GLY A CA 1
ATOM 1425 C C . GLY A 1 176 ? 11.266 -14.602 -1.984 1 83.94 176 GLY A C 1
ATOM 1426 O O . GLY A 1 176 ? 12.148 -15.055 -2.727 1 83.94 176 GLY A O 1
ATOM 1427 N N . GLY A 1 177 ? 10.359 -15.406 -1.606 1 89.12 177 GLY A N 1
ATOM 1428 C CA . GLY A 1 177 ? 10.094 -16.75 -2.111 1 89.12 177 GLY A CA 1
ATOM 1429 C C . GLY A 1 177 ? 11.211 -17.734 -1.811 1 89.12 177 GLY A C 1
ATOM 1430 O O . GLY A 1 177 ? 11.375 -18.719 -2.525 1 89.12 177 GLY A O 1
ATOM 1431 N N . ALA A 1 178 ? 12 -17.484 -0.776 1 87.69 178 ALA A N 1
ATOM 1432 C CA . ALA A 1 178 ? 13.227 -18.266 -0.612 1 87.69 178 ALA A CA 1
ATOM 1433 C C . ALA A 1 178 ? 13.188 -19.094 0.67 1 87.69 178 ALA A C 1
ATOM 1435 O O . ALA A 1 178 ? 14.125 -19.828 0.97 1 87.69 178 ALA A O 1
ATOM 1436 N N . ASN A 1 179 ? 12.094 -19.047 1.459 1 93.44 179 ASN A N 1
ATOM 1437 C CA . ASN A 1 179 ? 12.039 -19.812 2.705 1 93.44 179 ASN A CA 1
ATOM 1438 C C . ASN A 1 179 ? 12.094 -21.312 2.449 1 93.44 179 ASN A C 1
ATOM 1440 O O . ASN A 1 179 ? 11.18 -21.875 1.845 1 93.44 179 ASN A O 1
ATOM 1444 N N . LYS A 1 180 ? 13.109 -21.969 2.924 1 93.75 180 LYS A N 1
ATOM 1445 C CA . LYS A 1 180 ? 13.375 -23.375 2.627 1 93.75 180 LYS A CA 1
ATOM 1446 C C . LYS A 1 180 ? 12.273 -24.266 3.178 1 93.75 180 LYS A C 1
ATOM 1448 O O . LYS A 1 180 ? 11.797 -25.172 2.484 1 93.75 180 LYS A O 1
ATOM 1453 N N . THR A 1 181 ? 11.891 -24.047 4.402 1 95.12 181 THR A N 1
ATOM 1454 C CA . THR A 1 181 ? 10.875 -24.891 5.035 1 95.12 181 THR A CA 1
ATOM 1455 C C . THR A 1 181 ? 9.555 -24.797 4.281 1 95.12 181 THR A C 1
ATOM 1457 O O . THR A 1 181 ? 8.93 -25.812 3.992 1 95.12 181 THR A O 1
ATOM 1460 N N . VAL A 1 182 ? 9.148 -23.594 3.967 1 97 182 VAL A N 1
ATOM 1461 C CA . VAL A 1 182 ? 7.91 -23.391 3.221 1 97 182 VAL A CA 1
ATOM 1462 C C . VAL A 1 182 ? 8.016 -24.062 1.855 1 97 182 VAL A C 1
ATOM 1464 O O . VAL A 1 182 ? 7.125 -24.812 1.463 1 97 182 VAL A O 1
ATOM 1467 N N . ASN A 1 183 ? 9.109 -23.844 1.167 1 97.38 183 ASN A N 1
ATOM 1468 C CA . ASN A 1 183 ? 9.281 -24.391 -0.176 1 97.38 183 ASN A CA 1
ATOM 1469 C C . ASN A 1 183 ? 9.305 -25.922 -0.165 1 97.38 183 ASN A C 1
ATOM 1471 O O . ASN A 1 183 ? 8.742 -26.562 -1.053 1 97.38 183 ASN A O 1
ATOM 1475 N N . GLU A 1 184 ? 9.961 -26.484 0.808 1 97.69 184 GLU A N 1
ATOM 1476 C CA . GLU A 1 184 ? 9.969 -27.938 0.933 1 97.69 184 GLU A CA 1
ATOM 1477 C C . GLU A 1 184 ? 8.555 -28.484 1.168 1 97.69 184 GLU A C 1
ATOM 1479 O O . GLU A 1 184 ? 8.18 -29.516 0.606 1 97.69 184 GLU A O 1
ATOM 1484 N N . THR A 1 185 ? 7.828 -27.812 2.057 1 98.12 185 THR A N 1
ATOM 1485 C CA . THR A 1 185 ? 6.449 -28.203 2.334 1 98.12 185 THR A CA 1
ATOM 1486 C C . THR A 1 185 ? 5.598 -28.125 1.07 1 98.12 185 THR A C 1
ATOM 1488 O O . THR A 1 185 ? 4.824 -29.031 0.773 1 98.12 185 THR A O 1
ATOM 1491 N N . LEU A 1 186 ? 5.738 -27.031 0.323 1 97.75 186 LEU A N 1
ATOM 1492 C CA . LEU A 1 186 ? 4.984 -26.844 -0.91 1 97.75 186 LEU A CA 1
ATOM 1493 C C . LEU A 1 186 ? 5.344 -27.906 -1.94 1 97.75 186 LEU A C 1
ATOM 1495 O O . LEU A 1 186 ? 4.473 -28.375 -2.678 1 97.75 186 LEU A O 1
ATOM 1499 N N . LEU A 1 187 ? 6.613 -28.25 -2.01 1 97.75 187 LEU A N 1
ATOM 1500 C CA . LEU A 1 187 ? 7.047 -29.297 -2.922 1 97.75 187 LEU A CA 1
ATOM 1501 C C . LEU A 1 187 ? 6.336 -30.609 -2.607 1 97.75 187 LEU A C 1
ATOM 1503 O O . LEU A 1 187 ? 5.859 -31.297 -3.514 1 97.75 187 LEU A O 1
ATOM 1507 N N . LYS A 1 188 ? 6.273 -30.969 -1.373 1 98.19 188 LYS A N 1
ATOM 1508 C CA . LYS A 1 188 ? 5.57 -32.188 -0.954 1 98.19 188 LYS A CA 1
ATOM 1509 C C . LYS A 1 188 ? 4.098 -32.125 -1.348 1 98.19 188 LYS A C 1
ATOM 1511 O O . LYS A 1 188 ? 3.539 -33.125 -1.823 1 98.19 188 LYS A O 1
ATOM 1516 N N . ALA A 1 189 ? 3.432 -31 -1.108 1 98.31 189 ALA A N 1
ATOM 1517 C CA . ALA A 1 189 ? 2.027 -30.844 -1.475 1 98.31 189 ALA A CA 1
ATOM 1518 C C . ALA A 1 189 ? 1.836 -30.969 -2.984 1 98.31 189 ALA A C 1
ATOM 1520 O O . ALA A 1 189 ? 0.893 -31.609 -3.447 1 98.31 189 ALA A O 1
ATOM 1521 N N . ARG A 1 190 ? 2.721 -30.328 -3.688 1 97.62 190 ARG A N 1
ATOM 1522 C CA . ARG A 1 190 ? 2.658 -30.375 -5.145 1 97.62 190 ARG A CA 1
ATOM 1523 C C . ARG A 1 190 ? 2.797 -31.812 -5.652 1 97.62 190 ARG A C 1
ATOM 1525 O O . ARG A 1 190 ? 2.111 -32.219 -6.598 1 97.62 190 ARG A O 1
ATOM 1532 N N . GLN A 1 191 ? 3.633 -32.562 -5.074 1 96.94 191 GLN A N 1
ATOM 1533 C CA . GLN A 1 191 ? 3.844 -33.969 -5.445 1 96.94 191 GLN A CA 1
ATOM 1534 C C . GLN A 1 191 ? 2.572 -34.781 -5.242 1 96.94 191 GLN A C 1
ATOM 1536 O O . GLN A 1 191 ? 2.357 -35.781 -5.93 1 96.94 191 GLN A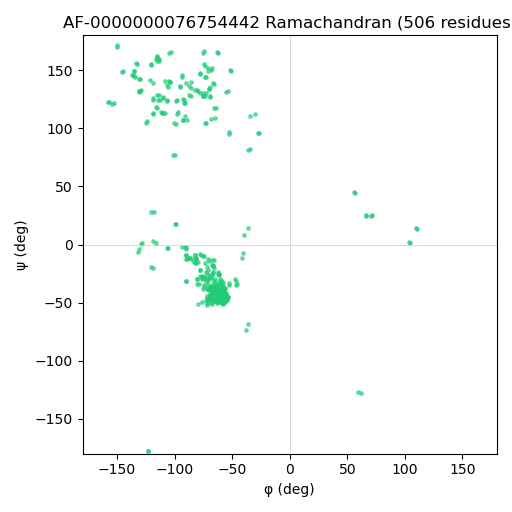 O 1
ATOM 1541 N N . LYS A 1 192 ? 1.776 -34.344 -4.398 1 96.94 192 LYS A N 1
ATOM 1542 C CA . LYS A 1 192 ? 0.507 -35 -4.148 1 96.94 192 LYS A CA 1
ATOM 1543 C C . LYS A 1 192 ? -0.604 -34.438 -5.023 1 96.94 192 LYS A C 1
ATOM 1545 O O . LYS A 1 192 ? -1.769 -34.812 -4.887 1 96.94 192 LYS A O 1
ATOM 1550 N N . GLY A 1 193 ? -0.305 -33.469 -5.801 1 97.69 193 GLY A N 1
ATOM 1551 C CA . GLY A 1 193 ? -1.226 -32.969 -6.816 1 97.69 193 GLY A CA 1
ATOM 1552 C C . GLY A 1 193 ? -1.896 -31.672 -6.438 1 97.69 193 GLY A C 1
ATOM 1553 O O . GLY A 1 193 ? -2.719 -31.156 -7.191 1 97.69 193 GLY A O 1
ATOM 1554 N N . THR A 1 194 ? -1.554 -31.141 -5.309 1 98.62 194 THR A N 1
ATOM 1555 C CA . THR A 1 194 ? -2.168 -29.875 -4.895 1 98.62 194 THR A CA 1
ATOM 1556 C C . THR A 1 194 ? -1.676 -28.719 -5.762 1 98.62 194 THR A C 1
ATOM 1558 O O . THR A 1 194 ? -0.485 -28.625 -6.066 1 98.62 194 THR A O 1
ATOM 1561 N N . HIS A 1 195 ? -2.6 -27.859 -6.227 1 98.69 195 HIS A N 1
ATOM 1562 C CA . HIS A 1 195 ? -2.287 -26.719 -7.074 1 98.69 195 HIS A CA 1
ATOM 1563 C C . HIS A 1 195 ? -1.706 -25.562 -6.258 1 98.69 195 HIS A C 1
ATOM 1565 O O . HIS A 1 195 ? -2.244 -25.219 -5.203 1 98.69 195 HIS A O 1
ATOM 1571 N N . ILE A 1 196 ? -0.597 -25.047 -6.719 1 98.69 196 ILE A N 1
ATOM 1572 C CA . ILE A 1 196 ? 0.081 -23.984 -5.977 1 98.69 196 ILE A CA 1
ATOM 1573 C C . ILE A 1 196 ? 0.027 -22.672 -6.77 1 98.69 196 ILE A C 1
ATOM 1575 O O . ILE A 1 196 ? 0.454 -22.625 -7.926 1 98.69 196 ILE A O 1
ATOM 1579 N N . VAL A 1 197 ? -0.5 -21.609 -6.176 1 98.5 197 VAL A N 1
ATOM 1580 C CA . VAL A 1 197 ? -0.486 -20.234 -6.672 1 98.5 197 VAL A CA 1
ATOM 1581 C C . VAL A 1 197 ? 0.442 -19.391 -5.809 1 98.5 197 VAL A C 1
ATOM 1583 O O . VAL A 1 197 ? 0.329 -19.391 -4.582 1 98.5 197 VAL A O 1
ATOM 1586 N N . ALA A 1 198 ? 1.36 -18.719 -6.461 1 97.44 198 ALA A N 1
ATOM 1587 C CA . ALA A 1 198 ? 2.254 -17.844 -5.703 1 97.44 198 ALA A CA 1
ATOM 1588 C C . ALA A 1 198 ? 2.043 -16.391 -6.086 1 97.44 198 ALA A C 1
ATOM 1590 O O . ALA A 1 198 ? 1.96 -16.047 -7.273 1 97.44 198 ALA A O 1
ATOM 1591 N N . ILE A 1 199 ? 1.849 -15.531 -5.094 1 97.25 199 ILE A N 1
ATOM 1592 C CA . ILE A 1 199 ? 1.985 -14.078 -5.203 1 97.25 199 ILE A CA 1
ATOM 1593 C C . ILE A 1 199 ? 3.338 -13.648 -4.641 1 97.25 199 ILE A C 1
ATOM 1595 O O . ILE A 1 199 ? 3.559 -13.688 -3.43 1 97.25 199 ILE A O 1
ATOM 1599 N N . THR A 1 200 ? 4.254 -13.32 -5.586 1 92.62 200 THR A N 1
ATOM 1600 C CA . THR A 1 200 ? 5.652 -13.133 -5.211 1 92.62 200 THR A CA 1
ATOM 1601 C C . THR A 1 200 ? 6.328 -12.117 -6.117 1 92.62 200 THR A C 1
ATOM 1603 O O . THR A 1 200 ? 5.703 -11.586 -7.039 1 92.62 200 THR A O 1
ATOM 1606 N N . SER A 1 201 ? 7.598 -11.734 -5.723 1 84.44 201 SER A N 1
ATOM 1607 C CA . SER A 1 201 ? 8.328 -10.734 -6.5 1 84.44 201 SER A CA 1
ATOM 1608 C C . SER A 1 201 ? 8.867 -11.328 -7.797 1 84.44 201 SER A C 1
ATOM 1610 O O . SER A 1 201 ? 8.875 -12.547 -7.973 1 84.44 201 SER A O 1
ATOM 1612 N N . LEU A 1 202 ? 9.281 -10.453 -8.727 1 71.12 202 LEU A N 1
ATOM 1613 C CA . LEU A 1 202 ? 9.805 -10.797 -10.039 1 71.12 202 LEU A CA 1
ATOM 1614 C C . LEU A 1 202 ? 11.141 -11.531 -9.914 1 71.12 202 LEU A C 1
ATOM 1616 O O . LEU A 1 202 ? 11.555 -12.234 -10.844 1 71.12 202 LEU A O 1
ATOM 1620 N N . THR A 1 203 ? 11.695 -11.477 -8.742 1 64.44 203 THR A N 1
ATOM 1621 C CA . THR A 1 203 ? 13.039 -12.039 -8.609 1 64.44 203 THR A CA 1
ATOM 1622 C C . THR A 1 203 ? 12.992 -13.562 -8.703 1 64.44 203 THR A C 1
ATOM 1624 O O . THR A 1 203 ? 11.93 -14.172 -8.523 1 64.44 203 THR A O 1
ATOM 1627 N N . HIS A 1 204 ? 14.094 -14.156 -9.242 1 61.41 204 HIS A N 1
ATOM 1628 C CA . HIS A 1 204 ? 14.211 -15.609 -9.32 1 61.41 204 HIS A CA 1
ATOM 1629 C C . HIS A 1 204 ? 14.281 -16.234 -7.926 1 61.41 204 HIS A C 1
ATOM 1631 O O . HIS A 1 204 ? 15.211 -15.961 -7.168 1 61.41 204 HIS A O 1
ATOM 1637 N N . HIS A 1 205 ? 13.25 -16.828 -7.668 1 77.31 205 HIS A N 1
ATOM 1638 C CA . HIS A 1 205 ? 13.211 -17.547 -6.398 1 77.31 205 HIS A CA 1
ATOM 1639 C C . HIS A 1 205 ? 12.578 -18.922 -6.566 1 77.31 205 HIS A C 1
ATOM 1641 O O . HIS A 1 205 ? 11.836 -19.172 -7.52 1 77.31 205 HIS A O 1
ATOM 1647 N N . PRO A 1 206 ? 13.078 -19.938 -5.766 1 88.12 206 PRO A N 1
ATOM 1648 C CA . PRO A 1 206 ? 12.578 -21.312 -5.832 1 88.12 206 PRO A CA 1
ATOM 1649 C C . PRO A 1 206 ? 11.047 -21.391 -5.82 1 88.12 206 PRO A C 1
ATOM 1651 O O . PRO A 1 206 ? 10.469 -22.266 -6.469 1 88.12 206 PRO A O 1
ATOM 1654 N N . LEU A 1 207 ? 10.406 -20.453 -5.191 1 93.5 207 LEU A N 1
ATOM 1655 C CA . LEU A 1 207 ? 8.945 -20.469 -5.105 1 93.5 207 LEU A CA 1
ATOM 1656 C C . LEU A 1 207 ? 8.32 -20.344 -6.492 1 93.5 207 LEU A C 1
ATOM 1658 O O . LEU A 1 207 ? 7.309 -20.984 -6.781 1 93.5 207 LEU A O 1
ATOM 1662 N N . ALA A 1 208 ? 8.93 -19.5 -7.32 1 87 208 ALA A N 1
ATOM 1663 C CA . ALA A 1 208 ? 8.406 -19.312 -8.672 1 87 208 ALA A CA 1
ATOM 1664 C C . ALA A 1 208 ? 8.438 -20.625 -9.461 1 87 208 ALA A C 1
ATOM 1666 O O . ALA A 1 208 ? 7.5 -20.938 -10.195 1 87 208 ALA A O 1
ATOM 1667 N N . LYS A 1 209 ? 9.422 -21.422 -9.25 1 87.12 209 LYS A N 1
ATOM 1668 C CA . LYS A 1 209 ? 9.578 -22.688 -9.961 1 87.12 209 LYS A CA 1
ATOM 1669 C C . LYS A 1 209 ? 8.625 -23.75 -9.43 1 87.12 209 LYS A C 1
ATOM 1671 O O . LYS A 1 209 ? 8.172 -24.625 -10.18 1 87.12 209 LYS A O 1
ATOM 1676 N N . LEU A 1 210 ? 8.281 -23.641 -8.203 1 93.12 210 LEU A N 1
ATOM 1677 C CA . LEU A 1 210 ? 7.43 -24.609 -7.535 1 93.12 210 LEU A CA 1
ATOM 1678 C C . LEU A 1 210 ? 5.961 -24.344 -7.832 1 93.12 210 LEU A C 1
ATOM 1680 O O . LEU A 1 210 ? 5.113 -25.219 -7.637 1 93.12 210 LEU A O 1
ATOM 1684 N N . SER A 1 211 ? 5.637 -23.203 -8.32 1 96.12 211 SER A N 1
ATOM 1685 C CA . SER A 1 211 ? 4.246 -22.766 -8.398 1 96.12 211 SER A CA 1
ATOM 1686 C C . SER A 1 211 ? 3.631 -23.109 -9.75 1 96.12 211 SER A C 1
ATOM 1688 O O . SER A 1 211 ? 4.309 -23.062 -10.773 1 96.12 211 SER A O 1
ATOM 1690 N N . ASP A 1 212 ? 2.348 -23.469 -9.758 1 97.62 212 ASP A N 1
ATOM 1691 C CA . ASP A 1 212 ? 1.588 -23.719 -10.977 1 97.62 212 ASP A CA 1
ATOM 1692 C C . ASP A 1 212 ? 1.142 -22.406 -11.625 1 97.62 212 ASP A C 1
ATOM 1694 O O . ASP A 1 212 ? 1.015 -22.328 -12.852 1 97.62 212 ASP A O 1
ATOM 1698 N N . GLN A 1 213 ? 0.86 -21.438 -10.867 1 97 213 GLN A N 1
ATOM 1699 C CA . GLN A 1 213 ? 0.485 -20.094 -11.32 1 97 213 GLN A CA 1
ATOM 1700 C C . GLN A 1 213 ? 1.207 -19.016 -10.516 1 97 213 GLN A C 1
ATOM 1702 O O . GLN A 1 213 ? 1.5 -19.203 -9.336 1 97 213 GLN A O 1
ATOM 1707 N N . LEU A 1 214 ? 1.432 -17.922 -11.25 1 92.81 214 LEU A N 1
ATOM 1708 C CA . LEU A 1 214 ? 2.186 -16.844 -10.633 1 92.81 214 LEU A CA 1
ATOM 1709 C C . LEU A 1 214 ? 1.476 -15.5 -10.828 1 92.81 214 LEU A C 1
ATOM 1711 O O . LEU A 1 214 ? 0.943 -15.234 -11.914 1 92.81 214 LEU A O 1
ATOM 1715 N N . ILE A 1 215 ? 1.336 -14.773 -9.734 1 95.12 215 ILE A N 1
ATOM 1716 C CA . ILE A 1 215 ? 1.114 -13.328 -9.781 1 95.12 215 ILE A CA 1
ATOM 1717 C C . ILE A 1 215 ? 2.348 -12.602 -9.25 1 95.12 215 ILE A C 1
ATOM 1719 O O . ILE A 1 215 ? 2.693 -12.734 -8.07 1 95.12 215 ILE A O 1
ATOM 1723 N N . GLN A 1 216 ? 2.969 -11.906 -10.188 1 88.44 216 GLN A N 1
ATOM 1724 C CA . GLN A 1 216 ? 4.266 -11.344 -9.828 1 88.44 216 GLN A CA 1
ATOM 1725 C C . GLN A 1 216 ? 4.164 -9.836 -9.609 1 88.44 216 GLN A C 1
ATOM 1727 O O . GLN A 1 216 ? 3.467 -9.141 -10.359 1 88.44 216 GLN A O 1
ATOM 1732 N N . ILE A 1 217 ? 4.805 -9.406 -8.539 1 89.31 217 ILE A N 1
ATOM 1733 C CA . ILE A 1 217 ? 4.844 -7.984 -8.211 1 89.31 217 ILE A CA 1
ATOM 1734 C C . ILE A 1 217 ? 6.281 -7.473 -8.305 1 89.31 217 ILE A C 1
ATOM 1736 O O . ILE A 1 217 ? 7.227 -8.266 -8.312 1 89.31 217 ILE A O 1
ATOM 1740 N N . TYR A 1 218 ? 6.395 -6.148 -8.484 1 79.25 218 TYR A N 1
ATOM 1741 C CA . TYR A 1 218 ? 7.711 -5.516 -8.531 1 79.25 218 TYR A CA 1
ATOM 1742 C C . TYR A 1 218 ? 8.203 -5.191 -7.129 1 79.25 218 TYR A C 1
ATOM 1744 O O . TYR A 1 218 ? 7.445 -4.699 -6.293 1 79.25 218 TYR A O 1
ATOM 1752 N N . ASP A 1 219 ? 9.422 -5.633 -6.828 1 75.25 219 ASP A N 1
ATOM 1753 C CA . ASP A 1 219 ? 10.141 -5.312 -5.598 1 75.25 219 ASP A CA 1
ATOM 1754 C C . ASP A 1 219 ? 11.5 -4.676 -5.902 1 75.25 219 ASP A C 1
ATOM 1756 O O . ASP A 1 219 ? 12.383 -5.324 -6.465 1 75.25 219 ASP A O 1
ATOM 1760 N N . ALA A 1 220 ? 11.617 -3.355 -5.691 1 60.5 220 ALA A N 1
ATOM 1761 C CA . ALA A 1 220 ? 12.844 -2.641 -6.035 1 60.5 220 ALA A CA 1
ATOM 1762 C C . ALA A 1 220 ? 14.055 -3.277 -5.363 1 60.5 220 ALA A C 1
ATOM 1764 O O . ALA A 1 220 ? 13.969 -3.75 -4.227 1 60.5 220 ALA A O 1
ATOM 1765 N N . PRO A 1 221 ? 15.188 -3.51 -6.301 1 50.91 221 PRO A N 1
ATOM 1766 C CA . PRO A 1 221 ? 16.422 -4.02 -5.707 1 50.91 221 PRO A CA 1
ATOM 1767 C C . PRO A 1 221 ? 16.906 -3.172 -4.531 1 50.91 221 PRO A C 1
ATOM 1769 O O . PRO A 1 221 ? 16.812 -1.942 -4.574 1 50.91 221 PRO A O 1
ATOM 1772 N N . LYS A 1 222 ? 16.609 -3.557 -3.365 1 49.72 222 LYS A N 1
ATOM 1773 C CA . LYS A 1 222 ? 16.984 -2.643 -2.291 1 49.72 222 LYS A CA 1
ATOM 1774 C C . LYS A 1 222 ? 18.391 -2.961 -1.77 1 49.72 222 LYS A C 1
ATOM 1776 O O . LYS A 1 222 ? 18.734 -4.129 -1.599 1 49.72 222 LYS A O 1
ATOM 1781 N N . ALA A 1 223 ? 19.328 -2.133 -2.01 1 37.81 223 ALA A N 1
ATOM 1782 C CA . ALA A 1 223 ? 20.594 -2.242 -1.284 1 37.81 223 ALA A CA 1
ATOM 1783 C C . ALA A 1 223 ? 20.359 -2.631 0.172 1 37.81 223 ALA A C 1
ATOM 1785 O O . ALA A 1 223 ? 21.156 -3.363 0.762 1 37.81 223 ALA A O 1
ATOM 1786 N N . ARG A 1 224 ? 19.875 -1.729 0.986 1 37.88 224 ARG A N 1
ATOM 1787 C CA . ARG A 1 224 ? 19.938 -1.854 2.439 1 37.88 224 ARG A CA 1
ATOM 1788 C C . ARG A 1 224 ? 18.75 -2.656 2.969 1 37.88 224 ARG A C 1
ATOM 1790 O O . ARG A 1 224 ? 17.703 -2.729 2.32 1 37.88 224 ARG A O 1
ATOM 1797 N N . LYS A 1 225 ? 19.047 -3.5 3.941 1 42.53 225 LYS A N 1
ATOM 1798 C CA . LYS A 1 225 ? 18.266 -4.391 4.805 1 42.53 225 LYS A CA 1
ATOM 1799 C C . LYS A 1 225 ? 16.938 -3.768 5.18 1 42.53 225 LYS A C 1
ATOM 1801 O O . LYS A 1 225 ? 16.422 -3.99 6.281 1 42.53 225 LYS A O 1
ATOM 1806 N N . LYS A 1 226 ? 16.484 -2.689 4.504 1 46.38 226 LYS A N 1
ATOM 1807 C CA . LYS A 1 226 ? 15.359 -1.942 5.059 1 46.38 226 LYS A CA 1
ATOM 1808 C C . LYS A 1 226 ? 14.055 -2.723 4.906 1 46.38 226 LYS A C 1
ATOM 1810 O O . LYS A 1 226 ? 13.938 -3.582 4.031 1 46.38 226 LYS A O 1
ATOM 1815 N N . ILE A 1 227 ? 13.32 -2.818 6.07 1 57.41 227 ILE A N 1
ATOM 1816 C CA . ILE A 1 227 ? 11.961 -3.354 6.164 1 57.41 227 ILE A CA 1
ATOM 1817 C C . ILE A 1 227 ? 11.242 -3.16 4.836 1 57.41 227 ILE A C 1
ATOM 1819 O O . ILE A 1 227 ? 10.93 -2.031 4.445 1 57.41 227 ILE A O 1
ATOM 1823 N N . ARG A 1 228 ? 11.289 -4.215 4.047 1 69.94 228 ARG A N 1
ATOM 1824 C CA . ARG A 1 228 ? 10.648 -4.195 2.736 1 69.94 228 ARG A CA 1
ATOM 1825 C C . ARG A 1 228 ? 9.133 -4.18 2.867 1 69.94 228 ARG A C 1
ATOM 1827 O O . ARG A 1 228 ? 8.562 -4.965 3.623 1 69.94 228 ARG A O 1
ATOM 1834 N N . SER A 1 229 ? 8.633 -3.234 2.193 1 85.31 229 SER A N 1
ATOM 1835 C CA . SER A 1 229 ? 7.188 -3.057 2.227 1 85.31 229 SER A CA 1
ATOM 1836 C C . SER A 1 229 ? 6.473 -4.227 1.556 1 85.31 229 SER A C 1
ATOM 1838 O O . SER A 1 229 ? 6.961 -4.773 0.566 1 85.31 229 SER A O 1
ATOM 1840 N N . ARG A 1 230 ? 5.355 -4.676 2.162 1 92.5 230 ARG A N 1
ATOM 1841 C CA . ARG A 1 230 ? 4.496 -5.691 1.565 1 92.5 230 ARG A CA 1
ATOM 1842 C C . ARG A 1 230 ? 3.283 -5.062 0.893 1 92.5 230 ARG A C 1
ATOM 1844 O O . ARG A 1 230 ? 2.307 -5.75 0.587 1 92.5 230 ARG A O 1
ATOM 1851 N N . LEU A 1 231 ? 3.393 -3.75 0.643 1 95.5 231 LEU A N 1
ATOM 1852 C CA . LEU A 1 231 ? 2.26 -3.02 0.085 1 95.5 231 LEU A CA 1
ATOM 1853 C C . LEU A 1 231 ? 1.846 -3.605 -1.261 1 95.5 231 LEU A C 1
ATOM 1855 O O . LEU A 1 231 ? 0.655 -3.664 -1.577 1 95.5 231 LEU A O 1
ATOM 1859 N N . MET A 1 232 ? 2.807 -4.086 -2.057 1 94.88 232 MET A N 1
ATOM 1860 C CA . MET A 1 232 ? 2.479 -4.609 -3.379 1 94.88 232 MET A CA 1
ATOM 1861 C C . MET A 1 232 ? 1.817 -5.98 -3.27 1 94.88 232 MET A C 1
ATOM 1863 O O . MET A 1 232 ? 1.048 -6.375 -4.148 1 94.88 232 MET A O 1
ATOM 1867 N N . LEU A 1 233 ? 2.133 -6.758 -2.178 1 97 233 LEU A N 1
ATOM 1868 C CA . LEU A 1 233 ? 1.373 -7.977 -1.923 1 97 233 LEU A CA 1
ATOM 1869 C C . LEU A 1 233 ? -0.079 -7.652 -1.584 1 97 233 LEU A C 1
ATOM 1871 O O . LEU A 1 233 ? -0.995 -8.344 -2.039 1 97 233 LEU A O 1
ATOM 1875 N N . ASN A 1 234 ? -0.286 -6.582 -0.77 1 97.31 234 ASN A N 1
ATOM 1876 C CA . ASN A 1 234 ? -1.639 -6.109 -0.49 1 97.31 234 ASN A CA 1
ATOM 1877 C C . ASN A 1 234 ? -2.375 -5.727 -1.771 1 97.31 234 ASN A C 1
ATOM 1879 O O . ASN A 1 234 ? -3.557 -6.039 -1.93 1 97.31 234 ASN A O 1
ATOM 1883 N N . LEU A 1 235 ? -1.674 -5.039 -2.631 1 96.94 235 LEU A N 1
ATOM 1884 C CA . LEU A 1 235 ? -2.234 -4.609 -3.908 1 96.94 235 LEU A CA 1
ATOM 1885 C C . LEU A 1 235 ? -2.689 -5.809 -4.73 1 96.94 235 LEU A C 1
ATOM 1887 O O . LEU A 1 235 ? -3.826 -5.84 -5.211 1 96.94 235 LEU A O 1
ATOM 1891 N N . ALA A 1 236 ? -1.837 -6.785 -4.883 1 97.19 236 ALA A N 1
ATOM 1892 C CA . ALA A 1 236 ? -2.158 -7.98 -5.656 1 97.19 236 ALA A CA 1
ATOM 1893 C C . ALA A 1 236 ? -3.34 -8.727 -5.047 1 97.19 236 ALA A C 1
ATOM 1895 O O . ALA A 1 236 ? -4.242 -9.172 -5.766 1 97.19 236 ALA A O 1
ATOM 1896 N N . GLY A 1 237 ? -3.305 -8.883 -3.641 1 97.44 237 GLY A N 1
ATOM 1897 C CA . GLY A 1 237 ? -4.418 -9.523 -2.959 1 97.44 237 GLY A CA 1
ATOM 1898 C C . GLY A 1 237 ? -5.738 -8.805 -3.164 1 97.44 237 GLY A C 1
ATOM 1899 O O . GLY A 1 237 ? -6.777 -9.438 -3.332 1 97.44 237 GLY A O 1
ATOM 1900 N N . THR A 1 238 ? -5.68 -7.473 -3.197 1 95.25 238 THR A N 1
ATOM 1901 C CA . THR A 1 238 ? -6.871 -6.652 -3.398 1 95.25 238 THR A CA 1
ATOM 1902 C C . THR A 1 238 ? -7.441 -6.863 -4.797 1 95.25 238 THR A C 1
ATOM 1904 O O . THR A 1 238 ? -8.641 -7.078 -4.957 1 95.25 238 THR A O 1
ATOM 1907 N N . LEU A 1 239 ? -6.621 -6.801 -5.766 1 95.81 239 LEU A N 1
ATOM 1908 C CA . LEU A 1 239 ? -7.059 -6.988 -7.148 1 95.81 239 LEU A CA 1
ATOM 1909 C C . LEU A 1 239 ? -7.582 -8.406 -7.363 1 95.81 239 LEU A C 1
ATOM 1911 O O . LEU A 1 239 ? -8.547 -8.609 -8.102 1 95.81 239 LEU A O 1
ATOM 1915 N N . LEU A 1 240 ? -6.891 -9.414 -6.727 1 97.56 240 LEU A N 1
ATOM 1916 C CA . LEU A 1 240 ? -7.34 -10.789 -6.867 1 97.56 240 LEU A CA 1
ATOM 1917 C C . LEU A 1 240 ? -8.727 -10.977 -6.254 1 97.56 240 LEU A C 1
ATOM 1919 O O . LEU A 1 240 ? -9.578 -11.648 -6.836 1 97.56 240 LEU A O 1
ATOM 1923 N N . PHE A 1 241 ? -8.93 -10.375 -5.117 1 96.38 241 PHE A N 1
ATOM 1924 C CA . PHE A 1 241 ? -10.234 -10.469 -4.48 1 96.38 241 PHE A CA 1
ATOM 1925 C C . PHE A 1 241 ? -11.312 -9.844 -5.359 1 96.38 241 PHE A C 1
ATOM 1927 O O . PHE A 1 241 ? -12.391 -10.414 -5.523 1 96.38 241 PHE A O 1
ATOM 1934 N N . GLU A 1 242 ? -11.047 -8.68 -5.91 1 92.25 242 GLU A N 1
ATOM 1935 C CA . GLU A 1 242 ? -12.008 -8.039 -6.801 1 92.25 242 GLU A CA 1
ATOM 1936 C C . GLU A 1 242 ? -12.297 -8.906 -8.016 1 92.25 242 GLU A C 1
ATOM 1938 O O . GLU A 1 242 ? -13.438 -8.953 -8.492 1 92.25 242 GLU A O 1
ATOM 1943 N N . THR A 1 243 ? -11.266 -9.492 -8.578 1 95.31 243 THR A N 1
ATOM 1944 C CA . THR A 1 243 ? -11.438 -10.398 -9.711 1 95.31 243 THR A CA 1
ATOM 1945 C C . THR A 1 243 ? -12.32 -11.586 -9.32 1 95.31 243 THR A C 1
ATOM 1947 O O . THR A 1 243 ? -13.18 -12 -10.094 1 95.31 243 THR A O 1
ATOM 1950 N N . LEU A 1 244 ? -12.125 -12.164 -8.094 1 96.44 244 LEU A N 1
ATOM 1951 C CA . LEU A 1 244 ? -12.93 -13.266 -7.582 1 96.44 244 LEU A CA 1
ATOM 1952 C C . LEU A 1 244 ? -14.398 -12.875 -7.496 1 96.44 244 LEU A C 1
ATOM 1954 O O . LEU A 1 244 ? -15.273 -13.648 -7.887 1 96.44 244 LEU A O 1
ATOM 1958 N N . LEU A 1 245 ? -14.68 -11.664 -6.984 1 92.12 245 LEU A N 1
ATOM 1959 C CA . LEU A 1 245 ? -16.047 -11.164 -6.875 1 92.12 245 LEU A CA 1
ATOM 1960 C C . LEU A 1 245 ? -16.719 -11.125 -8.242 1 92.12 245 LEU A C 1
ATOM 1962 O O . LEU A 1 245 ? -17.875 -11.562 -8.383 1 92.12 245 LEU A O 1
ATOM 1966 N N . LYS A 1 246 ? -15.992 -10.641 -9.164 1 89.69 246 LYS A N 1
ATOM 1967 C CA . LYS A 1 246 ? -16.531 -10.523 -10.508 1 89.69 246 LYS A CA 1
ATOM 1968 C C . LYS A 1 246 ? -16.781 -11.898 -11.125 1 89.69 246 LYS A C 1
ATOM 1970 O O . LYS A 1 246 ? -17.828 -12.141 -11.734 1 89.69 246 LYS A O 1
ATOM 1975 N N . ARG A 1 247 ? -15.797 -12.789 -10.969 1 92.38 247 ARG A N 1
ATOM 1976 C CA . ARG A 1 247 ? -15.922 -14.133 -11.523 1 92.38 247 ARG A CA 1
ATOM 1977 C C . ARG A 1 247 ? -17.062 -14.898 -10.859 1 92.38 247 ARG A C 1
ATOM 1979 O O . ARG A 1 247 ? -17.797 -15.633 -11.531 1 92.38 247 ARG A O 1
ATOM 1986 N N . GLN A 1 248 ? -17.141 -14.742 -9.578 1 91.44 248 GLN A N 1
ATOM 1987 C CA . GLN A 1 248 ? -18.219 -15.406 -8.852 1 91.44 248 GLN A CA 1
ATOM 1988 C C . GLN A 1 248 ? -19.578 -14.914 -9.312 1 91.44 248 GLN A C 1
ATOM 1990 O O . GLN A 1 248 ? -20.5 -15.711 -9.477 1 91.44 248 GLN A O 1
ATOM 1995 N N . ALA A 1 249 ? -19.719 -13.609 -9.516 1 87.06 249 ALA A N 1
ATOM 1996 C CA . ALA A 1 249 ? -20.969 -13.039 -10.008 1 87.06 249 ALA A CA 1
ATOM 1997 C C . ALA A 1 249 ? -21.312 -13.57 -11.398 1 87.06 249 ALA A C 1
ATOM 1999 O O . ALA A 1 249 ? -22.469 -13.852 -11.703 1 87.06 249 ALA A O 1
ATOM 2000 N N . ALA A 1 250 ? -20.312 -13.703 -12.227 1 86.94 250 ALA A N 1
ATOM 2001 C CA . ALA A 1 250 ? -20.516 -14.219 -13.578 1 86.94 250 ALA A CA 1
ATOM 2002 C C . ALA A 1 250 ? -20.953 -15.68 -13.555 1 86.94 250 ALA A C 1
ATOM 2004 O O . ALA A 1 250 ? -21.781 -16.094 -14.367 1 86.94 250 ALA A O 1
ATOM 2005 N N . GLN A 1 251 ? -20.406 -16.406 -12.656 1 87.06 251 GLN A N 1
ATOM 2006 C CA . GLN A 1 251 ? -20.766 -17.812 -12.539 1 87.06 251 GLN A CA 1
ATOM 2007 C C . GLN A 1 251 ? -22.172 -17.984 -11.992 1 87.06 251 GLN A C 1
ATOM 2009 O O . GLN A 1 251 ? -22.875 -18.922 -12.375 1 87.06 251 GLN A O 1
ATOM 2014 N N . GLN A 1 252 ? -22.594 -17.125 -11.109 1 83.81 252 GLN A N 1
ATOM 2015 C CA . GLN A 1 252 ? -23.938 -17.188 -10.531 1 83.81 252 GLN A CA 1
ATOM 2016 C C . GLN A 1 252 ? -25 -16.781 -11.547 1 83.81 252 GLN A C 1
ATOM 2018 O O . GLN A 1 252 ? -26.141 -17.25 -11.492 1 83.81 252 GLN A O 1
ATOM 2023 N N . GLU A 1 253 ? -24.656 -15.938 -12.438 1 76.94 253 GLU A N 1
ATOM 2024 C CA . GLU A 1 253 ? -25.578 -15.523 -13.484 1 76.94 253 GLU A CA 1
ATOM 2025 C C . GLU A 1 253 ? -25.75 -16.625 -14.531 1 76.94 253 GLU A C 1
ATOM 2027 O O . GLU A 1 253 ? -26.828 -16.75 -15.133 1 76.94 253 GLU A O 1
ATOM 2032 N N . GLN A 1 254 ? -24.719 -17.359 -14.805 1 73.5 254 GLN A N 1
ATOM 2033 C CA . GLN A 1 254 ? -24.781 -18.438 -15.797 1 73.5 254 GLN A CA 1
ATOM 2034 C C . GLN A 1 254 ? -25.422 -19.688 -15.219 1 73.5 254 GLN A C 1
ATOM 2036 O O . GLN A 1 254 ? -25.812 -20.594 -15.961 1 73.5 254 GLN A O 1
ATOM 2041 N N . ALA A 1 255 ? -25.609 -19.891 -13.977 1 67.06 255 ALA A N 1
ATOM 2042 C CA . ALA A 1 255 ? -26.281 -21.047 -13.398 1 67.06 255 ALA A CA 1
ATOM 2043 C C . ALA A 1 255 ? -27.781 -20.812 -13.242 1 67.06 255 ALA A C 1
ATOM 2045 O O . ALA A 1 255 ? -28.578 -21.672 -13.602 1 67.06 255 ALA A O 1
ATOM 2046 N N . MET B 1 1 ? 3.832 -6.352 -25.625 1 71.94 1 MET B N 1
ATOM 2047 C CA . MET B 1 1 ? 4.59 -7.566 -25.344 1 71.94 1 MET B CA 1
ATOM 2048 C C . MET B 1 1 ? 5.707 -7.289 -24.344 1 71.94 1 MET B C 1
ATOM 2050 O O . MET B 1 1 ? 6.336 -8.219 -23.828 1 71.94 1 MET B O 1
ATOM 2054 N N . PHE B 1 2 ? 5.961 -6.008 -24.031 1 78.62 2 PHE B N 1
ATOM 2055 C CA . PHE B 1 2 ? 7.074 -5.641 -23.172 1 78.62 2 PHE B CA 1
ATOM 2056 C C . PHE B 1 2 ? 6.918 -6.27 -21.781 1 78.62 2 PHE B C 1
ATOM 2058 O O . PHE B 1 2 ? 7.832 -6.926 -21.297 1 78.62 2 PHE B O 1
ATOM 2065 N N . PHE B 1 3 ? 5.789 -6.184 -21.312 1 67.25 3 PHE B N 1
ATOM 2066 C CA . PHE B 1 3 ? 5.594 -6.621 -19.938 1 67.25 3 PHE B CA 1
ATOM 2067 C C . PHE B 1 3 ? 5.598 -8.141 -19.844 1 67.25 3 PHE B C 1
ATOM 2069 O O . PHE B 1 3 ? 5.988 -8.711 -18.828 1 67.25 3 PHE B O 1
ATOM 2076 N N . VAL B 1 4 ? 5.207 -8.773 -20.906 1 70.31 4 VAL B N 1
ATOM 2077 C CA . VAL B 1 4 ? 5.336 -10.219 -20.984 1 70.31 4 VAL B CA 1
ATOM 2078 C C . VAL B 1 4 ? 6.809 -10.609 -20.969 1 70.31 4 VAL B C 1
ATOM 2080 O O . VAL B 1 4 ? 7.215 -11.508 -20.219 1 70.31 4 VAL B O 1
ATOM 2083 N N . ASN B 1 5 ? 7.582 -9.891 -21.781 1 76.12 5 ASN B N 1
ATOM 2084 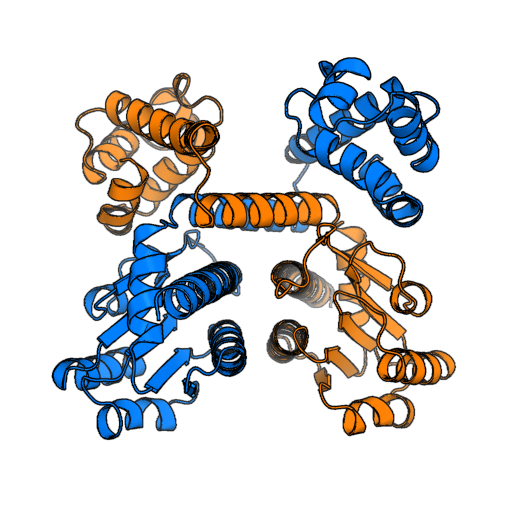C CA . ASN B 1 5 ? 9.023 -10.133 -21.812 1 76.12 5 ASN B CA 1
ATOM 2085 C C . ASN B 1 5 ? 9.68 -9.812 -20.469 1 76.12 5 ASN B C 1
ATOM 2087 O O . ASN B 1 5 ? 10.57 -10.539 -20.031 1 76.12 5 ASN B O 1
ATOM 2091 N N . LEU B 1 6 ? 9.211 -8.773 -19.891 1 75.25 6 LEU B N 1
ATOM 2092 C CA . LEU B 1 6 ? 9.742 -8.352 -18.594 1 75.25 6 LEU B CA 1
ATOM 2093 C C . LEU B 1 6 ? 9.508 -9.422 -17.531 1 75.25 6 LEU B C 1
ATOM 2095 O O . LEU B 1 6 ? 10.445 -9.836 -16.844 1 75.25 6 LEU B O 1
ATOM 2099 N N . LYS B 1 7 ? 8.336 -9.938 -17.484 1 67.44 7 LYS B N 1
ATOM 2100 C CA . LYS B 1 7 ? 7.977 -10.984 -16.547 1 67.44 7 LYS B CA 1
ATOM 2101 C C . LYS B 1 7 ? 8.805 -12.25 -16.781 1 67.44 7 LYS B C 1
ATOM 2103 O O . LYS B 1 7 ? 9.242 -12.898 -15.82 1 67.44 7 LYS B O 1
ATOM 2108 N N . ALA B 1 8 ? 9.031 -12.539 -18 1 69.5 8 ALA B N 1
ATOM 2109 C CA . ALA B 1 8 ? 9.68 -13.781 -18.391 1 69.5 8 ALA B CA 1
ATOM 2110 C C . ALA B 1 8 ? 11.18 -13.727 -18.141 1 69.5 8 ALA B C 1
ATOM 2112 O O . ALA B 1 8 ? 11.812 -14.75 -17.875 1 69.5 8 ALA B O 1
ATOM 2113 N N . HIS B 1 9 ? 11.734 -12.469 -18.172 1 76.62 9 HIS B N 1
ATOM 2114 C CA . HIS B 1 9 ? 13.188 -12.43 -18.281 1 76.62 9 HIS B CA 1
ATOM 2115 C C . HIS B 1 9 ? 13.797 -11.539 -17.203 1 76.62 9 HIS B C 1
ATOM 2117 O O . HIS B 1 9 ? 15.023 -11.391 -17.125 1 76.62 9 HIS B O 1
ATOM 2123 N N . TYR B 1 10 ? 12.977 -10.953 -16.312 1 68.06 10 TYR B N 1
ATOM 2124 C CA . TYR B 1 10 ? 13.469 -9.938 -15.383 1 68.06 10 TYR B CA 1
ATOM 2125 C C . TYR B 1 10 ? 14.547 -10.523 -14.469 1 68.06 10 TYR B C 1
ATOM 2127 O O . TYR B 1 10 ? 15.562 -9.867 -14.203 1 68.06 10 TYR B O 1
ATOM 2135 N N . GLU B 1 11 ? 14.398 -11.781 -14.148 1 64.31 11 GLU B N 1
ATOM 2136 C CA . GLU B 1 11 ? 15.32 -12.43 -13.219 1 64.31 11 GLU B CA 1
ATOM 2137 C C . GLU B 1 11 ? 16.688 -12.672 -13.875 1 64.31 11 GLU B C 1
ATOM 2139 O O . GLU B 1 11 ? 17.688 -12.867 -13.188 1 64.31 11 GLU B O 1
ATOM 2144 N N . GLU B 1 12 ? 16.641 -12.719 -15.125 1 76.5 12 GLU B N 1
ATOM 2145 C CA . GLU B 1 12 ? 17.875 -12.953 -15.859 1 76.5 12 GLU B CA 1
ATOM 2146 C C . GLU B 1 12 ? 18.734 -11.695 -15.922 1 76.5 12 GLU B C 1
ATOM 2148 O O . GLU B 1 12 ? 19.922 -11.75 -16.25 1 76.5 12 GLU B O 1
ATOM 2153 N N . LEU B 1 13 ? 18.141 -10.586 -15.477 1 78.88 13 LEU B N 1
ATOM 2154 C CA . LEU B 1 13 ? 18.844 -9.305 -15.555 1 78.88 13 LEU B CA 1
ATOM 2155 C C . LEU B 1 13 ? 19.734 -9.094 -14.328 1 78.88 13 LEU B C 1
ATOM 2157 O O . LEU B 1 13 ? 19.344 -9.445 -13.211 1 78.88 13 LEU B O 1
ATOM 2161 N N . SER B 1 14 ? 20.969 -8.656 -14.562 1 79.81 14 SER B N 1
ATOM 2162 C CA . SER B 1 14 ? 21.781 -8.18 -13.445 1 79.81 14 SER B CA 1
ATOM 2163 C C . SER B 1 14 ? 21.156 -6.973 -12.773 1 79.81 14 SER B C 1
ATOM 2165 O O . SER B 1 14 ? 20.219 -6.383 -13.305 1 79.81 14 SER B O 1
ATOM 2167 N N . VAL B 1 15 ? 21.625 -6.66 -11.609 1 74 15 VAL B N 1
ATOM 2168 C CA . VAL B 1 15 ? 21.094 -5.531 -10.859 1 74 15 VAL B CA 1
ATOM 2169 C C . VAL B 1 15 ? 21.172 -4.262 -11.711 1 74 15 VAL B C 1
ATOM 2171 O O . VAL B 1 15 ? 20.219 -3.479 -11.758 1 74 15 VAL B O 1
ATOM 2174 N N . TYR B 1 16 ? 22.266 -4.098 -12.375 1 78 16 TYR B N 1
ATOM 2175 C CA . TYR B 1 16 ? 22.453 -2.904 -13.195 1 78 16 TYR B CA 1
ATOM 2176 C C . TYR B 1 16 ? 21.531 -2.922 -14.406 1 78 16 TYR B C 1
ATOM 2178 O O . TYR B 1 16 ? 21.016 -1.881 -14.812 1 78 16 TYR B O 1
ATOM 2186 N N . GLU B 1 17 ? 21.344 -4.148 -14.945 1 83.19 17 GLU B N 1
ATOM 2187 C CA . GLU B 1 17 ? 20.438 -4.285 -16.078 1 83.19 17 GLU B CA 1
ATOM 2188 C C . GLU B 1 17 ? 19 -4.023 -15.672 1 83.19 17 GLU B C 1
ATOM 2190 O O . GLU B 1 17 ? 18.234 -3.408 -16.422 1 83.19 17 GLU B O 1
ATOM 2195 N N . GLN B 1 18 ? 18.594 -4.441 -14.477 1 76.5 18 GLN B N 1
ATOM 2196 C CA . GLN B 1 18 ? 17.281 -4.141 -13.93 1 76.5 18 GLN B CA 1
ATOM 2197 C C . GLN B 1 18 ? 17.078 -2.637 -13.789 1 76.5 18 GLN B C 1
ATOM 2199 O O . GLN B 1 18 ? 16 -2.117 -14.102 1 76.5 18 GLN B O 1
ATOM 2204 N N . GLU B 1 19 ? 18.078 -1.945 -13.344 1 76.44 19 GLU B N 1
ATOM 2205 C CA . GLU B 1 19 ? 18.031 -0.495 -13.18 1 76.44 19 GLU B CA 1
ATOM 2206 C C . GLU B 1 19 ? 17.766 0.198 -14.516 1 76.44 19 GLU B C 1
ATOM 2208 O O . GLU B 1 19 ? 17.047 1.198 -14.57 1 76.44 19 GLU B O 1
ATOM 2213 N N . VAL B 1 20 ? 18.422 -0.353 -15.523 1 84.69 20 VAL B N 1
ATOM 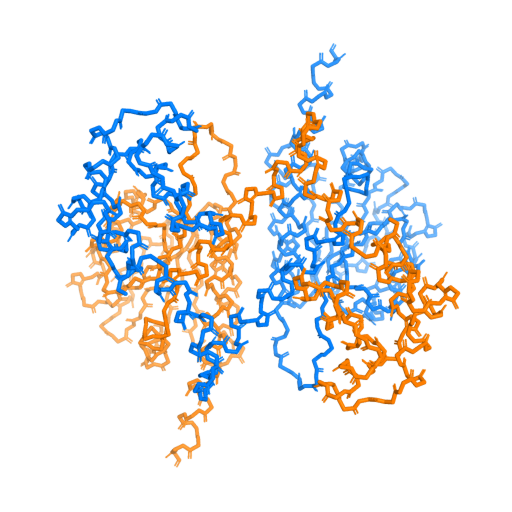2214 C CA . VAL B 1 20 ? 18.234 0.2 -16.859 1 84.69 20 VAL B CA 1
ATOM 2215 C C . VAL B 1 20 ? 16.75 0.106 -17.25 1 84.69 20 VAL B C 1
ATOM 2217 O O . VAL B 1 20 ? 16.156 1.093 -17.688 1 84.69 20 VAL B O 1
ATOM 2220 N N . ILE B 1 21 ? 16.219 -1.104 -17.062 1 81.56 21 ILE B N 1
ATOM 2221 C CA . ILE B 1 21 ? 14.844 -1.361 -17.453 1 81.56 21 ILE B CA 1
ATOM 2222 C C . ILE B 1 21 ? 13.898 -0.515 -16.609 1 81.56 21 ILE B C 1
ATOM 2224 O O . ILE B 1 21 ? 12.953 0.081 -17.125 1 81.56 21 ILE B O 1
ATOM 2228 N N . ASP B 1 22 ? 14.211 -0.413 -15.367 1 71.62 22 ASP B N 1
ATOM 2229 C CA . ASP B 1 22 ? 13.414 0.402 -14.453 1 71.62 22 ASP B CA 1
ATOM 2230 C C . ASP B 1 22 ? 13.43 1.871 -14.867 1 71.62 22 ASP B C 1
ATOM 2232 O O . ASP B 1 22 ? 12.398 2.541 -14.852 1 71.62 22 ASP B O 1
ATOM 2236 N N . TYR B 1 23 ? 14.562 2.369 -15.141 1 79.56 23 TYR B N 1
ATOM 2237 C CA . TYR B 1 23 ? 14.734 3.744 -15.594 1 79.56 23 TYR B CA 1
ATOM 2238 C C . TYR B 1 23 ? 13.891 4.012 -16.844 1 79.56 23 TYR B C 1
ATOM 2240 O O . TYR B 1 23 ? 13.172 5.012 -16.906 1 79.56 23 TYR B O 1
ATOM 2248 N N . LEU B 1 24 ? 13.992 3.109 -17.828 1 84.25 24 LEU B N 1
ATOM 2249 C CA . LEU B 1 24 ? 13.266 3.27 -19.078 1 84.25 24 LEU B CA 1
ATOM 2250 C C . LEU B 1 24 ? 11.758 3.312 -18.844 1 84.25 24 LEU B C 1
ATOM 2252 O O . LEU B 1 24 ? 11.055 4.121 -19.453 1 84.25 24 LEU B O 1
ATOM 2256 N N . MET B 1 25 ? 11.344 2.461 -17.953 1 74.69 25 MET B N 1
ATOM 2257 C CA . MET B 1 25 ? 9.914 2.34 -17.688 1 74.69 25 MET B CA 1
ATOM 2258 C C . MET B 1 25 ? 9.375 3.607 -17.031 1 74.69 25 MET B C 1
ATOM 2260 O O . MET B 1 25 ? 8.188 3.914 -17.156 1 74.69 25 MET B O 1
ATOM 2264 N N . LYS B 1 26 ? 10.25 4.422 -16.484 1 69.75 26 LYS B N 1
ATOM 2265 C CA . LYS B 1 26 ? 9.859 5.629 -15.75 1 69.75 26 LYS B CA 1
ATOM 2266 C C . LYS B 1 26 ? 9.781 6.832 -16.688 1 69.75 26 LYS B C 1
ATOM 2268 O O . LYS B 1 26 ? 9.227 7.867 -16.328 1 69.75 26 LYS B O 1
ATOM 2273 N N . GLN B 1 27 ? 10.32 6.609 -17.859 1 76.75 27 GLN B N 1
ATOM 2274 C CA . GLN B 1 27 ? 10.414 7.758 -18.75 1 76.75 27 GLN B CA 1
ATOM 2275 C C . GLN B 1 27 ? 9.086 8.016 -19.453 1 76.75 27 GLN B C 1
ATOM 2277 O O . GLN B 1 27 ? 8.438 7.082 -19.938 1 76.75 27 GLN B O 1
ATOM 2282 N N . ASP B 1 28 ? 8.633 9.258 -19.469 1 74.25 28 ASP B N 1
ATOM 2283 C CA . ASP B 1 28 ? 7.441 9.656 -20.234 1 74.25 28 ASP B CA 1
ATOM 2284 C C . ASP B 1 28 ? 7.719 9.664 -21.734 1 74.25 28 ASP B C 1
ATOM 2286 O O . ASP B 1 28 ? 6.887 9.219 -22.516 1 74.25 28 ASP B O 1
ATOM 2290 N N . ASN B 1 29 ? 8.844 10.211 -22.062 1 81.75 29 ASN B N 1
ATOM 2291 C CA . ASN B 1 29 ? 9.242 10.289 -23.469 1 81.75 29 ASN B CA 1
ATOM 2292 C C . ASN B 1 29 ? 10.258 9.203 -23.812 1 81.75 29 ASN B C 1
ATOM 2294 O O . ASN B 1 29 ? 11.445 9.5 -24.016 1 81.75 29 ASN B O 1
ATOM 2298 N N . ILE B 1 30 ? 9.781 8 -23.969 1 85.12 30 ILE B N 1
ATOM 2299 C CA . ILE B 1 30 ? 10.617 6.824 -24.188 1 85.12 30 ILE B CA 1
ATOM 2300 C C . ILE B 1 30 ? 11.359 6.961 -25.516 1 85.12 30 ILE B C 1
ATOM 2302 O O . ILE B 1 30 ? 12.523 6.574 -25.625 1 85.12 30 ILE B O 1
ATOM 2306 N N . GLU B 1 31 ? 10.734 7.578 -26.516 1 85.38 31 GLU B N 1
ATOM 2307 C CA . GLU B 1 31 ? 11.305 7.703 -27.859 1 85.38 31 GLU B CA 1
ATOM 2308 C C . GLU B 1 31 ? 12.562 8.57 -27.844 1 85.38 31 GLU B C 1
ATOM 2310 O O . GLU B 1 31 ? 13.477 8.359 -28.625 1 85.38 31 GLU B O 1
ATOM 2315 N N . ALA B 1 32 ? 12.555 9.445 -26.953 1 89.44 32 ALA B N 1
ATOM 2316 C CA . ALA B 1 32 ? 13.664 10.398 -26.906 1 89.44 32 ALA B CA 1
ATOM 2317 C C . ALA B 1 32 ? 14.875 9.805 -26.203 1 89.44 32 ALA B C 1
ATOM 2319 O O . ALA B 1 32 ? 15.977 10.352 -26.281 1 89.44 32 ALA B O 1
ATOM 2320 N N . GLN B 1 33 ? 14.711 8.695 -25.547 1 90.94 33 GLN B N 1
ATOM 2321 C CA . GLN B 1 33 ? 15.805 8.094 -24.797 1 90.94 33 GLN B CA 1
ATOM 2322 C C . GLN B 1 33 ? 16.828 7.453 -25.719 1 90.94 33 GLN B C 1
ATOM 2324 O O . GLN B 1 33 ? 16.469 6.789 -26.703 1 90.94 33 GLN B O 1
ATOM 2329 N N . THR B 1 34 ? 18.062 7.797 -25.547 1 92.12 34 THR B N 1
ATOM 2330 C CA . THR B 1 34 ? 19.172 7.215 -26.297 1 92.12 34 THR B CA 1
ATOM 2331 C C . THR B 1 34 ? 20.109 6.445 -25.359 1 92.12 34 THR B C 1
ATOM 2333 O O . THR B 1 34 ? 20.031 6.578 -24.141 1 92.12 34 THR B O 1
ATOM 2336 N N . LEU B 1 35 ? 20.938 5.562 -25.984 1 93.25 35 LEU B N 1
ATOM 2337 C CA . LEU B 1 35 ? 21.953 4.875 -25.188 1 93.25 35 LEU B CA 1
ATOM 2338 C C . LEU B 1 35 ? 22.797 5.871 -24.406 1 93.25 35 LEU B C 1
ATOM 2340 O O . LEU B 1 35 ? 23.141 5.633 -23.25 1 93.25 35 LEU B O 1
ATOM 2344 N N . LYS B 1 36 ? 23.031 6.965 -24.938 1 92.06 36 LYS B N 1
ATOM 2345 C CA . LYS B 1 36 ? 23.844 8 -24.328 1 92.06 36 LYS B CA 1
ATOM 2346 C C . LYS B 1 36 ? 23.125 8.641 -23.141 1 92.06 36 LYS B C 1
ATOM 2348 O O . LYS B 1 36 ? 23.703 8.797 -22.062 1 92.06 36 LYS B O 1
ATOM 2353 N N . SER B 1 37 ? 21.938 8.984 -23.391 1 92.5 37 SER B N 1
ATOM 2354 C CA . SER B 1 37 ? 21.188 9.656 -22.328 1 92.5 37 SER B CA 1
ATOM 2355 C C . SER B 1 37 ? 20.969 8.734 -21.141 1 92.5 37 SER B C 1
ATOM 2357 O O . SER B 1 37 ? 21.094 9.164 -19.984 1 92.5 37 SER B O 1
ATOM 2359 N N . ILE B 1 38 ? 20.672 7.492 -21.359 1 90.88 38 ILE B N 1
ATOM 2360 C CA . ILE B 1 38 ? 20.438 6.52 -20.297 1 90.88 38 ILE B CA 1
ATOM 2361 C C . ILE B 1 38 ? 21.75 6.234 -19.578 1 90.88 38 ILE B C 1
ATOM 2363 O O . ILE B 1 38 ? 21.797 6.191 -18.344 1 90.88 38 ILE B O 1
ATOM 2367 N N . GLY B 1 39 ? 22.797 6.098 -20.375 1 91.69 39 GLY B N 1
ATOM 2368 C CA . GLY B 1 39 ? 24.109 5.879 -19.797 1 91.69 39 GLY B CA 1
ATOM 2369 C C . GLY B 1 39 ? 24.547 7.004 -18.875 1 91.69 39 GLY B C 1
ATOM 2370 O O . GLY B 1 39 ? 25.094 6.758 -17.797 1 91.69 39 GLY B O 1
ATOM 2371 N N . SER B 1 40 ? 24.234 8.18 -19.25 1 89.25 40 SER B N 1
ATOM 2372 C CA . SER B 1 40 ? 24.594 9.352 -18.438 1 89.25 40 SER B CA 1
ATOM 2373 C C . SER B 1 40 ? 23.75 9.422 -17.172 1 89.25 40 SER B C 1
ATOM 2375 O O . SER B 1 40 ? 24.281 9.742 -16.094 1 89.25 40 SER B O 1
ATOM 2377 N N . ALA B 1 41 ? 22.562 9.078 -17.344 1 85.38 41 ALA B N 1
ATOM 2378 C CA . ALA B 1 41 ? 21.641 9.172 -16.203 1 85.38 41 ALA B CA 1
ATOM 2379 C C . ALA B 1 41 ? 21.953 8.117 -15.156 1 85.38 41 ALA B C 1
ATOM 2381 O O . ALA B 1 41 ? 21.844 8.383 -13.953 1 85.38 41 ALA B O 1
ATOM 2382 N N . LEU B 1 42 ? 22.328 6.906 -15.578 1 85.56 42 LEU B N 1
ATOM 2383 C CA . LEU B 1 42 ? 22.5 5.781 -14.664 1 85.56 42 LEU B CA 1
ATOM 2384 C C . LEU B 1 42 ? 23.969 5.488 -14.438 1 85.56 42 LEU B C 1
ATOM 2386 O O . LEU B 1 42 ? 24.312 4.621 -13.633 1 85.56 42 LEU B O 1
ATOM 2390 N N . HIS B 1 43 ? 24.797 6.262 -15.164 1 88.81 43 HIS B N 1
ATOM 2391 C CA . HIS B 1 43 ? 26.25 6.035 -15.109 1 88.81 43 HIS B CA 1
ATOM 2392 C C . HIS B 1 43 ? 26.594 4.602 -15.492 1 88.81 43 HIS B C 1
ATOM 2394 O O . HIS B 1 43 ? 27.344 3.932 -14.773 1 88.81 43 HIS B O 1
ATOM 2400 N N . LEU B 1 44 ? 25.984 4.129 -16.531 1 89.38 44 LEU B N 1
ATOM 2401 C CA . LEU B 1 44 ? 26.219 2.779 -17.047 1 89.38 44 LEU B CA 1
ATOM 2402 C C . LEU B 1 44 ? 26.719 2.82 -18.484 1 89.38 44 LEU B C 1
ATOM 2404 O O . LEU B 1 44 ? 26.531 3.811 -19.188 1 89.38 44 LEU B O 1
ATOM 2408 N N . SER B 1 45 ? 27.406 1.841 -18.922 1 89.12 45 SER B N 1
ATOM 2409 C CA . SER B 1 45 ? 27.906 1.729 -20.297 1 89.12 45 SER B CA 1
ATOM 2410 C C . SER B 1 45 ? 26.781 1.387 -21.266 1 89.12 45 SER B C 1
ATOM 2412 O O . SER B 1 45 ? 25.781 0.793 -20.875 1 89.12 45 SER B O 1
ATOM 2414 N N . ALA B 1 46 ? 27.078 1.795 -22.5 1 91.38 46 ALA B N 1
ATOM 2415 C CA . ALA B 1 46 ? 26.125 1.444 -23.547 1 91.38 46 ALA B CA 1
ATOM 2416 C C . ALA B 1 46 ? 25.984 -0.07 -23.672 1 91.38 46 ALA B C 1
ATOM 2418 O O . ALA B 1 46 ? 24.891 -0.571 -23.984 1 91.38 46 ALA B O 1
ATOM 2419 N N . SER B 1 47 ? 27.016 -0.791 -23.359 1 92.31 47 SER B N 1
ATOM 2420 C CA . SER B 1 47 ? 26.984 -2.248 -23.469 1 92.31 47 SER B CA 1
ATOM 2421 C C . SER B 1 47 ? 26.031 -2.855 -22.438 1 92.31 47 SER B C 1
ATOM 2423 O O . SER B 1 47 ? 25.328 -3.812 -22.734 1 92.31 47 SER B O 1
ATOM 2425 N N . THR B 1 48 ? 26 -2.326 -21.25 1 91.81 48 THR B N 1
ATOM 2426 C CA . THR B 1 48 ? 25.094 -2.787 -20.203 1 91.81 48 THR B CA 1
ATOM 2427 C C . THR B 1 48 ? 23.641 -2.557 -20.609 1 91.81 48 THR B C 1
ATOM 2429 O O . THR B 1 48 ? 22.781 -3.414 -20.375 1 91.81 48 THR B O 1
ATOM 2432 N N . ILE B 1 49 ? 23.406 -1.447 -21.266 1 93.44 49 ILE B N 1
ATOM 2433 C CA . ILE B 1 49 ? 22.062 -1.088 -21.688 1 93.44 49 ILE B CA 1
ATOM 2434 C C . ILE B 1 49 ? 21.609 -2.025 -22.812 1 93.44 49 ILE B C 1
ATOM 2436 O O . ILE B 1 49 ? 20.484 -2.553 -22.766 1 93.44 49 ILE B O 1
ATOM 2440 N N . VAL B 1 50 ? 22.516 -2.213 -23.75 1 92.62 50 VAL B N 1
ATOM 2441 C CA . VAL B 1 50 ? 22.203 -3.086 -24.875 1 92.62 50 VAL B CA 1
ATOM 2442 C C . VAL B 1 50 ? 22 -4.516 -24.375 1 92.62 50 VAL B C 1
ATOM 2444 O O . VAL B 1 50 ? 21.078 -5.207 -24.828 1 92.62 50 VAL B O 1
ATOM 2447 N N . ARG B 1 51 ? 22.75 -4.938 -23.453 1 92.69 51 ARG B N 1
ATOM 2448 C CA . ARG B 1 51 ? 22.625 -6.277 -22.891 1 92.69 51 ARG B CA 1
ATOM 2449 C C . ARG B 1 51 ? 21.297 -6.453 -22.156 1 92.69 51 ARG B C 1
ATOM 2451 O O . ARG B 1 51 ? 20.703 -7.527 -22.203 1 92.69 51 ARG B O 1
ATOM 2458 N N . ALA B 1 52 ? 20.938 -5.434 -21.422 1 91.06 52 ALA B N 1
ATOM 2459 C CA . ALA B 1 52 ? 19.656 -5.473 -20.75 1 91.06 52 ALA B CA 1
ATOM 2460 C C . ALA B 1 52 ? 18.516 -5.762 -21.734 1 91.06 52 ALA B C 1
ATOM 2462 O O . ALA B 1 52 ? 17.656 -6.602 -21.469 1 91.06 52 ALA B O 1
ATOM 2463 N N . GLY B 1 53 ? 18.578 -5.082 -22.844 1 92.69 53 GLY B N 1
ATOM 2464 C CA . GLY B 1 53 ? 17.562 -5.297 -23.875 1 92.69 53 GLY B CA 1
ATOM 2465 C C . GLY B 1 53 ? 17.625 -6.68 -24.5 1 92.69 53 GLY B C 1
ATOM 2466 O O . GLY B 1 53 ? 16.594 -7.32 -24.703 1 92.69 53 GLY B O 1
ATOM 2467 N N . LYS B 1 54 ? 18.828 -7.117 -24.75 1 92.69 54 LYS B N 1
ATOM 2468 C CA . LYS B 1 54 ? 19.016 -8.43 -25.375 1 92.69 54 LYS B CA 1
ATOM 2469 C C . LYS B 1 54 ? 18.5 -9.539 -24.453 1 92.69 54 LYS B C 1
ATOM 2471 O O . LYS B 1 54 ? 17.844 -10.469 -24.906 1 92.69 54 LYS B O 1
ATOM 2476 N N . LYS B 1 55 ? 18.703 -9.398 -23.188 1 90.38 55 LYS B N 1
ATOM 2477 C CA . LYS B 1 55 ? 18.281 -10.414 -22.234 1 90.38 55 LYS B CA 1
ATOM 2478 C C . LYS B 1 55 ? 16.766 -10.43 -22.094 1 90.38 55 LYS B C 1
ATOM 2480 O O . LYS B 1 55 ? 16.172 -11.461 -21.75 1 90.38 55 LYS B O 1
ATOM 2485 N N . LEU B 1 56 ? 16.219 -9.312 -22.375 1 88.06 56 LEU B N 1
ATOM 2486 C CA . LEU B 1 56 ? 14.766 -9.25 -22.328 1 88.06 56 LEU B CA 1
ATOM 2487 C C . LEU B 1 56 ? 14.164 -9.781 -23.625 1 88.06 56 LEU B C 1
ATOM 2489 O O . LEU B 1 56 ? 12.945 -9.883 -23.75 1 88.06 56 LEU B O 1
ATOM 2493 N N . GLY B 1 57 ? 14.977 -10.047 -24.656 1 88 57 GLY B N 1
ATOM 2494 C CA . GLY B 1 57 ? 14.492 -10.68 -25.859 1 88 57 GLY B CA 1
ATOM 2495 C C . GLY B 1 57 ? 14.477 -9.742 -27.062 1 88 57 GLY B C 1
ATOM 2496 O O . GLY B 1 57 ? 13.867 -10.047 -28.078 1 88 57 GLY B O 1
ATOM 2497 N N . TYR B 1 58 ? 15.148 -8.617 -26.891 1 92.25 58 TYR B N 1
ATOM 2498 C CA . TYR B 1 58 ? 15.109 -7.66 -28 1 92.25 58 TYR B CA 1
ATOM 2499 C C . TYR B 1 58 ? 16.422 -7.68 -28.766 1 92.25 58 TYR B C 1
ATOM 2501 O O . TYR B 1 58 ? 17.5 -7.789 -28.188 1 92.25 58 TYR B O 1
ATOM 2509 N N . ALA B 1 59 ? 16.312 -7.598 -30.109 1 91.56 59 ALA B N 1
ATOM 2510 C CA . ALA B 1 59 ? 17.5 -7.602 -30.969 1 91.56 59 ALA B CA 1
ATOM 2511 C C . ALA B 1 59 ? 18.219 -6.254 -30.906 1 91.56 59 ALA B C 1
ATOM 2513 O O . ALA B 1 59 ? 19.438 -6.191 -31.078 1 91.56 59 ALA B O 1
ATOM 2514 N N . THR B 1 60 ? 17.5 -5.188 -30.812 1 91.38 60 THR B N 1
ATOM 2515 C CA . THR B 1 60 ? 18.062 -3.846 -30.766 1 91.38 60 THR B CA 1
ATOM 2516 C C . THR B 1 60 ? 17.422 -3.018 -29.656 1 91.38 60 THR B C 1
ATOM 2518 O O . THR B 1 60 ? 16.312 -3.314 -29.219 1 91.38 60 THR B O 1
ATOM 2521 N N . PHE B 1 61 ? 18.156 -2.047 -29.234 1 93.25 61 PHE B N 1
ATOM 2522 C CA . PHE B 1 61 ? 17.641 -1.108 -28.234 1 93.25 61 PHE B CA 1
ATOM 2523 C C . PHE B 1 61 ? 16.406 -0.393 -28.75 1 93.25 61 PHE B C 1
ATOM 2525 O O . PHE B 1 61 ? 15.453 -0.158 -28 1 93.25 61 PHE B O 1
ATOM 2532 N N . ASN B 1 62 ? 16.406 -0.121 -30.031 1 91.25 62 ASN B N 1
ATOM 2533 C CA . ASN B 1 62 ? 15.258 0.547 -30.625 1 91.25 62 ASN B CA 1
ATOM 2534 C C . ASN B 1 62 ? 14.016 -0.328 -30.562 1 91.25 62 ASN B C 1
ATOM 2536 O O . ASN B 1 62 ? 12.906 0.173 -30.328 1 91.25 62 ASN B O 1
ATOM 2540 N N . GLU B 1 63 ? 14.148 -1.573 -30.781 1 91.94 63 GLU B N 1
ATOM 2541 C CA . GLU B 1 63 ? 13.031 -2.506 -30.672 1 91.94 63 GLU B CA 1
ATOM 2542 C C . GLU B 1 63 ? 12.469 -2.512 -29.25 1 91.94 63 GLU B C 1
ATOM 2544 O O . GLU B 1 63 ? 11.25 -2.553 -29.062 1 91.94 63 GLU B O 1
ATOM 2549 N N . LEU B 1 64 ? 13.352 -2.48 -28.266 1 92.62 64 LEU B N 1
ATOM 2550 C CA . LEU B 1 64 ? 12.953 -2.42 -26.859 1 92.62 64 LEU B CA 1
ATOM 2551 C C . LEU B 1 64 ? 12.141 -1.158 -26.578 1 92.62 64 LEU B C 1
ATOM 2553 O O . LEU B 1 64 ? 11.047 -1.229 -26.016 1 92.62 64 LEU B O 1
ATOM 2557 N N . LYS B 1 65 ? 12.648 -0.072 -27 1 90.75 65 LYS B N 1
ATOM 2558 C CA . LYS B 1 65 ? 11.977 1.205 -26.797 1 90.75 65 LYS B CA 1
ATOM 2559 C C . LYS B 1 65 ? 10.594 1.208 -27.453 1 90.75 65 LYS B C 1
ATOM 2561 O O . LYS B 1 65 ? 9.617 1.651 -26.844 1 90.75 65 LYS B O 1
ATOM 2566 N N . TYR B 1 66 ? 10.609 0.749 -28.641 1 88.56 66 TYR B N 1
ATOM 2567 C CA . TYR B 1 66 ? 9.367 0.708 -29.391 1 88.56 66 TYR B CA 1
ATOM 2568 C C . TYR B 1 66 ? 8.32 -0.131 -28.672 1 88.56 66 TYR B C 1
ATOM 2570 O O . TYR B 1 66 ? 7.176 0.302 -28.5 1 88.56 66 TYR B O 1
ATOM 2578 N N . ASP B 1 67 ? 8.664 -1.275 -28.266 1 86 67 ASP B N 1
ATOM 2579 C CA . ASP B 1 67 ? 7.742 -2.193 -27.609 1 86 67 ASP B CA 1
ATOM 2580 C C . ASP B 1 67 ? 7.281 -1.636 -26.266 1 86 67 ASP B C 1
ATOM 2582 O O . ASP B 1 67 ? 6.109 -1.76 -25.906 1 86 67 ASP B O 1
ATOM 2586 N N . LEU B 1 68 ? 8.211 -1.119 -25.531 1 86 68 LEU B N 1
ATOM 2587 C CA . LEU B 1 68 ? 7.871 -0.504 -24.25 1 86 68 LEU B CA 1
ATOM 2588 C C . LEU B 1 68 ? 6.871 0.631 -24.438 1 86 68 LEU B C 1
ATOM 2590 O O . LEU B 1 68 ? 5.879 0.718 -23.719 1 86 68 LEU B O 1
ATOM 2594 N N . ARG B 1 69 ? 7.121 1.501 -25.438 1 80.94 69 ARG B N 1
ATOM 2595 C CA . ARG B 1 69 ? 6.223 2.611 -25.734 1 80.94 69 ARG B CA 1
ATOM 2596 C C . ARG B 1 69 ? 4.828 2.107 -26.094 1 80.94 69 ARG B C 1
ATOM 2598 O O . ARG B 1 69 ? 3.828 2.609 -25.578 1 80.94 69 ARG B O 1
ATOM 2605 N N . ARG B 1 70 ? 4.812 1.172 -26.969 1 76.25 70 ARG B N 1
ATOM 2606 C CA . ARG B 1 70 ? 3.549 0.587 -27.406 1 76.25 70 ARG B CA 1
ATOM 2607 C C . ARG B 1 70 ? 2.791 -0.015 -26.219 1 76.25 70 ARG B C 1
ATOM 2609 O O . ARG B 1 70 ? 1.571 0.135 -26.125 1 76.25 70 ARG B O 1
ATOM 2616 N N . SER B 1 71 ? 3.49 -0.728 -25.375 1 72.06 71 SER B N 1
ATOM 2617 C CA . SER B 1 71 ? 2.867 -1.377 -24.234 1 72.06 71 SER B CA 1
ATOM 2618 C C . SER B 1 71 ? 2.314 -0.35 -23.25 1 72.06 71 SER B C 1
ATOM 2620 O O . SER B 1 71 ? 1.271 -0.574 -22.625 1 72.06 71 SER B O 1
ATOM 2622 N N . LYS B 1 72 ? 2.975 0.761 -23.141 1 68.06 72 LYS B N 1
ATOM 2623 C CA . LYS B 1 72 ? 2.496 1.848 -22.297 1 68.06 72 LYS B CA 1
ATOM 2624 C C . LYS B 1 72 ? 1.232 2.48 -22.859 1 68.06 72 LYS B C 1
ATOM 2626 O O . LYS B 1 72 ? 0.31 2.824 -22.125 1 68.06 72 LYS B O 1
ATOM 2631 N N . GLU B 1 73 ? 1.319 2.779 -24.203 1 64.62 73 GLU B N 1
ATOM 2632 C CA . GLU B 1 73 ? 0.185 3.377 -24.906 1 64.62 73 GLU B CA 1
ATOM 2633 C C . GLU B 1 73 ? -1.014 2.434 -24.922 1 64.62 73 GLU B C 1
ATOM 2635 O O . GLU B 1 73 ? -2.156 2.869 -24.766 1 64.62 73 GLU B O 1
ATOM 2640 N N . SER B 1 74 ? -0.725 1.153 -25.328 1 58.25 74 SER B N 1
ATOM 2641 C CA . SER B 1 74 ? -1.794 0.16 -25.344 1 58.25 74 SER B CA 1
ATOM 2642 C C . SER B 1 74 ? -2.457 0.058 -23.969 1 58.25 74 SER B C 1
ATOM 2644 O O . SER B 1 74 ? -3.674 -0.117 -23.875 1 58.25 74 SER B O 1
ATOM 2646 N N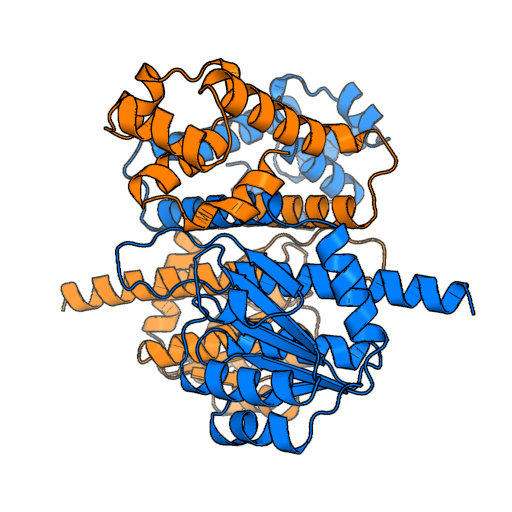 . ASN B 1 75 ? -1.625 0.081 -23 1 53.16 75 ASN B N 1
ATOM 2647 C CA . ASN B 1 75 ? -2.189 0.067 -21.656 1 53.16 75 ASN B CA 1
ATOM 2648 C C . ASN B 1 75 ? -3.082 1.28 -21.406 1 53.16 75 ASN B C 1
ATOM 2650 O O . ASN B 1 75 ? -4.082 1.188 -20.688 1 53.16 75 ASN B O 1
ATOM 2654 N N . GLN B 1 76 ? -2.688 2.402 -22.094 1 48.97 76 GLN B N 1
ATOM 2655 C CA . GLN B 1 76 ? -3.494 3.617 -22.047 1 48.97 76 GLN B CA 1
ATOM 2656 C C . GLN B 1 76 ? -4.684 3.531 -23 1 48.97 76 GLN B C 1
ATOM 2658 O O . GLN B 1 76 ? -5.777 4.004 -22.672 1 48.97 76 GLN B O 1
ATOM 2663 N N . GLU B 1 77 ? -4.434 3.172 -24.281 1 45.34 77 GLU B N 1
ATOM 2664 C CA . GLU B 1 77 ? -5.445 3.064 -25.328 1 45.34 77 GLU B CA 1
ATOM 2665 C C . GLU B 1 77 ? -6.406 1.913 -25.047 1 45.34 77 GLU B C 1
ATOM 2667 O O . GLU B 1 77 ? -7.555 1.933 -25.5 1 45.34 77 GLU B O 1
ATOM 2672 N N . SER B 1 78 ? -5.855 0.795 -24.734 1 43.31 78 SER B N 1
ATOM 2673 C CA . SER B 1 78 ? -6.863 -0.216 -24.438 1 43.31 78 SER B CA 1
ATOM 2674 C C . SER B 1 78 ? -8.016 0.377 -23.625 1 43.31 78 SER B C 1
ATOM 2676 O O . SER B 1 78 ? -9 -0.314 -23.344 1 43.31 78 SER B O 1
ATOM 2678 N N . HIS B 1 79 ? -7.887 1.65 -23.172 1 40.53 79 HIS B N 1
ATOM 2679 C CA . HIS B 1 79 ? -9 2.426 -22.625 1 40.53 79 HIS B CA 1
ATOM 2680 C C . HIS B 1 79 ? -10.109 2.592 -23.656 1 40.53 79 HIS B C 1
ATOM 2682 O O . HIS B 1 79 ? -11.234 2.965 -23.312 1 40.53 79 HIS B O 1
ATOM 2688 N N . HIS B 1 80 ? -9.875 2.773 -24.891 1 38.38 80 HIS B N 1
ATOM 2689 C CA . HIS B 1 80 ? -10.953 2.998 -25.844 1 38.38 80 HIS B CA 1
ATOM 2690 C C . HIS B 1 80 ? -11.797 1.743 -26.031 1 38.38 80 HIS B C 1
ATOM 2692 O O . HIS B 1 80 ? -12.914 1.813 -26.547 1 38.38 80 HIS B O 1
ATOM 2698 N N . LEU B 1 81 ? -11.305 0.519 -26.297 1 41.44 81 LEU B N 1
ATOM 2699 C CA . LEU B 1 81 ? -12.25 -0.592 -26.266 1 41.44 81 LEU B CA 1
ATOM 2700 C C . LEU B 1 81 ? -12.758 -0.831 -24.844 1 41.44 81 LEU B C 1
ATOM 2702 O O . LEU B 1 81 ? -12.148 -0.389 -23.875 1 41.44 81 LEU B O 1
ATOM 2706 N N . GLU B 1 82 ? -14.039 -1.391 -24.656 1 49.19 82 GLU B N 1
ATOM 2707 C CA . GLU B 1 82 ? -14.719 -1.611 -23.391 1 49.19 82 GLU B CA 1
ATOM 2708 C C . GLU B 1 82 ? -13.742 -2.029 -22.297 1 49.19 82 GLU B C 1
ATOM 2710 O O . GLU B 1 82 ? -13.195 -3.137 -22.328 1 49.19 82 GLU B O 1
ATOM 2715 N N . ALA B 1 83 ? -13.086 -1.099 -21.734 1 61.03 83 ALA B N 1
ATOM 2716 C CA . ALA B 1 83 ? -12.219 -1.379 -20.594 1 61.03 83 ALA B CA 1
ATOM 2717 C C . ALA B 1 83 ? -12.742 -2.562 -19.781 1 61.03 83 ALA B C 1
ATOM 2719 O O . ALA B 1 83 ? -13.93 -2.623 -19.453 1 61.03 83 ALA B O 1
ATOM 2720 N N . SER B 1 84 ? -11.953 -3.711 -19.812 1 80.44 84 SER B N 1
ATOM 2721 C CA . SER B 1 84 ? -12.344 -4.84 -18.984 1 80.44 84 SER B CA 1
ATOM 2722 C C . SER B 1 84 ? -12.555 -4.406 -17.531 1 80.44 84 SER B C 1
ATOM 2724 O O . SER B 1 84 ? -12.133 -3.312 -17.141 1 80.44 84 SER B O 1
ATOM 2726 N N . HIS B 1 85 ? -13.344 -5.004 -16.891 1 82.75 85 HIS B N 1
ATOM 2727 C CA . HIS B 1 85 ? -13.547 -4.762 -15.477 1 82.75 85 HIS B CA 1
ATOM 2728 C C . HIS B 1 85 ? -12.219 -4.695 -14.734 1 82.75 85 HIS B C 1
ATOM 2730 O O . HIS B 1 85 ? -12.047 -3.867 -13.828 1 82.75 85 HIS B O 1
ATOM 2736 N N . PHE B 1 86 ? -11.25 -5.488 -15.164 1 89.75 86 PHE B N 1
ATOM 2737 C CA . PHE B 1 86 ? -9.922 -5.527 -14.547 1 89.75 86 PHE B CA 1
ATOM 2738 C C . PHE B 1 86 ? -9.188 -4.211 -14.766 1 89.75 86 PHE B C 1
ATOM 2740 O O . PHE B 1 86 ? -8.617 -3.648 -13.828 1 89.75 86 PHE B O 1
ATOM 2747 N N . ASP B 1 87 ? -9.211 -3.67 -15.938 1 85.25 87 ASP B N 1
ATOM 2748 C CA . ASP B 1 87 ? -8.555 -2.406 -16.266 1 85.25 87 ASP B CA 1
ATOM 2749 C C . ASP B 1 87 ? -9.188 -1.249 -15.492 1 85.25 87 ASP B C 1
ATOM 2751 O O . ASP B 1 87 ? -8.492 -0.331 -15.055 1 85.25 87 ASP B O 1
ATOM 2755 N N . LEU B 1 88 ? -10.5 -1.367 -15.367 1 82.06 88 LEU B N 1
ATOM 2756 C CA . LEU B 1 88 ? -11.203 -0.331 -14.617 1 82.06 88 LEU B CA 1
ATOM 2757 C C . LEU B 1 88 ? -10.789 -0.347 -13.156 1 82.06 88 LEU B C 1
ATOM 2759 O O . LEU B 1 88 ? -10.609 0.71 -12.539 1 82.06 88 LEU B O 1
ATOM 2763 N N . MET B 1 89 ? -10.656 -1.502 -12.578 1 88.62 89 MET B N 1
ATOM 2764 C CA . MET B 1 89 ? -10.211 -1.637 -11.195 1 88.62 89 MET B CA 1
ATOM 2765 C C . MET B 1 89 ? -8.797 -1.103 -11.023 1 88.62 89 MET B C 1
ATOM 2767 O O . MET B 1 89 ? -8.508 -0.403 -10.047 1 88.62 89 MET B O 1
ATOM 2771 N N . LYS B 1 90 ? -7.887 -1.467 -11.992 1 89.56 90 LYS B N 1
ATOM 2772 C CA . LYS B 1 90 ? -6.52 -0.952 -11.953 1 89.56 90 LYS B CA 1
ATOM 2773 C C . LYS B 1 90 ? -6.504 0.573 -11.984 1 89.56 90 LYS B C 1
ATOM 2775 O O . LYS B 1 90 ? -5.77 1.209 -11.227 1 89.56 90 LYS B O 1
ATOM 2780 N N . ALA B 1 91 ? -7.297 1.12 -12.867 1 83.31 91 ALA B N 1
ATOM 2781 C CA . ALA B 1 91 ? -7.367 2.572 -13.008 1 83.31 91 ALA B CA 1
ATOM 2782 C C . ALA B 1 91 ? -7.859 3.227 -11.719 1 83.31 91 ALA B C 1
ATOM 2784 O O . ALA B 1 91 ? -7.324 4.254 -11.297 1 83.31 91 ALA B O 1
ATOM 2785 N N . GLN B 1 92 ? -8.875 2.59 -11.125 1 83.25 92 GLN B N 1
ATOM 2786 C CA . GLN B 1 92 ? -9.438 3.117 -9.883 1 83.25 92 GLN B CA 1
ATOM 2787 C C . GLN B 1 92 ? -8.398 3.107 -8.766 1 83.25 92 GLN B C 1
ATOM 2789 O O . GLN B 1 92 ? -8.234 4.102 -8.055 1 83.25 92 GLN B O 1
ATOM 2794 N N . LEU B 1 93 ? -7.738 2.006 -8.609 1 91.12 93 LEU B N 1
ATOM 2795 C CA . LEU B 1 93 ? -6.719 1.891 -7.57 1 91.12 93 LEU B CA 1
ATOM 2796 C C . LEU B 1 93 ? -5.574 2.867 -7.824 1 91.12 93 LEU B C 1
ATOM 2798 O O . LEU B 1 93 ? -5.02 3.434 -6.879 1 91.12 93 LEU B O 1
ATOM 2802 N N . THR B 1 94 ? -5.227 2.998 -9.156 1 88.38 94 THR B N 1
ATOM 2803 C CA . THR B 1 94 ? -4.172 3.941 -9.516 1 88.38 94 THR B CA 1
ATOM 2804 C C . THR B 1 94 ? -4.574 5.367 -9.141 1 88.38 94 THR B C 1
ATOM 2806 O O . THR B 1 94 ? -3.773 6.109 -8.57 1 88.38 94 THR B O 1
ATOM 2809 N N . ASP B 1 95 ? -5.789 5.672 -9.414 1 79.5 95 ASP B N 1
ATOM 2810 C CA . ASP B 1 95 ? -6.297 6.996 -9.07 1 79.5 95 ASP B CA 1
ATOM 2811 C C . ASP B 1 95 ? -6.27 7.219 -7.562 1 79.5 95 ASP B C 1
ATOM 2813 O O . ASP B 1 95 ? -5.789 8.25 -7.094 1 79.5 95 ASP B O 1
ATOM 2817 N N . GLU B 1 96 ? -6.828 6.25 -6.816 1 84.94 96 GLU B N 1
ATOM 2818 C CA . GLU B 1 96 ? -6.855 6.344 -5.359 1 84.94 96 GLU B CA 1
ATOM 2819 C C . GLU B 1 96 ? -5.449 6.48 -4.789 1 84.94 96 GLU B C 1
ATOM 2821 O O . GLU B 1 96 ? -5.219 7.27 -3.869 1 84.94 96 GLU B O 1
ATOM 2826 N N . PHE B 1 97 ? -4.512 5.711 -5.398 1 92.38 97 PHE B N 1
ATOM 2827 C CA . PHE B 1 97 ? -3.127 5.742 -4.945 1 92.38 97 PHE B CA 1
ATOM 2828 C C . PHE B 1 97 ? -2.514 7.117 -5.184 1 92.38 97 PHE B C 1
ATOM 2830 O O . PHE B 1 97 ? -1.941 7.715 -4.273 1 92.38 97 PHE B O 1
ATOM 2837 N N . GLN B 1 98 ? -2.684 7.629 -6.391 1 83.25 98 GLN B N 1
ATOM 2838 C CA . GLN B 1 98 ? -2.082 8.906 -6.77 1 83.25 98 GLN B CA 1
ATOM 2839 C C . GLN B 1 98 ? -2.666 10.055 -5.953 1 83.25 98 GLN B C 1
ATOM 2841 O O . GLN B 1 98 ? -1.932 10.922 -5.484 1 83.25 98 GLN B O 1
ATOM 2846 N N . ARG B 1 99 ? -3.912 10 -5.746 1 77.38 99 ARG B N 1
ATOM 2847 C CA . ARG B 1 99 ? -4.566 11.047 -4.969 1 77.38 99 ARG B CA 1
ATOM 2848 C C . ARG B 1 99 ? -4.148 10.984 -3.506 1 77.38 99 ARG B C 1
ATOM 2850 O O . ARG B 1 99 ? -3.902 12.016 -2.879 1 77.38 99 ARG B O 1
ATOM 2857 N N . THR B 1 100 ? -4.141 9.781 -2.936 1 89.56 100 THR B N 1
ATOM 2858 C CA . THR B 1 100 ? -3.684 9.625 -1.56 1 89.56 100 THR B CA 1
ATOM 2859 C C . THR B 1 100 ? -2.256 10.141 -1.401 1 89.56 100 THR B C 1
ATOM 2861 O O . THR B 1 100 ? -1.97 10.914 -0.483 1 89.56 100 THR B O 1
ATOM 2864 N N . MET B 1 101 ? -1.369 9.75 -2.43 1 88.56 101 MET B N 1
ATOM 2865 C CA . MET B 1 101 ? 0.024 10.18 -2.377 1 88.56 101 MET B CA 1
ATOM 2866 C C . MET B 1 101 ? 0.121 11.703 -2.369 1 88.56 101 MET B C 1
ATOM 2868 O O . MET B 1 101 ? 0.974 12.273 -1.687 1 88.56 101 MET B O 1
ATOM 2872 N N . ALA B 1 102 ? -0.729 12.289 -3.088 1 78.88 102 ALA B N 1
ATOM 2873 C CA . ALA B 1 102 ? -0.729 13.742 -3.184 1 78.88 102 ALA B CA 1
ATOM 2874 C C . ALA B 1 102 ? -1.178 14.383 -1.871 1 78.88 102 ALA B C 1
ATOM 2876 O O . ALA B 1 102 ? -0.75 15.484 -1.532 1 78.88 102 ALA B O 1
ATOM 2877 N N . LEU B 1 103 ? -2.033 13.664 -1.08 1 78.62 103 LEU B N 1
ATOM 2878 C CA . LEU B 1 103 ? -2.607 14.188 0.156 1 78.62 103 LEU B CA 1
ATOM 2879 C C . LEU B 1 103 ? -1.61 14.078 1.306 1 78.62 103 LEU B C 1
ATOM 2881 O O . LEU B 1 103 ? -1.648 14.875 2.244 1 78.62 103 LEU B O 1
ATOM 2885 N N . LEU B 1 104 ? -0.747 13.109 1.285 1 88.81 104 LEU B N 1
ATOM 2886 C CA . LEU B 1 104 ? 0.107 12.781 2.422 1 88.81 104 LEU B CA 1
ATOM 2887 C C . LEU B 1 104 ? 1.232 13.797 2.568 1 88.81 104 LEU B C 1
ATOM 2889 O O . LEU B 1 104 ? 1.918 14.117 1.594 1 88.81 104 LEU B O 1
ATOM 2893 N N . ASP B 1 105 ? 1.343 14.25 3.732 1 84.75 105 ASP B N 1
ATOM 2894 C CA . ASP B 1 105 ? 2.312 15.305 4.016 1 84.75 105 ASP B CA 1
ATOM 2895 C C . ASP B 1 105 ? 3.316 14.859 5.078 1 84.75 105 ASP B C 1
ATOM 2897 O O . ASP B 1 105 ? 2.939 14.234 6.074 1 84.75 105 ASP B O 1
ATOM 2901 N N . GLN B 1 106 ? 4.555 15.266 4.855 1 89.88 106 GLN B N 1
ATOM 2902 C CA . GLN B 1 106 ? 5.648 14.875 5.738 1 89.88 106 GLN B CA 1
ATOM 2903 C C . GLN B 1 106 ? 5.41 15.367 7.164 1 89.88 106 GLN B C 1
ATOM 2905 O O . GLN B 1 106 ? 5.66 14.641 8.125 1 89.88 106 GLN B O 1
ATOM 2910 N N . VAL B 1 107 ? 4.98 16.516 7.34 1 92.81 107 VAL B N 1
ATOM 2911 C CA . VAL B 1 107 ? 4.824 17.141 8.648 1 92.81 107 VAL B CA 1
ATOM 2912 C C . VAL B 1 107 ? 3.818 16.359 9.484 1 92.81 107 VAL B C 1
ATOM 2914 O O . VAL B 1 107 ? 4.055 16.094 10.664 1 92.81 107 VAL B O 1
ATOM 2917 N N . ASP B 1 108 ? 2.686 15.945 8.828 1 93.62 108 ASP B N 1
ATOM 2918 C CA . ASP B 1 108 ? 1.687 15.148 9.539 1 93.62 108 ASP B CA 1
ATOM 2919 C C . ASP B 1 108 ? 2.275 13.82 10.008 1 93.62 108 ASP B C 1
ATOM 2921 O O . ASP B 1 108 ? 2.086 13.43 11.164 1 93.62 108 ASP B O 1
ATOM 2925 N N . PHE B 1 109 ? 3.023 13.219 9.188 1 96.81 109 PHE B N 1
ATOM 2926 C CA . PHE B 1 109 ? 3.6 11.922 9.516 1 96.81 109 PHE B CA 1
ATOM 2927 C C . PHE B 1 109 ? 4.652 12.047 10.609 1 96.81 109 PHE B C 1
ATOM 2929 O O . PHE B 1 109 ? 4.699 11.227 11.531 1 96.81 109 PHE B O 1
ATOM 2936 N N . GLU B 1 110 ? 5.504 13.016 10.508 1 95.88 110 GLU B N 1
ATOM 2937 C CA . GLU B 1 110 ? 6.531 13.203 11.531 1 95.88 110 GLU B CA 1
ATOM 2938 C C . GLU B 1 110 ? 5.91 13.547 12.883 1 95.88 110 GLU B C 1
ATOM 2940 O O . GLU B 1 110 ? 6.367 13.07 13.922 1 95.88 110 GLU B O 1
ATOM 2945 N N . SER B 1 111 ? 4.941 14.367 12.859 1 97.56 111 SER B N 1
ATOM 2946 C CA . SER B 1 111 ? 4.25 14.727 14.094 1 97.56 111 SER B CA 1
ATOM 2947 C C . SER B 1 111 ? 3.629 13.5 14.758 1 97.56 111 SER B C 1
ATOM 2949 O O . SER B 1 111 ? 3.779 13.305 15.969 1 97.56 111 SER B O 1
ATOM 2951 N N . VAL B 1 112 ? 2.932 12.695 14 1 98.31 112 VAL B N 1
ATOM 2952 C CA . VAL B 1 112 ? 2.33 11.469 14.516 1 98.31 112 VAL B CA 1
ATOM 2953 C C . VAL B 1 112 ? 3.422 10.523 15.016 1 98.31 112 VAL B C 1
ATOM 2955 O O . VAL B 1 112 ? 3.299 9.93 16.094 1 98.31 112 VAL B O 1
ATOM 2958 N N . ALA B 1 113 ? 4.496 10.398 14.219 1 98.19 113 ALA B N 1
ATOM 2959 C CA . ALA B 1 113 ? 5.598 9.523 14.602 1 98.19 113 ALA B CA 1
ATOM 2960 C C . ALA B 1 113 ? 6.184 9.945 15.945 1 98.19 113 ALA B C 1
ATOM 2962 O O . ALA B 1 113 ? 6.426 9.102 16.812 1 98.19 113 ALA B O 1
ATOM 2963 N N . ASP B 1 114 ? 6.375 11.211 16.141 1 97.81 114 ASP B N 1
ATOM 2964 C CA . ASP B 1 114 ? 6.918 11.711 17.406 1 97.81 114 ASP B CA 1
ATOM 2965 C C . ASP B 1 114 ? 6 11.375 18.578 1 97.81 114 ASP B C 1
ATOM 2967 O O . ASP B 1 114 ? 6.469 10.977 19.641 1 97.81 114 ASP B O 1
ATOM 2971 N N . ARG B 1 115 ? 4.77 11.539 18.359 1 98.19 115 ARG B N 1
ATOM 2972 C CA . ARG B 1 115 ? 3.799 11.242 19.406 1 98.19 115 ARG B CA 1
ATOM 2973 C C . ARG B 1 115 ? 3.801 9.75 19.75 1 98.19 115 ARG B C 1
ATOM 2975 O O . ARG B 1 115 ? 3.787 9.383 20.938 1 98.19 115 ARG B O 1
ATOM 2982 N N . VAL B 1 116 ? 3.773 8.938 18.797 1 98.69 116 VAL B N 1
ATOM 2983 C CA . VAL B 1 116 ? 3.773 7.488 18.984 1 98.69 116 VAL B CA 1
ATOM 2984 C C . VAL B 1 116 ? 5.039 7.059 19.719 1 98.69 116 VAL B C 1
ATOM 2986 O O . VAL B 1 116 ? 4.977 6.266 20.656 1 98.69 116 VAL B O 1
ATOM 2989 N N . LEU B 1 117 ? 6.211 7.598 19.312 1 98.06 117 LEU B N 1
ATOM 2990 C CA . LEU B 1 117 ? 7.488 7.215 19.906 1 98.06 117 LEU B CA 1
ATOM 2991 C C . LEU B 1 117 ? 7.578 7.695 21.359 1 98.06 117 LEU B C 1
ATOM 2993 O O . LEU B 1 117 ? 8.258 7.078 22.172 1 98.06 117 LEU B O 1
ATOM 2997 N N . ALA B 1 118 ? 6.887 8.727 21.703 1 97.38 118 ALA B N 1
ATOM 2998 C CA . ALA B 1 118 ? 6.926 9.297 23.062 1 97.38 118 ALA B CA 1
ATOM 2999 C C . ALA B 1 118 ? 5.883 8.648 23.953 1 97.38 118 ALA B C 1
ATOM 3001 O O . ALA B 1 118 ? 5.906 8.828 25.172 1 97.38 118 ALA B O 1
ATOM 3002 N N . ALA B 1 119 ? 4.984 7.926 23.406 1 98.44 119 ALA B N 1
ATOM 3003 C CA . ALA B 1 119 ? 3.863 7.383 24.156 1 98.44 119 ALA B CA 1
ATOM 3004 C C . ALA B 1 119 ? 4.316 6.246 25.078 1 98.44 119 ALA B C 1
ATOM 3006 O O . ALA B 1 119 ? 5.199 5.465 24.719 1 98.44 119 ALA B O 1
ATOM 3007 N N . ARG B 1 120 ? 3.668 6.168 26.312 1 98.12 120 ARG B N 1
ATOM 3008 C CA . ARG B 1 120 ? 3.869 5.031 27.203 1 98.12 120 ARG B CA 1
ATOM 3009 C C . ARG B 1 120 ? 3.365 3.74 26.562 1 98.12 120 ARG B C 1
ATOM 3011 O O . ARG B 1 120 ? 4.047 2.715 26.609 1 98.12 120 ARG B O 1
ATOM 3018 N N . ARG B 1 121 ? 2.178 3.836 25.969 1 98.06 121 ARG B N 1
ATOM 3019 C CA . ARG B 1 121 ? 1.547 2.729 25.25 1 98.06 121 ARG B CA 1
ATOM 3020 C C . ARG B 1 121 ? 0.768 3.229 24.047 1 98.06 121 ARG B C 1
ATOM 3022 O O . ARG B 1 121 ? 0.284 4.363 24.031 1 98.06 121 ARG B O 1
ATOM 3029 N N . VAL B 1 122 ? 0.741 2.32 23.016 1 98.88 122 VAL B N 1
ATOM 3030 C CA . VAL B 1 122 ? -0.031 2.637 21.828 1 98.88 122 VAL B CA 1
ATOM 3031 C C . VAL B 1 122 ? -1.188 1.65 21.672 1 98.88 122 VAL B C 1
ATOM 3033 O O . VAL B 1 122 ? -0.975 0.437 21.641 1 98.88 122 VAL B O 1
ATOM 3036 N N . PHE B 1 123 ? -2.439 2.17 21.719 1 98.88 123 PHE B N 1
ATOM 3037 C CA . PHE B 1 123 ? -3.645 1.392 21.453 1 98.88 123 PHE B CA 1
ATOM 3038 C C . PHE B 1 123 ? -4.043 1.488 19.984 1 98.88 123 PHE B C 1
ATOM 3040 O O . PHE B 1 123 ? -4.52 2.531 19.547 1 98.88 123 PHE B O 1
ATOM 3047 N N . CYS B 1 124 ? -3.836 0.406 19.234 1 98.88 124 CYS B N 1
ATOM 3048 C CA . CYS B 1 124 ? -4.234 0.384 17.828 1 98.88 124 CYS B CA 1
ATOM 3049 C C . CYS B 1 124 ? -5.652 -0.149 17.672 1 98.88 124 CYS B C 1
ATOM 3051 O O . CYS B 1 124 ? -5.949 -1.271 18.094 1 98.88 124 CYS B O 1
ATOM 3053 N N . VAL B 1 125 ? -6.543 0.669 17.062 1 98.75 125 VAL B N 1
ATOM 3054 C CA . VAL B 1 125 ? -7.953 0.317 16.953 1 98.75 125 VAL B CA 1
ATOM 3055 C C . VAL B 1 125 ? -8.344 0.216 15.477 1 98.75 125 VAL B C 1
ATOM 3057 O O . VAL B 1 125 ? -8.047 1.112 14.688 1 98.75 125 VAL B O 1
ATOM 3060 N N . GLY B 1 126 ? -8.852 -0.792 15.031 1 97.81 126 GLY B N 1
ATOM 3061 C CA . GLY B 1 126 ? -9.398 -1.026 13.703 1 97.81 126 GLY B CA 1
ATOM 3062 C C . GLY B 1 126 ? -10.406 -2.16 13.672 1 97.81 126 GLY B C 1
ATOM 3063 O O . GLY B 1 126 ? -10.102 -3.285 14.062 1 97.81 126 GLY B O 1
ATOM 3064 N N . ILE B 1 127 ? -11.688 -1.89 13.195 1 95.62 127 ILE B N 1
ATOM 3065 C CA . ILE B 1 127 ? -12.734 -2.906 13.195 1 95.62 127 ILE B CA 1
ATOM 3066 C C . ILE B 1 127 ? -13.102 -3.258 11.75 1 95.62 127 ILE B C 1
ATOM 3068 O O . ILE B 1 127 ? -12.859 -2.473 10.836 1 95.62 127 ILE B O 1
ATOM 3072 N N . GLY B 1 128 ? -13.672 -4.457 11.602 1 91.88 128 GLY B N 1
ATOM 3073 C CA . GLY B 1 128 ? -14.086 -4.879 10.273 1 91.88 128 GLY B CA 1
ATOM 3074 C C . GLY B 1 128 ? -12.93 -4.977 9.297 1 91.88 128 GLY B C 1
ATOM 3075 O O . GLY B 1 128 ? -11.922 -5.629 9.578 1 91.88 128 GLY B O 1
ATOM 3076 N N . SER B 1 129 ? -13.109 -4.301 8.117 1 90.44 129 SER B N 1
ATOM 3077 C CA . SER B 1 129 ? -12.102 -4.402 7.062 1 90.44 129 SER B CA 1
ATOM 3078 C C . SER B 1 129 ? -10.859 -3.586 7.398 1 90.44 129 SER B C 1
ATOM 3080 O O . SER B 1 129 ? -9.812 -3.752 6.773 1 90.44 129 SER B O 1
ATOM 3082 N N . SER B 1 130 ? -10.938 -2.82 8.391 1 94.94 130 SER B N 1
ATOM 3083 C CA . SER B 1 130 ? -9.797 -1.995 8.781 1 94.94 130 SER B CA 1
ATOM 3084 C C . SER B 1 130 ? -8.906 -2.725 9.773 1 94.94 130 SER B C 1
ATOM 3086 O O . SER B 1 130 ? -7.809 -2.254 10.094 1 94.94 130 SER B O 1
ATOM 3088 N N . TYR B 1 131 ? -9.398 -3.887 10.258 1 95.88 131 TYR B N 1
ATOM 3089 C CA . TYR B 1 131 ? -8.656 -4.672 11.242 1 95.88 131 TYR B CA 1
ATOM 3090 C C . TYR B 1 131 ? -7.281 -5.047 10.703 1 95.88 131 TYR B C 1
ATOM 3092 O O . TYR B 1 131 ? -6.273 -4.875 11.398 1 95.88 131 TYR B O 1
ATOM 3100 N N . MET B 1 132 ? -7.203 -5.457 9.492 1 94.94 132 MET B N 1
ATOM 3101 C CA . MET B 1 132 ? -5.969 -6.039 8.977 1 94.94 132 MET B CA 1
ATOM 3102 C C . MET B 1 132 ? -4.898 -4.969 8.789 1 94.94 132 MET B C 1
ATOM 3104 O O . MET B 1 132 ? -3.773 -5.121 9.266 1 94.94 132 MET B O 1
ATOM 3108 N N . PRO B 1 133 ? -5.145 -3.842 8.086 1 96.62 133 PRO B N 1
ATOM 3109 C CA . PRO B 1 133 ? -4.109 -2.805 8.031 1 96.62 133 PRO B CA 1
ATOM 3110 C C . PRO B 1 133 ? -3.676 -2.332 9.422 1 96.62 133 PRO B C 1
ATOM 3112 O O . PRO B 1 133 ? -2.492 -2.064 9.641 1 96.62 133 PRO B O 1
ATOM 3115 N N . MET B 1 134 ? -4.672 -2.217 10.359 1 97.88 134 MET B N 1
ATOM 3116 C CA . MET B 1 134 ? -4.359 -1.789 11.719 1 97.88 134 MET B CA 1
ATOM 3117 C C . MET B 1 134 ? -3.443 -2.795 12.406 1 97.88 134 MET B C 1
ATOM 3119 O O . MET B 1 134 ? -2.436 -2.414 13.008 1 97.88 134 MET B O 1
ATOM 3123 N N . SER B 1 135 ? -3.729 -4.082 12.312 1 97.12 135 SER B N 1
ATOM 3124 C CA . SER B 1 135 ? -2.953 -5.125 12.977 1 97.12 135 SER B CA 1
ATOM 3125 C C . SER B 1 135 ? -1.55 -5.23 12.391 1 97.12 135 SER B C 1
ATOM 3127 O O . SER B 1 135 ? -0.59 -5.512 13.117 1 97.12 135 SER B O 1
ATOM 3129 N N . ASP B 1 136 ? -1.438 -5.004 11.07 1 96.31 136 ASP B N 1
ATOM 3130 C CA . ASP B 1 136 ? -0.115 -4.98 10.453 1 96.31 136 ASP B CA 1
ATOM 3131 C C . ASP B 1 136 ? 0.743 -3.857 11.031 1 96.31 136 ASP B C 1
ATOM 3133 O O . ASP B 1 136 ? 1.925 -4.059 11.32 1 96.31 136 ASP B O 1
ATOM 3137 N N . PHE B 1 137 ? 0.201 -2.723 11.219 1 97.75 137 PHE B N 1
ATOM 3138 C CA . PHE B 1 137 ? 0.899 -1.594 11.828 1 97.75 137 PHE B CA 1
ATOM 3139 C C . PHE B 1 137 ? 1.3 -1.911 13.258 1 97.75 137 PHE B C 1
ATOM 3141 O O . PHE B 1 137 ? 2.438 -1.658 13.664 1 97.75 137 PHE B O 1
ATOM 3148 N N . ASN B 1 138 ? 0.303 -2.475 14.031 1 98.06 138 ASN B N 1
ATOM 3149 C CA . ASN B 1 138 ? 0.572 -2.887 15.406 1 98.06 138 ASN B CA 1
ATOM 3150 C C . ASN B 1 138 ? 1.765 -3.836 15.477 1 98.06 138 ASN B C 1
ATOM 3152 O O . ASN B 1 138 ? 2.646 -3.664 16.328 1 98.06 138 ASN B O 1
ATOM 3156 N N . ARG B 1 139 ? 1.806 -4.84 14.625 1 95.31 139 ARG B N 1
ATOM 3157 C CA . ARG B 1 139 ? 2.908 -5.793 14.578 1 95.31 139 ARG B CA 1
ATOM 3158 C C . ARG B 1 139 ? 4.234 -5.09 14.305 1 95.31 139 ARG B C 1
ATOM 3160 O O . ARG B 1 139 ? 5.246 -5.395 14.938 1 95.31 139 ARG B O 1
ATOM 3167 N N . LYS B 1 140 ? 4.258 -4.133 13.367 1 95.06 140 LYS B N 1
ATOM 3168 C CA . LYS B 1 140 ? 5.465 -3.4 12.992 1 95.06 140 LYS B CA 1
ATOM 3169 C C . LYS B 1 140 ? 5.973 -2.547 14.148 1 95.06 140 LYS B C 1
ATOM 3171 O O . LYS B 1 140 ? 7.18 -2.42 14.352 1 95.06 140 LYS B O 1
ATOM 3176 N N . LEU B 1 141 ? 5.059 -1.942 14.914 1 97 141 LEU B N 1
ATOM 3177 C CA . LEU B 1 141 ? 5.457 -1.151 16.078 1 97 141 LEU B CA 1
ATOM 3178 C C . LEU B 1 141 ? 6.258 -1.996 17.062 1 97 141 LEU B C 1
ATOM 3180 O O . LEU B 1 141 ? 7.262 -1.534 17.609 1 97 141 LEU B O 1
ATOM 3184 N N . LYS B 1 142 ? 5.785 -3.258 17.219 1 95.56 142 LYS B N 1
ATOM 3185 C CA . LYS B 1 142 ? 6.453 -4.145 18.172 1 95.56 142 LYS B CA 1
ATOM 3186 C C . LYS B 1 142 ? 7.867 -4.48 17.703 1 95.56 142 LYS B C 1
ATOM 3188 O O . LYS B 1 142 ? 8.75 -4.734 18.531 1 95.56 142 LYS B O 1
ATOM 3193 N N . LEU B 1 143 ? 8.172 -4.398 16.422 1 91.56 143 LEU B N 1
ATOM 3194 C CA . LEU B 1 143 ? 9.492 -4.688 15.867 1 91.56 143 LEU B CA 1
ATOM 3195 C C . LEU B 1 143 ? 10.484 -3.576 16.203 1 91.56 143 LEU B C 1
ATOM 3197 O O . LEU B 1 143 ? 11.695 -3.766 16.109 1 91.56 143 LEU B O 1
ATOM 3201 N N . ILE B 1 144 ? 9.969 -2.434 16.609 1 93.06 144 ILE B N 1
ATOM 3202 C CA . ILE B 1 144 ? 10.867 -1.323 16.891 1 93.06 144 ILE B CA 1
ATOM 3203 C C . ILE B 1 144 ? 10.711 -0.891 18.344 1 93.06 144 ILE B C 1
ATOM 3205 O O . ILE B 1 144 ? 10.789 0.299 18.656 1 93.06 144 ILE B O 1
ATOM 3209 N N . ASP B 1 145 ? 10.336 -1.758 19.203 1 94.5 145 ASP B N 1
ATOM 3210 C CA . ASP B 1 145 ? 10.344 -1.657 20.656 1 94.5 145 ASP B CA 1
ATOM 3211 C C . ASP B 1 145 ? 9.266 -0.689 21.141 1 94.5 145 ASP B C 1
ATOM 3213 O O . ASP B 1 145 ? 9.445 -0.013 22.156 1 94.5 145 ASP B O 1
ATOM 3217 N N . VAL B 1 146 ? 8.219 -0.498 20.391 1 97 146 VAL B N 1
ATOM 3218 C CA . VAL B 1 146 ? 7.059 0.262 20.844 1 97 146 VAL B CA 1
ATOM 3219 C C . VAL B 1 146 ? 6.031 -0.683 21.453 1 97 146 VAL B C 1
ATOM 3221 O O . VAL B 1 146 ? 5.68 -1.704 20.859 1 97 146 VAL B O 1
ATOM 3224 N N . TRP B 1 147 ? 5.633 -0.397 22.703 1 97.56 147 TRP B N 1
ATOM 3225 C CA . TRP B 1 147 ? 4.605 -1.198 23.359 1 97.56 147 TRP B CA 1
ATOM 3226 C C . TRP B 1 147 ? 3.227 -0.9 22.781 1 97.56 147 TRP B C 1
ATOM 3228 O O . TRP B 1 147 ? 2.625 0.129 23.094 1 97.56 147 TRP B O 1
ATOM 3238 N N . ALA B 1 148 ? 2.721 -1.838 21.953 1 98.5 148 ALA B N 1
ATOM 3239 C CA . ALA B 1 148 ? 1.465 -1.615 21.25 1 98.5 148 ALA B CA 1
ATOM 3240 C C . ALA B 1 148 ? 0.564 -2.846 21.328 1 98.5 148 ALA B C 1
ATOM 3242 O O . ALA B 1 148 ? 1.053 -3.977 21.359 1 98.5 148 ALA B O 1
ATOM 3243 N N . ASN B 1 149 ? -0.729 -2.631 21.406 1 97.88 149 ASN B N 1
ATOM 3244 C CA . ASN B 1 149 ? -1.73 -3.689 21.328 1 97.88 149 ASN B CA 1
ATOM 3245 C C . ASN B 1 149 ? -2.834 -3.35 20.344 1 97.88 149 ASN B C 1
ATOM 3247 O O . ASN B 1 149 ? -3.211 -2.186 20.188 1 97.88 149 ASN B O 1
ATOM 3251 N N . ASP B 1 150 ? -3.287 -4.383 19.625 1 97.75 150 ASP B N 1
ATOM 3252 C CA . ASP B 1 150 ? -4.363 -4.145 18.672 1 97.75 150 ASP B CA 1
ATOM 3253 C C . ASP B 1 150 ? -5.723 -4.469 19.281 1 97.75 150 ASP B C 1
ATOM 3255 O O . ASP B 1 150 ? -5.844 -5.402 20.078 1 97.75 150 ASP B O 1
ATOM 3259 N N . PHE B 1 151 ? -6.758 -3.652 19.094 1 98.06 151 PHE B N 1
ATOM 3260 C CA . PHE B 1 151 ? -8.148 -3.76 19.516 1 98.06 151 PHE B CA 1
ATOM 3261 C C . PHE B 1 151 ? -9.086 -3.787 18.312 1 98.06 151 PHE B C 1
ATOM 3263 O O . PHE B 1 151 ? -9.18 -2.807 17.578 1 98.06 151 PHE B O 1
ATOM 3270 N N . PHE B 1 152 ? -9.727 -4.957 18.094 1 96.38 152 PHE B N 1
ATOM 3271 C CA . PHE B 1 152 ? -10.586 -5.094 16.922 1 96.38 152 PHE B CA 1
ATOM 3272 C C . PHE B 1 152 ? -11.945 -5.66 17.312 1 96.38 152 PHE B C 1
ATOM 3274 O O . PHE B 1 152 ? -12.844 -5.746 16.469 1 96.38 152 PHE B O 1
ATOM 3281 N N . GLU B 1 153 ? -12.195 -6.043 18.625 1 95.44 153 GLU B N 1
ATOM 3282 C CA . GLU B 1 153 ? -13.469 -6.516 19.156 1 95.44 153 GLU B CA 1
ATOM 3283 C C . GLU B 1 153 ? -14.117 -5.473 20.062 1 95.44 153 GLU B C 1
ATOM 3285 O O . GLU B 1 153 ? -13.422 -4.812 20.844 1 95.44 153 GLU B O 1
ATOM 3290 N N . GLN B 1 154 ? -15.422 -5.383 19.938 1 94.5 154 GLN B N 1
ATOM 3291 C CA . GLN B 1 154 ? -16.172 -4.32 20.594 1 94.5 154 GLN B CA 1
ATOM 3292 C C . GLN B 1 154 ? -15.891 -4.285 22.094 1 94.5 154 GLN B C 1
ATOM 3294 O O . GLN B 1 154 ? -15.656 -3.215 22.656 1 94.5 154 GLN B O 1
ATOM 3299 N N . TYR B 1 155 ? -15.898 -5.43 22.734 1 95.31 155 TYR B N 1
ATOM 3300 C CA . TYR B 1 155 ? -15.734 -5.484 24.188 1 95.31 155 TYR B CA 1
ATOM 3301 C C . TYR B 1 155 ? -14.375 -4.938 24.594 1 95.31 155 TYR B C 1
ATOM 3303 O O . TYR B 1 155 ? -14.273 -4.145 25.547 1 95.31 155 TYR B O 1
ATOM 3311 N N . SER B 1 156 ? -13.32 -5.32 23.938 1 97 156 SER B N 1
ATOM 3312 C CA . SER B 1 156 ? -11.969 -4.859 24.25 1 97 156 SER B CA 1
ATOM 3313 C C . SER B 1 156 ? -11.828 -3.363 24 1 97 156 SER B C 1
ATOM 3315 O O . SER B 1 156 ? -11.172 -2.658 24.766 1 97 156 SER B O 1
ATOM 3317 N N . ILE B 1 157 ? -12.438 -2.879 22.938 1 98.12 157 ILE B N 1
ATOM 3318 C CA . ILE B 1 157 ? -12.367 -1.463 22.578 1 98.12 157 ILE B CA 1
ATOM 3319 C C . ILE B 1 157 ? -13.031 -0.629 23.672 1 98.12 157 ILE B C 1
ATOM 3321 O O . ILE B 1 157 ? -12.492 0.396 24.094 1 98.12 157 ILE B O 1
ATOM 3325 N N . GLU B 1 158 ? -14.117 -1.079 24.172 1 97.88 158 GLU B N 1
ATOM 3326 C CA . GLU B 1 158 ? -14.891 -0.346 25.172 1 97.88 158 GLU B CA 1
ATOM 3327 C C . GLU B 1 158 ? -14.117 -0.23 26.484 1 97.88 158 GLU B C 1
ATOM 3329 O O . GLU B 1 158 ? -14.453 0.601 27.344 1 97.88 158 GLU B O 1
ATOM 3334 N N . ARG B 1 159 ? -13.125 -1.045 26.688 1 97.81 159 ARG B N 1
ATOM 3335 C CA . ARG B 1 159 ? -12.32 -1.031 27.906 1 97.81 159 ARG B CA 1
ATOM 3336 C C . ARG B 1 159 ? -11.211 0.007 27.828 1 97.81 159 ARG B C 1
ATOM 3338 O O . ARG B 1 159 ? -10.586 0.341 28.828 1 97.81 159 ARG B O 1
ATOM 3345 N N . ILE B 1 160 ? -10.898 0.554 26.641 1 98.31 160 ILE B N 1
ATOM 3346 C CA . ILE B 1 160 ? -9.734 1.403 26.406 1 98.31 160 ILE B CA 1
ATOM 3347 C C . ILE B 1 160 ? -9.789 2.615 27.344 1 98.31 160 ILE B C 1
ATOM 3349 O O . ILE B 1 160 ? -8.797 2.939 28 1 98.31 160 ILE B O 1
ATOM 3353 N N . PRO B 1 161 ? -10.93 3.275 27.531 1 98.31 161 PRO B N 1
ATOM 3354 C CA . PRO B 1 161 ? -10.945 4.441 28.422 1 98.31 161 PRO B CA 1
ATOM 3355 C C . PRO B 1 161 ? -10.57 4.094 29.859 1 98.31 161 PRO B C 1
ATOM 3357 O O . PRO B 1 161 ? -10.07 4.949 30.594 1 98.31 161 PRO B O 1
ATOM 3360 N N . ASP B 1 162 ? -10.797 2.9 30.234 1 98 162 ASP B N 1
ATOM 3361 C CA . ASP B 1 162 ? -10.523 2.479 31.609 1 98 162 ASP B CA 1
ATOM 3362 C C . ASP B 1 162 ? -9.023 2.236 31.828 1 98 162 ASP B C 1
ATOM 3364 O O . ASP B 1 162 ? -8.547 2.234 32.969 1 98 162 ASP B O 1
ATOM 3368 N N . ILE B 1 163 ? -8.289 1.987 30.781 1 97.38 163 ILE B N 1
ATOM 3369 C CA . ILE B 1 163 ? -6.906 1.567 30.984 1 97.38 163 ILE B CA 1
ATOM 3370 C C . ILE B 1 163 ? -5.965 2.586 30.344 1 97.38 163 ILE B C 1
ATOM 3372 O O . ILE B 1 163 ? -4.789 2.662 30.703 1 97.38 163 ILE B O 1
ATOM 3376 N N . ALA B 1 164 ? -6.383 3.428 29.391 1 98.06 164 ALA B N 1
ATOM 3377 C CA . ALA B 1 164 ? -5.562 4.449 28.734 1 98.06 164 ALA B CA 1
ATOM 3378 C C . ALA B 1 164 ? -5.395 5.668 29.641 1 98.06 164 ALA B C 1
ATOM 3380 O O . ALA B 1 164 ? -6.266 5.965 30.469 1 98.06 164 ALA B O 1
ATOM 3381 N N . THR B 1 165 ? -4.27 6.305 29.562 1 98.06 165 THR B N 1
ATOM 3382 C CA . THR B 1 165 ? -3.967 7.535 30.281 1 98.06 165 THR B CA 1
ATOM 3383 C C . THR B 1 165 ? -3.562 8.641 29.328 1 98.06 165 THR B C 1
ATOM 3385 O O . THR B 1 165 ? -3.508 8.43 28.109 1 98.06 165 THR B O 1
ATOM 3388 N N . LYS B 1 166 ? -3.219 9.797 29.844 1 98.25 166 LYS B N 1
ATOM 3389 C CA . LYS B 1 166 ? -2.799 10.945 29.047 1 98.25 166 LYS B CA 1
ATOM 3390 C C . LYS B 1 166 ? -1.425 10.711 28.438 1 98.25 166 LYS B C 1
ATOM 3392 O O . LYS B 1 166 ? -1.002 11.461 27.547 1 98.25 166 LYS B O 1
ATOM 3397 N N . GLU B 1 167 ? -0.737 9.633 28.953 1 98.5 167 GLU B N 1
ATOM 3398 C CA . GLU B 1 167 ? 0.598 9.328 28.438 1 98.5 167 GLU B CA 1
ATOM 3399 C C . GLU B 1 167 ? 0.534 8.367 27.266 1 98.5 167 GLU B C 1
ATOM 3401 O O . GLU B 1 167 ? 1.563 8.031 26.672 1 98.5 167 GLU B O 1
ATOM 3406 N N . ASP B 1 168 ? -0.679 7.91 26.906 1 98.69 168 ASP B N 1
ATOM 3407 C CA . ASP B 1 168 ? -0.877 6.91 25.875 1 98.69 168 ASP B CA 1
ATOM 3408 C C . ASP B 1 168 ? -1.418 7.551 24.594 1 98.69 168 ASP B C 1
ATOM 3410 O O . ASP B 1 168 ? -1.828 8.711 24.594 1 98.69 168 ASP B O 1
ATOM 3414 N N . VAL B 1 169 ? -1.349 6.824 23.5 1 98.81 169 VAL B N 1
ATOM 3415 C CA . VAL B 1 169 ? -1.887 7.262 22.219 1 98.81 169 VAL B CA 1
ATOM 3416 C C . VAL B 1 169 ? -2.777 6.168 21.641 1 98.81 169 VAL B C 1
ATOM 3418 O O . VAL B 1 169 ? -2.451 4.984 21.719 1 98.81 169 VAL B O 1
ATOM 3421 N N . ILE B 1 170 ? -3.943 6.582 21.188 1 98.88 170 ILE B N 1
ATOM 3422 C CA . ILE B 1 170 ? -4.809 5.699 20.406 1 98.88 170 ILE B CA 1
ATOM 3423 C C . ILE B 1 170 ? -4.641 5.988 18.922 1 98.88 170 ILE B C 1
ATOM 3425 O O . ILE B 1 170 ? -4.746 7.141 18.484 1 98.88 170 ILE B O 1
ATOM 3429 N N . VAL B 1 171 ? -4.289 5.027 18.094 1 98.88 171 VAL B N 1
ATOM 3430 C CA . VAL B 1 171 ? -4.215 5.137 16.641 1 98.88 171 VAL B CA 1
ATOM 3431 C C . VAL B 1 171 ? -5.355 4.344 16 1 98.88 171 VAL B C 1
ATOM 3433 O O . VAL B 1 171 ? -5.383 3.111 16.078 1 98.88 171 VAL B O 1
ATOM 3436 N N . VAL B 1 172 ? -6.258 5 15.375 1 98.62 172 VAL B N 1
ATOM 3437 C CA . VAL B 1 172 ? -7.465 4.387 14.828 1 98.62 172 VAL B CA 1
ATOM 3438 C C . VAL B 1 172 ? -7.363 4.309 13.305 1 98.62 172 VAL B C 1
ATOM 3440 O O . VAL B 1 172 ? -7.09 5.312 12.648 1 98.62 172 VAL B O 1
ATOM 3443 N N . PHE B 1 173 ? -7.492 3.141 12.742 1 98.19 173 PHE B N 1
ATOM 3444 C CA . PHE B 1 173 ? -7.652 2.914 11.305 1 98.19 173 PHE B CA 1
ATOM 3445 C C . PHE B 1 173 ? -9.125 2.754 10.945 1 98.19 173 PHE B C 1
ATOM 3447 O O . PHE B 1 173 ? -9.781 1.808 11.391 1 98.19 173 PHE B O 1
ATOM 3454 N N . SER B 1 174 ? -9.656 3.641 10.219 1 95.19 174 SER B N 1
ATOM 3455 C CA . SER B 1 174 ? -11.062 3.58 9.82 1 95.19 174 SER B CA 1
ATOM 3456 C C . SER B 1 174 ? -11.289 4.336 8.516 1 95.19 174 SER B C 1
ATOM 3458 O O . SER B 1 174 ? -11.008 5.531 8.422 1 95.19 174 SER B O 1
ATOM 3460 N N . LEU B 1 175 ? -11.797 3.619 7.504 1 88.88 175 LEU B N 1
ATOM 3461 C CA . LEU B 1 175 ? -12.07 4.281 6.234 1 88.88 175 LEU B CA 1
ATOM 3462 C C . LEU B 1 175 ? -13.25 5.234 6.355 1 88.88 175 LEU B C 1
ATOM 3464 O O . LEU B 1 175 ? -13.148 6.41 6 1 88.88 175 LEU B O 1
ATOM 3468 N N . GLY B 1 176 ? -14.352 4.836 6.957 1 83.81 176 GLY B N 1
ATOM 3469 C CA . GLY B 1 176 ? -15.578 5.621 7.059 1 83.81 176 GLY B CA 1
ATOM 3470 C C . GLY B 1 176 ? -15.617 6.496 8.297 1 83.81 176 GLY B C 1
ATOM 3471 O O . GLY B 1 176 ? -16.328 7.512 8.32 1 83.81 176 GLY B O 1
ATOM 3472 N N . GLY B 1 177 ? -15.07 6.18 9.383 1 89.19 177 GLY B N 1
ATOM 3473 C CA . GLY B 1 177 ? -14.969 6.949 10.617 1 89.19 177 GLY B CA 1
ATOM 3474 C C . GLY B 1 177 ? -16.297 7.184 11.289 1 89.19 177 GLY B C 1
ATOM 3475 O O . GLY B 1 177 ? -16.469 8.156 12.031 1 89.19 177 GLY B O 1
ATOM 3476 N N . ALA B 1 178 ? -17.297 6.324 11.078 1 87.56 178 ALA B N 1
ATOM 3477 C CA . ALA B 1 178 ? -18.641 6.656 11.5 1 87.56 178 ALA B CA 1
ATOM 3478 C C . ALA B 1 178 ? -19.156 5.656 12.531 1 87.56 178 ALA B C 1
ATOM 3480 O O . ALA B 1 178 ? -20.281 5.781 13.023 1 87.56 178 ALA B O 1
ATOM 3481 N N . ASN B 1 179 ? -18.375 4.688 12.961 1 93.19 179 ASN B N 1
ATOM 3482 C CA . ASN B 1 179 ? -18.844 3.705 13.93 1 93.19 179 ASN B CA 1
ATOM 3483 C C . ASN B 1 179 ? -19.141 4.352 15.281 1 93.19 179 ASN B C 1
ATOM 3485 O O . ASN B 1 179 ? -18.234 4.863 15.945 1 93.19 179 ASN B O 1
ATOM 3489 N N . LYS B 1 180 ? -20.375 4.305 15.719 1 93.5 180 LYS B N 1
ATOM 3490 C CA . LYS B 1 180 ? -20.859 5.016 16.906 1 93.5 180 LYS B CA 1
ATOM 3491 C C . LYS B 1 180 ? -20.172 4.496 18.172 1 93.5 180 LYS B C 1
ATOM 3493 O O . LYS B 1 180 ? -19.734 5.277 19 1 93.5 180 LYS B O 1
ATOM 3498 N N . THR B 1 181 ? -20.125 3.193 18.297 1 94.94 181 THR B N 1
ATOM 3499 C CA . THR B 1 181 ? -19.547 2.59 19.484 1 94.94 181 THR B CA 1
ATOM 3500 C C . THR B 1 181 ? -18.078 2.982 19.625 1 94.94 181 THR B C 1
ATOM 3502 O O . THR B 1 181 ? -17.641 3.379 20.719 1 94.94 181 THR B O 1
ATOM 3505 N N . VAL B 1 182 ? -17.328 2.859 18.562 1 96.88 182 VAL B N 1
ATOM 3506 C CA . VAL B 1 182 ? -15.922 3.232 18.562 1 96.88 182 VAL B CA 1
ATOM 3507 C C . VAL B 1 182 ? -15.781 4.715 18.906 1 96.88 182 VAL B C 1
ATOM 3509 O O . VAL B 1 182 ? -15.008 5.082 19.781 1 96.88 182 VAL B O 1
ATOM 3512 N N . ASN B 1 183 ? -16.578 5.555 18.234 1 97.25 183 ASN B N 1
ATOM 3513 C CA . ASN B 1 183 ? -16.469 6.996 18.422 1 97.25 183 ASN B CA 1
ATOM 3514 C C . ASN B 1 183 ? -16.828 7.398 19.859 1 97.25 183 ASN B C 1
ATOM 3516 O O . ASN B 1 183 ? -16.188 8.273 20.438 1 97.25 183 ASN B O 1
ATOM 3520 N N . GLU B 1 184 ? -17.844 6.777 20.406 1 97.62 184 GLU B N 1
ATOM 3521 C CA . GLU B 1 184 ? -18.219 7.047 21.797 1 97.62 184 GLU B CA 1
ATOM 3522 C C . GLU B 1 184 ? -17.094 6.66 22.75 1 97.62 184 GLU B C 1
ATOM 3524 O O . GLU B 1 184 ? -16.812 7.379 23.703 1 97.62 184 GLU B O 1
ATOM 3529 N N . THR B 1 185 ? -16.531 5.461 22.516 1 98.12 185 THR B N 1
ATOM 3530 C CA . THR B 1 185 ? -15.406 4.996 23.328 1 98.12 185 THR B CA 1
ATOM 3531 C C . THR B 1 185 ? -14.234 5.973 23.234 1 98.12 185 THR B C 1
ATOM 3533 O O . THR B 1 185 ? -13.633 6.32 24.25 1 98.12 185 THR B O 1
ATOM 3536 N N . LEU B 1 186 ? -13.898 6.438 22.016 1 97.69 186 LEU B N 1
ATOM 3537 C CA . LEU B 1 186 ? -12.797 7.367 21.797 1 97.69 186 LEU B CA 1
ATOM 3538 C C . LEU B 1 186 ? -13.07 8.703 22.484 1 97.69 186 LEU B C 1
ATOM 3540 O O . LEU B 1 186 ? -12.156 9.32 23.031 1 97.69 186 LEU B O 1
ATOM 3544 N N . LEU B 1 187 ? -14.312 9.125 22.453 1 97.75 187 LEU B N 1
ATOM 3545 C CA . LEU B 1 187 ? -14.688 10.359 23.141 1 97.75 187 LEU B CA 1
ATOM 3546 C C . LEU B 1 187 ? -14.406 10.258 24.641 1 97.75 187 LEU B C 1
ATOM 3548 O O . LEU B 1 187 ? -13.852 11.188 25.234 1 97.75 187 LEU B O 1
ATOM 3552 N N . LYS B 1 188 ? -14.828 9.195 25.203 1 98.25 188 LYS B N 1
ATOM 3553 C CA . LYS B 1 188 ? -14.555 8.961 26.625 1 98.25 188 LYS B CA 1
ATOM 3554 C C . LYS B 1 188 ? -13.062 8.992 26.906 1 98.25 188 LYS B C 1
ATOM 3556 O O . LYS B 1 188 ? -12.625 9.57 27.906 1 98.25 188 LYS B O 1
ATOM 3561 N N . ALA B 1 189 ? -12.219 8.297 26.125 1 98.31 189 ALA B N 1
ATOM 3562 C CA . ALA B 1 189 ? -10.766 8.289 26.297 1 98.31 189 ALA B CA 1
ATOM 3563 C C . ALA B 1 189 ? -10.188 9.695 26.156 1 98.31 189 ALA B C 1
ATOM 3565 O O . ALA B 1 189 ? -9.32 10.086 26.938 1 98.31 189 ALA B O 1
ATOM 3566 N N . ARG B 1 190 ? -10.68 10.398 25.172 1 97.62 190 ARG B N 1
ATOM 3567 C CA . ARG B 1 190 ? -10.219 11.766 24.938 1 97.62 190 ARG B CA 1
ATOM 3568 C C . ARG B 1 190 ? -10.516 12.648 26.141 1 97.62 190 ARG B C 1
ATOM 3570 O O . ARG B 1 190 ? -9.688 13.484 26.531 1 97.62 190 ARG B O 1
ATOM 3577 N N . GLN B 1 191 ? -11.664 12.469 26.734 1 97 191 GLN B N 1
ATOM 3578 C CA . GLN B 1 191 ? -12.062 13.242 27.906 1 97 191 GLN B CA 1
ATOM 3579 C C . GLN B 1 191 ? -11.117 12.992 29.078 1 97 191 GLN B C 1
ATOM 3581 O O . GLN B 1 191 ? -10.945 13.852 29.938 1 97 191 GLN B O 1
ATOM 3586 N N . LYS B 1 192 ? -10.5 11.891 29.031 1 97 192 LYS B N 1
ATOM 3587 C CA . LYS B 1 192 ? -9.539 11.547 30.078 1 97 192 LYS B CA 1
ATOM 3588 C C . LYS B 1 192 ? -8.125 11.969 29.672 1 97 192 LYS B C 1
ATOM 3590 O O . LYS B 1 192 ? -7.164 11.68 30.391 1 97 192 LYS B O 1
ATOM 3595 N N . GLY B 1 193 ? -7.98 12.508 28.484 1 97.88 193 GLY B N 1
ATOM 3596 C CA . GLY B 1 193 ? -6.723 13.125 28.094 1 97.88 193 GLY B CA 1
ATOM 3597 C C . GLY B 1 193 ? -5.914 12.273 27.141 1 97.88 193 GLY B C 1
ATOM 3598 O O . GLY B 1 193 ? -4.812 12.648 26.734 1 97.88 193 GLY B O 1
ATOM 3599 N N . THR B 1 194 ? -6.438 11.133 26.781 1 98.62 194 THR B N 1
ATOM 3600 C CA . THR B 1 194 ? -5.707 10.273 25.859 1 98.62 194 THR B CA 1
ATOM 3601 C C . THR B 1 194 ? -5.66 10.891 24.453 1 98.62 194 THR B C 1
ATOM 3603 O O . THR B 1 194 ? -6.664 11.414 23.969 1 98.62 194 THR B O 1
ATOM 3606 N N . HIS B 1 195 ? -4.473 10.867 23.797 1 98.69 195 HIS B N 1
ATOM 3607 C CA . HIS B 1 195 ? -4.27 11.43 22.469 1 98.69 195 HIS B CA 1
ATOM 3608 C C . HIS B 1 195 ? -4.785 10.492 21.391 1 98.69 195 HIS B C 1
ATOM 3610 O O . HIS B 1 195 ? -4.508 9.289 21.422 1 98.69 195 HIS B O 1
ATOM 3616 N N . ILE B 1 196 ? -5.547 11.047 20.484 1 98.69 196 ILE B N 1
ATOM 3617 C CA . ILE B 1 196 ? -6.156 10.219 19.438 1 98.69 196 ILE B CA 1
ATOM 3618 C C . ILE B 1 196 ? -5.59 10.602 18.078 1 98.69 196 ILE B C 1
ATOM 3620 O O . ILE B 1 196 ? -5.652 11.773 17.688 1 98.69 196 ILE B O 1
ATOM 3624 N N . VAL B 1 197 ? -5.027 9.664 17.312 1 98.56 197 VAL B N 1
ATOM 3625 C CA . VAL B 1 197 ? -4.594 9.773 15.93 1 98.56 197 VAL B CA 1
ATOM 3626 C C . VAL B 1 197 ? -5.512 8.945 15.031 1 98.56 197 VAL B C 1
ATOM 3628 O O . VAL B 1 197 ? -5.746 7.762 15.297 1 98.56 197 VAL B O 1
ATOM 3631 N N . ALA B 1 198 ? -6.035 9.562 14.062 1 97.56 198 ALA B N 1
ATOM 3632 C CA . ALA B 1 198 ? -6.887 8.82 13.133 1 97.56 198 ALA B CA 1
ATOM 3633 C C . ALA B 1 198 ? -6.258 8.75 11.75 1 97.56 198 ALA B C 1
ATOM 3635 O O . ALA B 1 198 ? -5.777 9.75 11.227 1 97.56 198 ALA B O 1
ATOM 3636 N N . ILE B 1 199 ? -6.145 7.594 11.156 1 97.25 199 ILE B N 1
ATOM 3637 C CA . ILE B 1 199 ? -5.918 7.34 9.734 1 97.25 199 ILE B CA 1
ATOM 3638 C C . ILE B 1 199 ? -7.242 7.004 9.055 1 97.25 199 ILE B C 1
ATOM 3640 O O . ILE B 1 199 ? -7.801 5.926 9.266 1 97.25 199 ILE B O 1
ATOM 3644 N N . THR B 1 200 ? -7.766 7.961 8.328 1 92.56 200 THR B N 1
ATOM 3645 C CA . THR B 1 200 ? -9.133 7.875 7.836 1 92.56 200 THR B CA 1
ATOM 3646 C C . THR B 1 200 ? -9.281 8.617 6.512 1 92.56 200 THR B C 1
ATOM 3648 O O . THR B 1 200 ? -8.32 9.195 6.008 1 92.56 200 THR B O 1
ATOM 3651 N N . SER B 1 201 ? -10.453 8.422 5.871 1 84.25 201 SER B N 1
ATOM 3652 C CA . SER B 1 201 ? -10.695 9.055 4.574 1 84.25 201 SER B CA 1
ATOM 3653 C C . SER B 1 201 ? -10.961 10.547 4.727 1 84.25 201 SER B C 1
ATOM 3655 O O . SER B 1 201 ? -11.172 11.039 5.836 1 84.25 201 SER B O 1
ATOM 3657 N N . LEU B 1 202 ? -10.914 11.289 3.607 1 71.31 202 LEU B N 1
ATOM 3658 C CA . LEU B 1 202 ? -11.109 12.734 3.531 1 71.31 202 LEU B CA 1
ATOM 3659 C C . LEU B 1 202 ? -12.547 13.109 3.869 1 71.31 202 LEU B C 1
ATOM 3661 O O . LEU B 1 202 ? -12.828 14.258 4.227 1 71.31 202 LEU B O 1
ATOM 3665 N N . THR B 1 203 ? -13.375 12.141 3.9 1 64.38 203 THR B N 1
ATOM 3666 C CA . THR B 1 203 ? -14.789 12.469 4.07 1 64.38 203 THR B CA 1
ATOM 3667 C C . THR B 1 203 ? -15.062 12.953 5.492 1 64.38 203 THR B C 1
ATOM 3669 O O . THR B 1 203 ? -14.258 12.734 6.398 1 64.38 203 THR B O 1
ATOM 3672 N N . HIS B 1 204 ? -16.125 13.844 5.656 1 61.38 204 HIS B N 1
ATOM 3673 C CA . HIS B 1 204 ? -16.531 14.336 6.961 1 61.38 204 HIS B CA 1
ATOM 3674 C C . HIS B 1 204 ? -17.141 13.219 7.809 1 61.38 204 HIS B C 1
ATOM 3676 O O . HIS B 1 204 ? -18.172 12.656 7.457 1 61.38 204 HIS B O 1
ATOM 3682 N N . HIS B 1 205 ? -16.359 12.891 8.719 1 77.44 205 HIS B N 1
ATOM 3683 C CA . HIS B 1 205 ? -16.844 11.883 9.656 1 77.44 205 HIS B CA 1
ATOM 3684 C C . HIS B 1 205 ? -16.5 12.258 11.094 1 77.44 205 HIS B C 1
ATOM 3686 O O . HIS B 1 205 ? -15.578 13.047 11.328 1 77.44 205 HIS B O 1
ATOM 3692 N N . PRO B 1 206 ? -17.406 11.898 12.031 1 88.06 206 PRO B N 1
ATOM 3693 C CA . PRO B 1 206 ? -17.219 12.219 13.453 1 88.06 206 PRO B CA 1
ATOM 3694 C C . PRO B 1 206 ? -15.82 11.891 13.961 1 88.06 206 PRO B C 1
ATOM 3696 O O . PRO B 1 206 ? -15.281 12.602 14.812 1 88.06 206 PRO B O 1
ATOM 3699 N N . LEU B 1 207 ? -15.211 10.891 13.414 1 93.38 207 LEU B N 1
ATOM 3700 C CA . LEU B 1 207 ? -13.883 10.484 13.852 1 93.38 207 LEU B CA 1
ATOM 3701 C C . LEU B 1 207 ? -12.875 11.609 13.633 1 93.38 207 LEU B C 1
ATOM 3703 O O . LEU B 1 207 ? -11.984 11.82 14.461 1 93.38 207 LEU B O 1
ATOM 3707 N N . ALA B 1 208 ? -12.992 12.297 12.484 1 87 208 ALA B N 1
ATOM 3708 C CA . ALA B 1 208 ? -12.078 13.391 12.188 1 87 208 ALA B CA 1
ATOM 3709 C C . ALA B 1 208 ? -12.164 14.484 13.25 1 87 208 ALA B C 1
ATOM 3711 O O . ALA B 1 208 ? -11.148 15.047 13.656 1 87 208 ALA B O 1
ATOM 3712 N N . LYS B 1 209 ? -13.344 14.719 13.766 1 87 209 LYS B N 1
ATOM 3713 C CA . LYS B 1 209 ? -13.57 15.758 14.758 1 87 209 LYS B CA 1
ATOM 3714 C C . LYS B 1 209 ? -13.062 15.328 16.141 1 87 209 LYS B C 1
ATOM 3716 O O . LYS B 1 209 ? -12.617 16.156 16.922 1 87 209 LYS B O 1
ATOM 3721 N N . LEU B 1 210 ? -13.086 14.07 16.391 1 93.19 210 LEU B N 1
ATOM 3722 C CA . LEU B 1 210 ? -12.703 13.516 17.688 1 93.19 210 LEU B CA 1
ATOM 3723 C C . LEU B 1 210 ? -11.188 13.391 17.797 1 93.19 210 LEU B C 1
ATOM 3725 O O . LEU B 1 210 ? -10.648 13.242 18.891 1 93.19 210 LEU B O 1
ATOM 3729 N N . SER B 1 211 ? -10.453 13.469 16.688 1 96.12 211 SER B N 1
ATOM 3730 C CA . SER B 1 211 ? -9.039 13.109 16.656 1 96.12 211 SER B CA 1
ATOM 3731 C C . SER B 1 211 ? -8.156 14.336 16.891 1 96.12 211 SER B C 1
ATOM 3733 O O . SER B 1 211 ? -8.492 15.438 16.453 1 96.12 211 SER B O 1
ATOM 3735 N N . ASP B 1 212 ? -7.078 14.148 17.531 1 97.62 212 ASP B N 1
ATOM 3736 C CA . ASP B 1 212 ? -6.082 15.188 17.734 1 97.62 212 ASP B CA 1
ATOM 3737 C C . ASP B 1 212 ? -5.188 15.352 16.516 1 97.62 212 ASP B C 1
ATOM 3739 O O . ASP B 1 212 ? -4.703 16.453 16.234 1 97.62 212 ASP B O 1
ATOM 3743 N N . GLN B 1 213 ? -4.906 14.32 15.828 1 97 213 GLN B N 1
ATOM 3744 C CA . GLN B 1 213 ? -4.129 14.312 14.594 1 97 213 GLN B CA 1
ATOM 3745 C C . GLN B 1 213 ? -4.789 13.43 13.531 1 97 213 GLN B C 1
ATOM 3747 O O . GLN B 1 213 ? -5.438 12.438 13.859 1 97 213 GLN B O 1
ATOM 3752 N N . LEU B 1 214 ? -4.547 13.867 12.32 1 92.88 214 LEU B N 1
ATOM 3753 C CA . LEU B 1 214 ? -5.18 13.172 11.203 1 92.88 214 LEU B CA 1
ATOM 3754 C C . LEU B 1 214 ? -4.164 12.844 10.117 1 92.88 214 LEU B C 1
ATOM 3756 O O . LEU B 1 214 ? -3.303 13.664 9.797 1 92.88 214 LEU B O 1
ATOM 3760 N N . ILE B 1 215 ? -4.191 11.609 9.664 1 95 215 ILE B N 1
ATOM 3761 C CA . ILE B 1 215 ? -3.656 11.219 8.367 1 95 215 ILE B CA 1
ATOM 3762 C C . ILE B 1 215 ? -4.797 10.805 7.438 1 95 215 ILE B C 1
ATOM 3764 O O . ILE B 1 215 ? -5.48 9.812 7.695 1 95 215 ILE B O 1
ATOM 3768 N N . GLN B 1 216 ? -4.922 11.617 6.445 1 88.44 216 GLN B N 1
ATOM 3769 C CA . GLN B 1 216 ? -6.105 11.422 5.621 1 88.44 216 GLN B CA 1
ATOM 3770 C C . GLN B 1 216 ? -5.742 10.797 4.277 1 88.44 216 GLN B C 1
ATOM 3772 O O . GLN B 1 216 ? -4.73 11.156 3.674 1 88.44 216 GLN B O 1
ATOM 3777 N N . ILE B 1 217 ? -6.535 9.852 3.875 1 89.38 217 ILE B N 1
ATOM 3778 C CA . ILE B 1 217 ? -6.355 9.172 2.598 1 89.38 217 ILE B CA 1
ATOM 3779 C C . ILE B 1 217 ? -7.551 9.453 1.691 1 89.38 217 ILE B C 1
ATOM 3781 O O . ILE B 1 217 ? -8.609 9.883 2.16 1 89.38 217 ILE B O 1
ATOM 3785 N N . TYR B 1 218 ? -7.32 9.258 0.426 1 79.44 218 TYR B N 1
ATOM 3786 C CA . TYR B 1 218 ? -8.391 9.43 -0.548 1 79.44 218 TYR B CA 1
ATOM 3787 C C . TYR B 1 218 ? -9.188 8.141 -0.722 1 79.44 218 TYR B C 1
ATOM 3789 O O . TYR B 1 218 ? -8.609 7.055 -0.802 1 79.44 218 TYR B O 1
ATOM 3797 N N . ASP B 1 219 ? -10.492 8.273 -0.606 1 75.31 219 ASP B N 1
ATOM 3798 C CA . ASP B 1 219 ? -11.438 7.199 -0.87 1 75.31 219 ASP B CA 1
ATOM 3799 C C . ASP B 1 219 ? -12.477 7.621 -1.906 1 75.31 219 ASP B C 1
ATOM 3801 O O . ASP B 1 219 ? -13.281 8.523 -1.653 1 75.31 219 ASP B O 1
ATOM 3805 N N . ALA B 1 220 ? -12.344 7.121 -3.154 1 60.94 220 ALA B N 1
ATOM 3806 C CA . ALA B 1 220 ? -13.227 7.535 -4.238 1 60.94 220 ALA B CA 1
ATOM 3807 C C . ALA B 1 220 ? -14.695 7.348 -3.852 1 60.94 220 ALA B C 1
ATOM 3809 O O . ALA B 1 220 ? -15.039 6.398 -3.15 1 60.94 220 ALA B O 1
ATOM 3810 N N . PRO B 1 221 ? -15.523 8.539 -4.152 1 50.56 221 PRO B N 1
ATOM 3811 C CA . PRO B 1 221 ? -16.969 8.414 -3.906 1 50.56 221 PRO B CA 1
ATOM 3812 C C . PRO B 1 221 ? -17.578 7.195 -4.594 1 50.56 221 PRO B C 1
ATOM 3814 O O . PRO B 1 221 ? -17.219 6.883 -5.734 1 50.56 221 PRO B O 1
ATOM 3817 N N . LYS B 1 222 ? -17.688 6.121 -3.9 1 49.47 222 LYS B N 1
ATOM 3818 C CA . LYS B 1 222 ? -18.156 4.969 -4.656 1 49.47 222 LYS B CA 1
ATOM 3819 C C . LYS B 1 222 ? -19.688 4.887 -4.629 1 49.47 222 LYS B C 1
ATOM 3821 O O . LYS B 1 222 ? -20.297 5.074 -3.576 1 49.47 222 LYS B O 1
ATOM 3826 N N . ALA B 1 223 ? -20.344 5.184 -5.715 1 38.28 223 ALA B N 1
ATOM 3827 C CA . ALA B 1 223 ? -21.75 4.824 -5.82 1 38.28 223 ALA B CA 1
ATOM 3828 C C . ALA B 1 223 ? -22.031 3.49 -5.137 1 38.28 223 ALA B C 1
ATOM 3830 O O . ALA B 1 223 ? -23.109 3.295 -4.555 1 38.28 223 ALA B O 1
ATOM 3831 N N . ARG B 1 224 ? -21.516 2.371 -5.68 1 38 224 ARG B N 1
ATOM 3832 C CA . ARG B 1 224 ? -21.984 1.034 -5.312 1 38 224 ARG B CA 1
ATOM 3833 C C . ARG B 1 224 ? -21.188 0.483 -4.137 1 38 224 ARG B C 1
ATOM 3835 O O . ARG B 1 224 ? -20.047 0.897 -3.9 1 38 224 ARG B O 1
ATOM 3842 N N . LYS B 1 225 ? -21.953 -0.154 -3.27 1 42.44 225 LYS B N 1
ATOM 3843 C CA . LYS B 1 225 ? -21.656 -0.876 -2.035 1 42.44 225 LYS B CA 1
ATOM 3844 C C . LYS B 1 225 ? -20.375 -1.691 -2.162 1 42.44 225 LYS B C 1
ATOM 3846 O O . LYS B 1 225 ? -20.125 -2.598 -1.364 1 42.44 225 LYS B O 1
ATOM 3851 N N . LYS B 1 226 ? -19.578 -1.567 -3.223 1 46.75 226 LYS B N 1
ATOM 3852 C CA . LYS B 1 226 ? -18.562 -2.59 -3.422 1 46.75 226 LYS B CA 1
ATOM 3853 C C . LYS B 1 226 ? -17.469 -2.494 -2.357 1 46.75 226 LYS B C 1
ATOM 3855 O O . LYS B 1 226 ? -17.281 -1.435 -1.758 1 46.75 226 LYS B O 1
ATOM 3860 N N . ILE B 1 227 ? -17.141 -3.711 -1.799 1 57 227 ILE B N 1
ATOM 3861 C CA . ILE B 1 227 ? -16.031 -3.947 -0.873 1 57 227 ILE B CA 1
ATOM 3862 C C . ILE B 1 227 ? -14.938 -2.918 -1.111 1 57 227 ILE B C 1
ATOM 3864 O O . ILE B 1 227 ? -14.258 -2.951 -2.143 1 57 227 ILE B O 1
ATOM 3868 N N . ARG B 1 228 ? -15.016 -1.893 -0.295 1 68.69 228 ARG B N 1
ATOM 3869 C CA . ARG B 1 228 ? -14.047 -0.809 -0.393 1 68.69 228 ARG B CA 1
ATOM 3870 C C . ARG B 1 228 ? -12.664 -1.273 0.048 1 68.69 228 ARG B C 1
ATOM 3872 O O . ARG B 1 228 ? -12.516 -1.898 1.101 1 68.69 228 ARG B O 1
ATOM 3879 N N . SER B 1 229 ? -11.781 -1.021 -0.846 1 84.94 229 SER B N 1
ATOM 3880 C CA . SER B 1 229 ? -10.406 -1.424 -0.595 1 84.94 229 SER B CA 1
ATOM 3881 C C . SER B 1 229 ? -9.805 -0.641 0.567 1 84.94 229 SER B C 1
ATOM 3883 O O . SER B 1 229 ? -10.094 0.545 0.74 1 84.94 229 SER B O 1
ATOM 3885 N N . ARG B 1 230 ? -9.047 -1.336 1.437 1 92.44 230 ARG B N 1
ATOM 3886 C CA . ARG B 1 230 ? -8.305 -0.693 2.514 1 92.44 230 ARG B CA 1
ATOM 3887 C C . ARG B 1 230 ? -6.84 -0.501 2.127 1 92.44 230 ARG B C 1
ATOM 3889 O O . ARG B 1 230 ? -5.992 -0.247 2.986 1 92.44 230 ARG B O 1
ATOM 3896 N N . LEU B 1 231 ? -6.578 -0.584 0.821 1 95.44 231 LEU B N 1
ATOM 3897 C CA . LEU B 1 231 ? -5.199 -0.508 0.348 1 95.44 231 LEU B CA 1
ATOM 3898 C C . LEU B 1 231 ? -4.562 0.82 0.743 1 95.44 231 LEU B C 1
ATOM 3900 O O . LEU B 1 231 ? -3.375 0.87 1.071 1 95.44 231 LEU B O 1
ATOM 3904 N N . MET B 1 232 ? -5.328 1.892 0.741 1 95 232 MET B N 1
ATOM 3905 C CA . MET B 1 232 ? -4.762 3.197 1.063 1 95 232 MET B CA 1
ATOM 3906 C C . MET B 1 232 ? -4.477 3.312 2.557 1 95 232 MET B C 1
ATOM 3908 O O . MET B 1 232 ? -3.598 4.074 2.969 1 95 232 MET B O 1
ATOM 3912 N N . LEU B 1 233 ? -5.281 2.596 3.41 1 97 233 LEU B N 1
ATOM 3913 C CA . LEU B 1 233 ? -4.91 2.508 4.816 1 97 233 LEU B CA 1
ATOM 3914 C C . LEU B 1 233 ? -3.578 1.784 4.984 1 97 233 LEU B C 1
ATOM 3916 O O . LEU B 1 233 ? -2.742 2.191 5.793 1 97 233 LEU B O 1
ATOM 3920 N N . ASN B 1 234 ? -3.363 0.675 4.227 1 97.38 234 ASN B N 1
ATOM 3921 C CA . ASN B 1 234 ? -2.076 -0.01 4.223 1 97.38 234 ASN B CA 1
ATOM 3922 C C . ASN B 1 234 ? -0.942 0.928 3.818 1 97.38 234 ASN B C 1
ATOM 3924 O O . ASN B 1 234 ? 0.134 0.904 4.418 1 97.38 234 ASN B O 1
ATOM 3928 N N . LEU B 1 235 ? -1.186 1.699 2.777 1 97.06 235 LEU B N 1
ATOM 3929 C CA . LEU B 1 235 ? -0.204 2.658 2.285 1 97.06 235 LEU B CA 1
ATOM 3930 C C . LEU B 1 235 ? 0.189 3.646 3.379 1 97.06 235 LEU B C 1
ATOM 3932 O O . LEU B 1 235 ? 1.377 3.85 3.641 1 97.06 235 LEU B O 1
ATOM 3936 N N . ALA B 1 236 ? -0.793 4.242 4.012 1 97.19 236 ALA B N 1
ATOM 3937 C CA . ALA B 1 236 ? -0.538 5.211 5.074 1 97.19 236 ALA B CA 1
ATOM 3938 C C . ALA B 1 236 ? 0.227 4.574 6.227 1 97.19 236 ALA B C 1
ATOM 3940 O O . ALA B 1 236 ? 1.174 5.16 6.754 1 97.19 236 ALA B O 1
ATOM 3941 N N . GLY B 1 237 ? -0.252 3.322 6.664 1 97.44 237 GLY B N 1
ATOM 3942 C CA . GLY B 1 237 ? 0.454 2.602 7.711 1 97.44 237 GLY B CA 1
ATOM 3943 C C . GLY B 1 237 ? 1.903 2.316 7.363 1 97.44 237 GLY B C 1
ATOM 3944 O O . GLY B 1 237 ? 2.781 2.41 8.227 1 97.44 237 GLY B O 1
ATOM 3945 N N . THR B 1 238 ? 2.168 1.978 6.074 1 95.38 238 THR B N 1
ATOM 3946 C CA . THR B 1 238 ? 3.52 1.688 5.609 1 95.38 238 THR B CA 1
ATOM 3947 C C . THR B 1 238 ? 4.402 2.932 5.695 1 95.38 238 THR B C 1
ATOM 3949 O O . THR B 1 238 ? 5.516 2.871 6.215 1 95.38 238 THR B O 1
ATOM 3952 N N . LEU B 1 239 ? 3.93 4.027 5.219 1 95.94 239 LEU B N 1
ATOM 3953 C CA . LEU B 1 239 ? 4.688 5.273 5.25 1 95.94 239 LEU B CA 1
ATOM 3954 C C . LEU B 1 239 ? 4.926 5.73 6.684 1 95.94 239 LEU B C 1
ATOM 3956 O O . LEU B 1 239 ? 5.988 6.262 7.004 1 95.94 239 LEU B O 1
ATOM 3960 N N . LEU B 1 240 ? 3.871 5.555 7.547 1 97.69 240 LEU B N 1
ATOM 3961 C CA . LEU B 1 240 ? 4.023 5.945 8.945 1 97.69 240 LEU B CA 1
ATOM 3962 C C . LEU B 1 240 ? 5.102 5.109 9.625 1 97.69 240 LEU B C 1
ATOM 3964 O O . LEU B 1 240 ? 5.914 5.641 10.391 1 97.69 240 LEU B O 1
ATOM 3968 N N . PHE B 1 241 ? 5.086 3.848 9.367 1 96.44 241 PHE B N 1
ATOM 3969 C CA . PHE B 1 241 ? 6.105 2.984 9.953 1 96.44 241 PHE B CA 1
ATOM 3970 C C . PHE B 1 241 ? 7.496 3.406 9.5 1 96.44 241 PHE B C 1
ATOM 3972 O O . PHE B 1 241 ? 8.422 3.475 10.312 1 96.44 241 PHE B O 1
ATOM 3979 N N . GLU B 1 242 ? 7.691 3.662 8.203 1 92.38 242 GLU B N 1
ATOM 3980 C CA . GLU B 1 242 ? 8.984 4.117 7.691 1 92.38 242 GLU B CA 1
ATOM 3981 C C . GLU B 1 242 ? 9.406 5.426 8.359 1 92.38 242 GLU B C 1
ATOM 3983 O O . GLU B 1 242 ? 10.586 5.629 8.641 1 92.38 242 GLU B O 1
ATOM 3988 N N . THR B 1 243 ? 8.469 6.328 8.516 1 95.38 243 THR B N 1
ATOM 3989 C CA . THR B 1 243 ? 8.742 7.59 9.195 1 95.38 243 THR B CA 1
ATOM 3990 C C . THR B 1 243 ? 9.188 7.344 10.633 1 95.38 243 THR B C 1
ATOM 3992 O O . THR B 1 243 ? 10.117 7.984 11.125 1 95.38 243 THR B O 1
ATOM 3995 N N . LEU B 1 244 ? 8.523 6.422 11.352 1 96.62 244 LEU B N 1
ATOM 3996 C CA . LEU B 1 244 ? 8.883 6.055 12.719 1 96.62 244 LEU B CA 1
ATOM 3997 C C . LEU B 1 244 ? 10.32 5.543 12.781 1 96.62 244 LEU B C 1
ATOM 3999 O O . LEU B 1 244 ? 11.078 5.914 13.68 1 96.62 244 LEU B O 1
ATOM 4003 N N . LEU B 1 245 ? 10.711 4.652 11.82 1 92.38 245 LEU B N 1
ATOM 4004 C CA . LEU B 1 245 ? 12.07 4.117 11.773 1 92.38 245 LEU B CA 1
ATOM 4005 C C . LEU B 1 245 ? 13.094 5.242 11.664 1 92.38 245 LEU B C 1
ATOM 4007 O O . LEU B 1 245 ? 14.102 5.238 12.367 1 92.38 245 LEU B O 1
ATOM 4011 N N . LYS B 1 246 ? 12.789 6.141 10.828 1 89.94 246 LYS B N 1
ATOM 4012 C CA . LYS B 1 246 ? 13.703 7.262 10.617 1 89.94 246 LYS B CA 1
ATOM 4013 C C . LYS B 1 246 ? 13.789 8.141 11.859 1 89.94 246 LYS B C 1
ATOM 4015 O O . LYS B 1 246 ? 14.883 8.547 12.266 1 89.94 246 LYS B O 1
ATOM 4020 N N . ARG B 1 247 ? 12.648 8.438 12.414 1 92.56 247 ARG B N 1
ATOM 4021 C CA . ARG B 1 247 ? 12.609 9.289 13.602 1 92.56 247 ARG B CA 1
ATOM 4022 C C . ARG B 1 247 ? 13.312 8.617 14.781 1 92.56 247 ARG B C 1
ATOM 4024 O O . ARG B 1 247 ? 14.016 9.273 15.547 1 92.56 247 ARG B O 1
ATOM 4031 N N . GLN B 1 248 ? 13.031 7.395 14.93 1 91.81 248 GLN B N 1
ATOM 4032 C CA . GLN B 1 248 ? 13.672 6.641 16 1 91.81 248 GLN B CA 1
ATOM 4033 C C . GLN B 1 248 ? 15.188 6.645 15.852 1 91.81 248 GLN B C 1
ATOM 4035 O O . GLN B 1 248 ? 15.914 6.805 16.828 1 91.81 248 GLN B O 1
ATOM 4040 N N . ALA B 1 249 ? 15.703 6.414 14.594 1 87.38 249 ALA B N 1
ATOM 4041 C CA . ALA B 1 249 ? 17.141 6.453 14.32 1 87.38 249 ALA B CA 1
ATOM 4042 C C . ALA B 1 249 ? 17.719 7.824 14.648 1 87.38 249 ALA B C 1
ATOM 4044 O O . ALA B 1 249 ? 18.828 7.922 15.195 1 87.38 249 ALA B O 1
ATOM 4045 N N . ALA B 1 250 ? 16.984 8.859 14.344 1 87.12 250 ALA B N 1
ATOM 4046 C CA . ALA B 1 250 ? 17.438 10.219 14.625 1 87.12 250 ALA B CA 1
ATOM 4047 C C . ALA B 1 250 ? 17.5 10.484 16.125 1 87.12 250 ALA B C 1
ATOM 4049 O O . ALA B 1 250 ? 18.406 11.172 16.594 1 87.12 250 ALA B O 1
ATOM 4050 N N . GLN B 1 251 ? 16.594 9.977 16.797 1 87.19 251 GLN B N 1
ATOM 4051 C CA . GLN B 1 251 ? 16.562 10.164 18.25 1 87.19 251 GLN B CA 1
ATOM 4052 C C . GLN B 1 251 ? 17.688 9.383 18.922 1 87.19 251 GLN B C 1
ATOM 4054 O O . GLN B 1 251 ? 18.234 9.828 19.922 1 87.19 251 GLN B O 1
ATOM 4059 N N . GLN B 1 252 ? 18.016 8.203 18.422 1 84.5 252 GLN B N 1
ATOM 4060 C CA . GLN B 1 252 ? 19.078 7.391 18.984 1 84.5 252 GLN B CA 1
ATOM 4061 C C . GLN B 1 252 ? 20.453 8.008 18.703 1 84.5 252 GLN B C 1
ATOM 4063 O O . GLN B 1 252 ? 21.391 7.824 19.484 1 84.5 252 GLN B O 1
ATOM 4068 N N . GLU B 1 253 ? 20.578 8.656 17.625 1 77.69 253 GLU B N 1
ATOM 4069 C CA . GLU B 1 253 ? 21.844 9.328 17.312 1 77.69 253 GLU B CA 1
ATOM 4070 C C . GLU B 1 253 ? 22.047 10.562 18.172 1 77.69 253 GLU B C 1
ATOM 4072 O O . GLU B 1 253 ? 23.172 10.93 18.5 1 77.69 253 GLU B O 1
ATOM 4077 N N . GLN B 1 254 ? 20.984 11.234 18.531 1 73.62 254 GLN B N 1
ATOM 4078 C CA . GLN B 1 254 ? 21.094 12.445 19.344 1 73.62 254 GLN B CA 1
ATOM 4079 C C . GLN B 1 254 ? 21.234 12.094 20.812 1 73.62 254 GLN B C 1
ATOM 4081 O O . GLN B 1 254 ? 21.609 12.938 21.625 1 73.62 254 GLN B O 1
ATOM 4086 N N . ALA B 1 255 ? 21.031 10.922 21.312 1 67.62 255 ALA B N 1
ATOM 4087 C CA . ALA B 1 255 ? 21.203 10.539 22.719 1 67.62 255 ALA B CA 1
ATOM 4088 C C . ALA B 1 255 ? 22.609 9.984 22.969 1 67.62 255 ALA B C 1
ATOM 4090 O O . ALA B 1 255 ? 23.25 10.328 23.969 1 67.62 255 ALA B O 1
#